Protein AF-0000000080193699 (afdb_homodimer)

Solvent-accessible surface area (backbone atoms only — not comparable to full-atom values): 23408 Å² total; per-residue (Å²): 110,64,83,81,37,83,66,51,38,50,36,58,77,76,38,64,66,39,60,61,52,50,49,50,54,38,67,20,21,53,68,53,38,51,54,38,55,45,41,69,62,58,78,81,64,25,26,26,33,54,26,55,30,90,89,46,64,91,37,76,36,68,42,28,38,37,44,66,46,47,38,30,62,70,55,20,26,51,58,84,83,63,51,90,87,55,70,37,33,47,45,65,26,56,51,44,28,49,52,45,50,50,46,48,49,49,51,52,53,69,42,53,91,54,87,70,51,66,44,67,40,36,39,36,38,34,47,71,43,90,47,37,44,68,41,38,32,34,40,34,28,34,59,75,42,80,57,92,43,43,34,39,31,38,33,39,32,29,44,52,65,81,62,81,67,74,70,75,74,73,72,70,75,76,71,73,73,73,74,81,72,76,76,48,74,69,52,50,36,54,46,44,52,49,50,53,50,48,53,53,69,74,29,56,63,34,30,39,34,40,39,33,32,36,44,62,126,112,65,84,81,36,83,66,50,37,50,36,58,78,77,39,63,66,39,60,61,52,48,49,49,54,38,66,19,20,54,69,53,37,52,53,38,56,46,40,69,62,57,78,82,64,25,26,28,32,53,25,55,31,91,88,45,65,92,36,75,37,68,42,28,36,36,44,63,45,47,39,32,62,70,57,20,26,50,59,85,83,62,51,91,86,57,69,36,33,46,46,66,27,57,52,44,27,49,52,46,50,50,46,48,48,48,50,51,55,70,44,53,90,55,88,69,51,65,45,67,40,35,40,36,38,35,48,70,43,89,49,38,46,67,41,40,31,35,40,33,28,34,60,75,42,80,57,93,43,43,34,37,32,37,35,40,32,28,45,52,64,82,60,81,69,76,70,74,74,73,72,70,74,74,70,73,73,74,77,80,79,80,77,49,70,69,54,48,36,53,45,43,53,48,49,53,52,49,54,56,70,74,29,55,63,32,29,39,34,40,38,33,33,38,42,62,125

Radius of gyration: 24.92 Å; Cα contacts (8 Å, |Δi|>4): 834; chains: 2; bounding box: 56×88×53 Å

Foldseek 3Di:
DCVVPVQWDFLCVQFVCLQVVLVVVQVVDPVSVVLCVQQVFHSRQKIFGWAADPVHRVHIAGQKIKGKTFAALSQFDDDPPDDPPDFTFHDPVSVQSVVVSRLVSSVVSRQPPDDWDKDWDDKDKDFDATHGGGFIWMKMKGFPDDDPWKTKIKIWIFGDPPDPPPPPPPPPPPPVPPDPCPCDSVNSVVVSVVSVVVRPVVTDTRMMMMTMMTTDD/DCVVPVQWAFLCVQFVCLQVVLVVVQVVDPVSVVLCVQQVFHSRQKIFGWAADPVHRVHIAGQKIKGKTFAALSQFDDDPPDDPPDFTFHDPVSVQSVVVSRLVSSVVSRQPPDDWDKDWDDKDKDFDATHGGGFIWMKMKGFPDDDPWKTKIKIWIFGDPPPPPPPPPPCPPPPPPPDDDCCDSVNSVVVSVVSVVVRPVVTDTRMMMMTMMTTDD

Organism: NCBI:txid67003

Sequence (434 aa):
MLKRFPFWVPVSAHTPSFLERGTQFTQSSPHTQLLLTKLNYRLEETRVLCIPDTRKKERLVSLAMAFPFTITADACDVPVGMKPEDTPVMSCGALTSLVDTTTSLHVVERLLPENITHVSVDIQVRSLHPIRAGDRVVLISRMDKMGARLAFLSAELLHDNNSEIGLDTATTETTSGKEGEDMNKNGNQVGSLKVLEEMIVRHRVLAQGNHVKCLLRMLKRFPFWVPVSAHTPSFLERGTQFTQSSPHTQLLLTKLNYRLEETRVLCIPDTRKKERLVSLAMAFPFTITADACDVPVGMKPEDTPVMSCGALTSLVDTTTSLHVVERLLPENITHVSVDIQVRSLHPIRAGDRVVLISRMDKMGARLAFLSAELLHDNNSEIGLDTATTETTSGKEGEDMNKNGNQVGSLKVLEEMIVRHRVLAQGNHVKCLLR

Structure (mmCIF, N/CA/C/O backbone):
data_AF-0000000080193699-model_v1
#
loop_
_entity.id
_entity.type
_entity.pdbx_description
1 polymer 'Thioesterase superfamily protein'
#
loop_
_atom_site.group_PDB
_atom_site.id
_atom_site.type_symbol
_atom_site.label_atom_id
_atom_site.label_alt_id
_atom_site.label_comp_id
_atom_site.label_asym_id
_atom_site.label_entity_id
_atom_site.label_seq_id
_atom_site.pdbx_PDB_ins_code
_atom_site.Cartn_x
_atom_site.Cartn_y
_atom_site.Cartn_z
_atom_site.occupancy
_atom_site.B_iso_or_equiv
_atom_site.auth_seq_id
_atom_site.auth_comp_id
_atom_site.auth_asym_id
_atom_site.auth_atom_id
_atom_site.pdbx_PDB_model_num
ATOM 1 N N . MET A 1 1 ? 15.57 -17.938 -12.461 1 65.06 1 MET A N 1
ATOM 2 C CA . MET A 1 1 ? 15.273 -18.5 -11.141 1 65.06 1 MET A CA 1
ATOM 3 C C . MET A 1 1 ? 14.281 -19.641 -11.25 1 65.06 1 MET A C 1
ATOM 5 O O . MET A 1 1 ? 14.586 -20.781 -10.867 1 65.06 1 MET A O 1
ATOM 9 N N . LEU A 1 2 ? 13.125 -19.516 -11.836 1 73.19 2 LEU A N 1
ATOM 10 C CA . LEU A 1 2 ? 12.039 -20.484 -11.789 1 73.19 2 LEU A CA 1
ATOM 11 C C . LEU A 1 2 ? 12.344 -21.688 -12.68 1 73.19 2 LEU A C 1
ATOM 13 O O . LEU A 1 2 ? 11.805 -22.781 -12.477 1 73.19 2 LEU A O 1
ATOM 17 N N . LYS A 1 3 ? 13.203 -21.484 -13.602 1 63.84 3 LYS A N 1
ATOM 18 C CA . LYS A 1 3 ? 13.547 -22.578 -14.508 1 63.84 3 LYS A CA 1
ATOM 19 C C . LYS A 1 3 ? 14.312 -23.672 -13.773 1 63.84 3 LYS A C 1
ATOM 21 O O . LYS A 1 3 ? 14.281 -24.828 -14.18 1 63.84 3 LYS A O 1
ATOM 26 N N . ARG A 1 4 ? 14.867 -23.328 -12.672 1 63.69 4 ARG A N 1
ATOM 27 C CA . ARG A 1 4 ? 15.68 -24.266 -11.914 1 63.69 4 ARG A CA 1
ATOM 28 C C . ARG A 1 4 ? 14.805 -25.125 -11.008 1 63.69 4 ARG A C 1
ATOM 30 O O . ARG A 1 4 ? 15.281 -26.125 -10.453 1 63.69 4 ARG A O 1
ATOM 37 N N . PHE A 1 5 ? 13.586 -24.734 -11.023 1 66.75 5 PHE A N 1
ATOM 38 C CA . PHE A 1 5 ? 12.672 -25.453 -10.148 1 66.75 5 PHE A CA 1
ATOM 39 C C . PHE A 1 5 ? 11.516 -26.047 -10.945 1 66.75 5 PHE A C 1
ATOM 41 O O . PHE A 1 5 ? 10.523 -25.375 -11.211 1 66.75 5 PHE A O 1
ATOM 48 N N . PRO A 1 6 ? 11.727 -27.328 -11.305 1 65.69 6 PRO A N 1
ATOM 49 C CA . PRO A 1 6 ? 10.758 -27.953 -12.203 1 65.69 6 PRO A CA 1
ATOM 50 C C . PRO A 1 6 ? 9.352 -28.016 -11.609 1 65.69 6 PRO A C 1
ATOM 52 O O . PRO A 1 6 ? 8.383 -28.266 -12.328 1 65.69 6 PRO A O 1
ATOM 55 N N . PHE A 1 7 ? 9.266 -27.531 -10.406 1 82.56 7 PHE A N 1
ATOM 56 C CA . PHE A 1 7 ? 7.957 -27.688 -9.773 1 82.56 7 PHE A CA 1
ATOM 57 C C . PHE A 1 7 ? 7.051 -26.516 -10.125 1 82.56 7 PHE A C 1
ATOM 59 O O . PHE A 1 7 ? 5.832 -26.594 -9.961 1 82.56 7 PHE A O 1
ATOM 66 N N . TRP A 1 8 ? 7.617 -25.516 -10.688 1 87.94 8 TRP A N 1
ATOM 67 C CA . TRP A 1 8 ? 6.809 -24.375 -11.094 1 87.94 8 TRP A CA 1
ATOM 68 C C . TRP A 1 8 ? 6.258 -24.562 -12.5 1 87.94 8 TRP A C 1
ATOM 70 O O . TRP A 1 8 ? 7.023 -24.734 -13.453 1 87.94 8 TRP A O 1
ATOM 80 N N . VAL A 1 9 ? 4.996 -24.547 -12.617 1 91.12 9 VAL A N 1
ATOM 81 C CA . VAL A 1 9 ? 4.379 -24.75 -13.922 1 91.12 9 VAL A CA 1
ATOM 82 C C . VAL A 1 9 ? 3.666 -23.484 -14.359 1 91.12 9 VAL A C 1
ATOM 84 O O . VAL A 1 9 ? 3.23 -22.688 -13.523 1 91.12 9 VAL A O 1
ATOM 87 N N . PRO A 1 10 ? 3.59 -23.266 -15.703 1 93.94 10 PRO A N 1
ATOM 88 C CA . PRO A 1 10 ? 2.805 -22.109 -16.156 1 93.94 10 PRO A CA 1
ATOM 89 C C . PRO A 1 10 ? 1.369 -22.141 -15.625 1 93.94 10 PRO A C 1
ATOM 91 O O . PRO A 1 10 ? 0.732 -23.188 -15.617 1 93.94 10 PRO A O 1
ATOM 94 N N . VAL A 1 11 ? 0.894 -20.953 -15.18 1 95.94 11 VAL A N 1
ATOM 95 C CA . VAL A 1 11 ? -0.443 -20.891 -14.602 1 95.94 11 VAL A CA 1
ATOM 96 C C . VAL A 1 11 ? -1.481 -21.297 -15.648 1 95.94 11 VAL A C 1
ATOM 98 O O . VAL A 1 11 ? -2.496 -21.906 -15.32 1 95.94 11 VAL A O 1
ATOM 101 N N . SER A 1 12 ? -1.235 -21 -16.906 1 94 12 SER A N 1
ATOM 102 C CA . SER A 1 12 ? -2.168 -21.312 -17.984 1 94 12 SER A CA 1
ATOM 103 C C . SER A 1 12 ? -2.311 -22.812 -18.172 1 94 12 SER A C 1
ATOM 105 O O . SER A 1 12 ? -3.352 -23.297 -18.625 1 94 12 SER A O 1
ATOM 107 N N . ALA A 1 13 ? -1.272 -23.594 -17.828 1 92.19 13 ALA A N 1
ATOM 108 C CA . ALA A 1 13 ? -1.331 -25.047 -17.906 1 92.19 13 ALA A CA 1
ATOM 109 C C . ALA A 1 13 ? -2.123 -25.625 -16.734 1 92.19 13 ALA A C 1
ATOM 111 O O . ALA A 1 13 ? -2.861 -26.609 -16.906 1 92.19 13 ALA A O 1
ATOM 112 N N . HIS A 1 14 ? -2 -25 -15.625 1 92.62 14 HIS A N 1
ATOM 113 C CA . HIS A 1 14 ? -2.68 -25.469 -14.422 1 92.62 14 HIS A CA 1
ATOM 114 C C . HIS A 1 14 ? -4.137 -25.031 -14.398 1 92.62 14 HIS A C 1
ATOM 116 O O . HIS A 1 14 ? -5.027 -25.812 -14.07 1 92.62 14 HIS A O 1
ATOM 122 N N . THR A 1 15 ? -4.305 -23.734 -14.633 1 94.62 15 THR A N 1
ATOM 123 C CA . THR A 1 15 ? -5.629 -23.125 -14.664 1 94.62 15 THR A CA 1
ATOM 124 C C . THR A 1 15 ? -5.84 -22.359 -15.961 1 94.62 15 THR A C 1
ATOM 126 O O . THR A 1 15 ? -5.672 -21.141 -15.992 1 94.62 15 THR A O 1
ATOM 129 N N . PRO A 1 16 ? -6.402 -22.953 -16.906 1 92.81 16 PRO A N 1
ATOM 130 C CA . PRO A 1 16 ? -6.5 -22.344 -18.25 1 92.81 16 PRO A CA 1
ATOM 131 C C . PRO A 1 16 ? -7.355 -21.078 -18.25 1 92.81 16 PRO A C 1
ATOM 133 O O . PRO A 1 16 ? -7.082 -20.156 -19.031 1 92.81 16 PRO A O 1
ATOM 136 N N . SER A 1 17 ? -8.32 -21.047 -17.422 1 95.12 17 SER A N 1
ATOM 137 C CA . SER A 1 17 ? -9.234 -19.906 -17.422 1 95.12 17 SER A CA 1
ATOM 138 C C . SER A 1 17 ? -8.633 -18.719 -16.672 1 95.12 17 SER A C 1
ATOM 140 O O . SER A 1 17 ? -9.211 -17.625 -16.672 1 95.12 17 SER A O 1
ATOM 142 N N . PHE A 1 18 ? -7.488 -18.844 -16.109 1 96.88 18 PHE A N 1
ATOM 143 C CA . PHE A 1 18 ? -6.891 -17.797 -15.281 1 96.88 18 PHE A CA 1
ATOM 144 C C . PHE A 1 18 ? -6.531 -16.578 -16.125 1 96.88 18 PHE A C 1
ATOM 146 O O . PHE A 1 18 ? -6.738 -15.445 -15.703 1 96.88 18 PHE A O 1
ATOM 153 N N . LEU A 1 19 ? -6.031 -16.781 -17.281 1 96.69 19 LEU A N 1
ATOM 154 C CA . LEU A 1 19 ? -5.543 -15.664 -18.062 1 96.69 19 LEU A CA 1
ATOM 155 C C . LEU A 1 19 ? -6.68 -14.703 -18.406 1 96.69 19 LEU A C 1
ATOM 157 O O . LEU A 1 19 ? -6.516 -13.484 -18.328 1 96.69 19 LEU A O 1
ATOM 161 N N . GLU A 1 20 ? -7.773 -15.266 -18.734 1 95.31 20 GLU A N 1
ATOM 162 C CA . GLU A 1 20 ? -8.93 -14.43 -19.062 1 95.31 20 GLU A CA 1
ATOM 163 C C . GLU A 1 20 ? -9.422 -13.688 -17.828 1 95.31 20 GLU A C 1
ATOM 165 O O . GLU A 1 20 ? -9.57 -12.461 -17.844 1 95.31 20 GLU A O 1
ATOM 170 N N . ARG A 1 21 ? -9.602 -14.383 -16.75 1 94.88 21 ARG A N 1
ATOM 171 C CA . ARG A 1 21 ? -10.133 -13.789 -15.539 1 94.88 21 ARG A CA 1
ATOM 172 C C . ARG A 1 21 ? -9.125 -12.828 -14.906 1 94.88 21 ARG A C 1
ATOM 174 O O . ARG A 1 21 ? -9.508 -11.773 -14.391 1 94.88 21 ARG A O 1
ATOM 181 N N . GLY A 1 22 ? -7.871 -13.25 -14.922 1 95.44 22 GLY A N 1
ATOM 182 C CA . GLY A 1 22 ? -6.828 -12.367 -14.414 1 95.44 22 GLY A CA 1
ATOM 183 C C . GLY A 1 22 ? -6.746 -11.055 -15.164 1 95.44 22 GLY A C 1
ATOM 184 O O . GLY A 1 22 ? -6.574 -9.992 -14.555 1 95.44 22 GLY A O 1
ATOM 185 N N . THR A 1 23 ? -6.91 -11.164 -16.469 1 94.81 23 THR A N 1
ATOM 186 C CA . THR A 1 23 ? -6.887 -9.961 -17.281 1 94.81 23 THR A CA 1
ATOM 187 C C . THR A 1 23 ? -8.07 -9.062 -16.953 1 94.81 23 THR A C 1
ATOM 189 O O . THR A 1 23 ? -7.918 -7.844 -16.844 1 94.81 23 THR A O 1
ATOM 192 N N . GLN A 1 24 ? -9.203 -9.625 -16.797 1 93.94 24 GLN A N 1
ATOM 193 C CA . GLN A 1 24 ? -10.375 -8.852 -16.406 1 93.94 24 GLN A CA 1
ATOM 194 C C . GLN A 1 24 ? -10.164 -8.156 -15.062 1 93.94 24 GLN A C 1
ATOM 196 O O . GLN A 1 24 ? -10.508 -6.984 -14.898 1 93.94 24 GLN A O 1
ATOM 201 N N . PHE A 1 25 ? -9.586 -8.898 -14.211 1 94.06 25 PHE A N 1
ATOM 202 C CA . PHE A 1 25 ? -9.305 -8.359 -12.883 1 94.06 25 PHE A CA 1
ATOM 203 C C . PHE A 1 25 ? -8.375 -7.16 -12.969 1 94.06 25 PHE A C 1
ATOM 205 O O . PHE A 1 25 ? -8.656 -6.105 -12.391 1 94.06 25 PHE A O 1
ATOM 212 N N . THR A 1 26 ? -7.277 -7.281 -13.68 1 94.06 26 THR A N 1
ATOM 213 C CA . THR A 1 26 ? -6.289 -6.211 -13.75 1 94.06 26 THR A CA 1
ATOM 214 C C . THR A 1 26 ? -6.836 -5.016 -14.523 1 94.06 26 THR A C 1
ATOM 216 O O . THR A 1 26 ? -6.508 -3.869 -14.219 1 94.06 26 THR A O 1
ATOM 219 N N . GLN A 1 27 ? -7.719 -5.246 -15.43 1 91.5 27 GLN A N 1
ATOM 220 C CA . GLN A 1 27 ? -8.273 -4.168 -16.25 1 91.5 27 GLN A CA 1
ATOM 221 C C . GLN A 1 27 ? -9.352 -3.4 -15.492 1 91.5 27 GLN A C 1
ATOM 223 O O . GLN A 1 27 ? -9.672 -2.264 -15.844 1 91.5 27 GLN A O 1
ATOM 228 N N . SER A 1 28 ? -9.875 -4.027 -14.5 1 92.62 28 SER A N 1
ATOM 229 C CA . SER A 1 28 ? -10.93 -3.389 -13.719 1 92.62 28 SER A CA 1
ATOM 230 C C . SER A 1 28 ? -10.352 -2.359 -12.75 1 92.62 28 SER A C 1
ATOM 232 O O . SER A 1 28 ? -11.094 -1.554 -12.18 1 92.62 28 SER A O 1
ATOM 234 N N . SER A 1 29 ? -9.07 -2.393 -12.586 1 91.69 29 SER A N 1
ATOM 235 C CA . SER A 1 29 ? -8.391 -1.485 -11.672 1 91.69 29 SER A CA 1
ATOM 236 C C . SER A 1 29 ? -7.422 -0.573 -12.414 1 91.69 29 SER A C 1
ATOM 238 O O . SER A 1 29 ? -6.309 -0.983 -12.75 1 91.69 29 SER A O 1
ATOM 240 N N . PRO A 1 30 ? -7.824 0.659 -12.578 1 90.69 30 PRO A N 1
ATOM 241 C CA . PRO A 1 30 ? -6.891 1.586 -13.227 1 90.69 30 PRO A CA 1
ATOM 242 C C . PRO A 1 30 ? -5.539 1.652 -12.516 1 90.69 30 PRO A C 1
ATOM 244 O O . PRO A 1 30 ? -4.5 1.777 -13.164 1 90.69 30 PRO A O 1
ATOM 247 N N . HIS A 1 31 ? -5.574 1.562 -11.234 1 92 31 HIS A N 1
ATOM 248 C CA . HIS A 1 31 ? -4.352 1.613 -10.438 1 92 31 HIS A CA 1
ATOM 249 C C . HIS A 1 31 ? -3.455 0.415 -10.734 1 92 31 HIS A C 1
ATOM 251 O O . HIS A 1 31 ? -2.256 0.576 -10.977 1 92 31 HIS A O 1
ATOM 257 N N . THR A 1 32 ? -4.027 -0.73 -10.773 1 91.25 32 THR A N 1
ATOM 258 C CA . THR A 1 32 ? -3.305 -1.969 -11.039 1 91.25 32 THR A CA 1
ATOM 259 C C . THR A 1 32 ? -2.801 -1.999 -12.477 1 91.25 32 THR A C 1
ATOM 261 O O . THR A 1 32 ? -1.652 -2.371 -12.734 1 91.25 32 THR A O 1
ATOM 264 N N . GLN A 1 33 ? -3.65 -1.667 -13.32 1 91.62 33 GLN A N 1
ATOM 265 C CA . GLN A 1 33 ? -3.297 -1.704 -14.742 1 91.62 33 GLN A CA 1
ATOM 266 C C . GLN A 1 33 ? -2.104 -0.801 -15.031 1 91.62 33 GLN A C 1
ATOM 268 O O . GLN A 1 33 ? -1.205 -1.176 -15.789 1 91.62 33 GLN A O 1
ATOM 273 N N . LEU A 1 34 ? -2.148 0.31 -14.516 1 90.5 34 LEU A N 1
ATOM 274 C CA . LEU A 1 34 ? -1.061 1.257 -14.734 1 90.5 34 LEU A CA 1
ATOM 275 C C . LEU A 1 34 ? 0.257 0.702 -14.203 1 90.5 34 LEU A C 1
ATOM 277 O O . LEU A 1 34 ? 1.294 0.818 -14.859 1 90.5 34 LEU A O 1
ATOM 281 N N . LEU A 1 35 ? 0.208 0.138 -13.055 1 92.62 35 LEU A N 1
ATOM 282 C CA . LEU A 1 35 ? 1.415 -0.408 -12.438 1 92.62 35 LEU A CA 1
ATOM 283 C C . LEU A 1 35 ? 1.966 -1.567 -13.266 1 92.62 35 LEU A C 1
ATOM 285 O O . LEU A 1 35 ? 3.17 -1.634 -13.523 1 92.62 35 LEU A O 1
ATOM 289 N N . LEU A 1 36 ? 1.115 -2.447 -13.727 1 94.69 36 LEU A N 1
ATOM 290 C CA . LEU A 1 36 ? 1.544 -3.594 -14.523 1 94.69 36 LEU A CA 1
ATOM 291 C C . LEU A 1 36 ? 2.088 -3.146 -15.875 1 94.69 36 LEU A C 1
ATOM 293 O O . LEU A 1 36 ? 3.055 -3.721 -16.375 1 94.69 36 LEU A O 1
ATOM 297 N N . THR A 1 37 ? 1.468 -2.121 -16.391 1 94.44 37 THR A N 1
ATOM 298 C CA . THR A 1 37 ? 1.949 -1.569 -17.656 1 94.44 37 THR A CA 1
ATOM 299 C C . THR A 1 37 ? 3.352 -0.99 -17.484 1 94.44 37 THR A C 1
ATOM 301 O O . THR A 1 37 ? 4.227 -1.223 -18.328 1 94.44 37 THR A O 1
ATOM 304 N N . LYS A 1 38 ? 3.568 -0.279 -16.422 1 94.56 38 LYS A N 1
ATOM 305 C CA . LYS A 1 38 ? 4.875 0.318 -16.156 1 94.56 38 LYS A CA 1
ATOM 306 C C . LYS A 1 38 ? 5.949 -0.756 -15.992 1 94.56 38 LYS A C 1
ATOM 308 O O . LYS A 1 38 ? 7.113 -0.533 -16.328 1 94.56 38 LYS A O 1
ATOM 313 N N . LEU A 1 39 ? 5.539 -1.916 -15.586 1 96.62 39 LEU A N 1
ATOM 314 C CA . LEU A 1 39 ? 6.488 -3.002 -15.359 1 96.62 39 LEU A CA 1
ATOM 315 C C . LEU A 1 39 ? 6.566 -3.918 -16.578 1 96.62 39 LEU A C 1
ATOM 317 O O . LEU A 1 39 ? 7.344 -4.875 -16.594 1 96.62 39 LEU A O 1
ATOM 321 N N . ASN A 1 40 ? 5.723 -3.684 -17.578 1 95.88 40 ASN A N 1
ATOM 322 C CA . ASN A 1 40 ? 5.637 -4.523 -18.766 1 95.88 40 ASN A CA 1
ATOM 323 C C . ASN A 1 40 ? 5.406 -5.988 -18.406 1 95.88 40 ASN A C 1
ATOM 325 O O . ASN A 1 40 ? 6.098 -6.875 -18.906 1 95.88 40 ASN A O 1
ATOM 329 N N . TYR A 1 41 ? 4.512 -6.207 -17.469 1 96.69 41 TYR A N 1
ATOM 330 C CA . TYR A 1 41 ? 4.293 -7.574 -17.016 1 96.69 41 TYR A CA 1
ATOM 331 C C . TYR A 1 41 ? 3.158 -8.227 -17.797 1 96.69 41 TYR A C 1
ATOM 333 O O . TYR A 1 41 ? 2.109 -7.621 -18 1 96.69 41 TYR A O 1
ATOM 341 N N . ARG A 1 42 ? 3.396 -9.406 -18.156 1 94.31 42 ARG A N 1
ATOM 342 C CA . ARG A 1 42 ? 2.377 -10.219 -18.812 1 94.31 42 ARG A CA 1
ATOM 343 C C . ARG A 1 42 ? 1.943 -11.383 -17.922 1 94.31 42 ARG A C 1
ATOM 345 O O . ARG A 1 42 ? 2.781 -12.141 -17.438 1 94.31 42 ARG A O 1
ATOM 352 N N . LEU A 1 43 ? 0.675 -11.625 -17.797 1 96.19 43 LEU A N 1
ATOM 353 C CA . LEU A 1 43 ? 0.141 -12.641 -16.906 1 96.19 43 LEU A CA 1
ATOM 354 C C . LEU A 1 43 ? 0.557 -14.039 -17.344 1 96.19 43 LEU A C 1
ATOM 356 O O . LEU A 1 43 ? 0.569 -14.969 -16.547 1 96.19 43 LEU A O 1
ATOM 360 N N . GLU A 1 44 ? 0.93 -14.188 -18.625 1 95 44 GLU A N 1
ATOM 361 C CA . GLU A 1 44 ? 1.351 -15.477 -19.172 1 95 44 GLU A CA 1
ATOM 362 C C . GLU A 1 44 ? 2.654 -15.945 -18.531 1 95 44 GLU A C 1
ATOM 364 O O . GLU A 1 44 ? 2.979 -17.141 -18.578 1 95 44 GLU A O 1
ATOM 369 N N . GLU A 1 45 ? 3.408 -15.023 -17.953 1 94.69 45 GLU A N 1
ATOM 370 C CA . GLU A 1 45 ? 4.695 -15.344 -17.344 1 94.69 45 GLU A CA 1
ATOM 371 C C . GLU A 1 45 ? 4.512 -15.906 -15.938 1 94.69 45 GLU A C 1
ATOM 373 O O . GLU A 1 45 ? 5.461 -16.406 -15.336 1 94.69 45 GLU A O 1
ATOM 378 N N . THR A 1 46 ? 3.301 -15.906 -15.484 1 96.75 46 THR A N 1
ATOM 379 C CA . THR A 1 46 ? 3 -16.344 -14.117 1 96.75 46 THR A CA 1
ATOM 380 C C . THR A 1 46 ? 3.145 -17.859 -13.984 1 96.75 46 THR A C 1
ATOM 382 O O . THR A 1 46 ? 2.758 -18.594 -14.891 1 96.75 46 THR A O 1
ATOM 385 N N . ARG A 1 47 ? 3.752 -18.297 -12.898 1 95 47 ARG A N 1
ATOM 386 C CA . ARG A 1 47 ? 3.91 -19.719 -12.594 1 95 47 ARG A CA 1
ATOM 387 C C . ARG A 1 47 ? 3.23 -20.062 -11.273 1 95 47 ARG A C 1
ATOM 389 O O . ARG A 1 47 ? 2.979 -19.188 -10.445 1 95 47 ARG A O 1
ATOM 396 N N . VAL A 1 48 ? 2.916 -21.297 -11.133 1 95.25 48 VAL A N 1
ATOM 397 C CA . VAL A 1 48 ? 2.287 -21.734 -9.891 1 95.25 48 VAL A CA 1
ATOM 398 C C . VAL A 1 48 ? 2.977 -23 -9.391 1 95.25 48 VAL A C 1
ATOM 400 O O . VAL A 1 48 ? 3.527 -23.781 -10.172 1 95.25 48 VAL A O 1
ATOM 403 N N . LEU A 1 49 ? 3.059 -23.078 -8.164 1 93.75 49 LEU A N 1
ATOM 404 C CA . LEU A 1 49 ? 3.438 -24.297 -7.434 1 93.75 49 LEU A CA 1
ATOM 405 C C . LEU A 1 49 ? 2.213 -24.953 -6.816 1 93.75 49 LEU A C 1
ATOM 407 O O . LEU A 1 49 ? 1.539 -24.375 -5.969 1 93.75 49 LEU A O 1
ATOM 411 N N . CYS A 1 50 ? 2.047 -26.203 -7.203 1 92.12 50 CYS A N 1
ATOM 412 C CA . CYS A 1 50 ? 0.776 -26.828 -6.852 1 92.12 50 CYS A CA 1
ATOM 413 C C . CYS A 1 50 ? 0.975 -27.922 -5.805 1 92.12 50 CYS A C 1
ATOM 415 O O . CYS A 1 50 ? 2.045 -28.531 -5.73 1 92.12 50 CYS A O 1
ATOM 417 N N . ILE A 1 51 ? -0.053 -28.094 -5.074 1 90.38 51 ILE A N 1
ATOM 418 C CA . ILE A 1 51 ? -0.14 -29.156 -4.086 1 90.38 51 ILE A CA 1
ATOM 419 C C . ILE A 1 51 ? -1.523 -29.812 -4.145 1 90.38 51 ILE A C 1
ATOM 421 O O . ILE A 1 51 ? -2.465 -29.219 -4.684 1 90.38 51 ILE A O 1
ATOM 425 N N . PRO A 1 52 ? -1.6 -31.016 -3.654 1 88.5 52 PRO A N 1
ATOM 426 C CA . PRO A 1 52 ? -2.941 -31.594 -3.543 1 88.5 52 PRO A CA 1
ATOM 427 C C . PRO A 1 52 ? -3.848 -30.797 -2.602 1 88.5 52 PRO A C 1
ATOM 429 O O . PRO A 1 52 ? -3.387 -30.297 -1.575 1 88.5 52 PRO A O 1
ATOM 432 N N . ASP A 1 53 ? -5.082 -30.656 -2.973 1 86.75 53 ASP A N 1
ATOM 433 C CA . ASP A 1 53 ? -6.066 -30 -2.129 1 86.75 53 ASP A CA 1
ATOM 434 C C . ASP A 1 53 ? -6.289 -30.766 -0.83 1 86.75 53 ASP A C 1
ATOM 436 O O . ASP A 1 53 ? -6.32 -32 -0.831 1 86.75 53 ASP A O 1
ATOM 440 N N . THR A 1 54 ? -6.41 -30.094 0.235 1 80.56 54 THR A N 1
ATOM 441 C CA . THR A 1 54 ? -6.578 -30.75 1.534 1 80.56 54 THR A CA 1
ATOM 442 C C . THR A 1 54 ? -7.953 -31.391 1.639 1 80.56 54 THR A C 1
ATOM 444 O O . THR A 1 54 ? -8.125 -32.406 2.346 1 80.56 54 THR A O 1
ATOM 447 N N . ARG A 1 55 ? -8.969 -30.891 0.991 1 80.44 55 ARG A N 1
ATOM 448 C CA . ARG A 1 55 ? -10.336 -31.391 1.073 1 80.44 55 ARG A CA 1
ATOM 449 C C . ARG A 1 55 ? -10.594 -32.438 -0.001 1 80.44 55 ARG A C 1
ATOM 451 O O . ARG A 1 55 ? -11.242 -33.469 0.259 1 80.44 55 ARG A O 1
ATOM 458 N N . LYS A 1 56 ? -10.078 -32.188 -1.128 1 82.88 56 LYS A N 1
ATOM 459 C CA . LYS A 1 56 ? -10.211 -33.125 -2.258 1 82.88 56 LYS A CA 1
ATOM 460 C C . LYS A 1 56 ? -8.844 -33.469 -2.834 1 82.88 56 LYS A C 1
ATOM 462 O O . 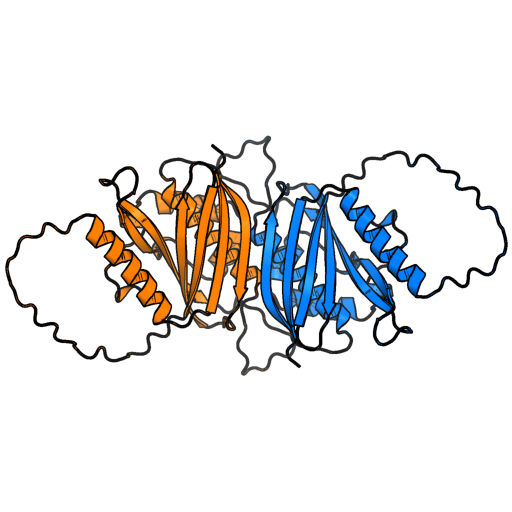LYS A 1 56 ? -8.359 -32.812 -3.758 1 82.88 56 LYS A O 1
ATOM 467 N N . LYS A 1 57 ? -8.32 -34.5 -2.441 1 80.19 57 LYS A N 1
ATOM 468 C CA . LYS A 1 57 ? -6.922 -34.844 -2.711 1 80.19 57 LYS A CA 1
ATOM 469 C C . LYS A 1 57 ? -6.691 -35.094 -4.199 1 80.19 57 LYS A C 1
ATOM 471 O O . LYS A 1 57 ? -5.562 -35 -4.684 1 80.19 57 LYS A O 1
ATOM 476 N N . GLU A 1 58 ? -7.77 -35.375 -4.918 1 84.69 58 GLU A N 1
ATOM 477 C CA . GLU A 1 58 ? -7.637 -35.625 -6.348 1 84.69 58 GLU A CA 1
ATOM 478 C C . GLU A 1 58 ? -7.449 -34.344 -7.133 1 84.69 58 GLU A C 1
ATOM 480 O O . GLU A 1 58 ? -7.043 -34.375 -8.297 1 84.69 58 GLU A O 1
ATOM 485 N N . ARG A 1 59 ? -7.613 -33.312 -6.348 1 87.06 59 ARG A N 1
ATOM 486 C CA . ARG A 1 59 ? -7.52 -32 -6.996 1 87.06 59 ARG A CA 1
ATOM 487 C C . ARG A 1 59 ? -6.246 -31.266 -6.582 1 87.06 59 ARG A C 1
ATOM 489 O O . ARG A 1 59 ? -5.844 -31.328 -5.422 1 87.06 59 ARG A O 1
ATOM 496 N N . LEU A 1 60 ? -5.574 -30.703 -7.637 1 90.81 60 LEU A N 1
ATOM 497 C CA . LEU A 1 60 ? -4.418 -29.859 -7.34 1 90.81 60 LEU A CA 1
ATOM 498 C C . LEU A 1 60 ? -4.828 -28.391 -7.195 1 90.81 60 LEU A C 1
ATOM 500 O O . LEU A 1 60 ? -5.68 -27.906 -7.941 1 90.81 60 LEU A O 1
ATOM 504 N N . VAL A 1 61 ? -4.23 -27.781 -6.176 1 93.44 61 VAL A N 1
ATOM 505 C CA . VAL A 1 61 ? -4.465 -26.359 -5.984 1 93.44 61 VAL A CA 1
ATOM 506 C C . VAL A 1 61 ? -3.129 -25.625 -5.895 1 93.44 61 VAL A C 1
ATOM 508 O O . VAL A 1 61 ? -2.107 -26.219 -5.551 1 93.44 61 VAL A O 1
ATOM 511 N N . SER A 1 62 ? -3.186 -24.406 -6.219 1 94.62 62 SER A N 1
ATOM 512 C CA . SER A 1 62 ? -1.951 -23.625 -6.168 1 94.62 62 SER A CA 1
ATOM 513 C C . SER A 1 62 ? -1.603 -23.234 -4.738 1 94.62 62 SER A C 1
ATOM 515 O O . SER A 1 62 ? -2.344 -22.484 -4.098 1 94.62 62 SER A O 1
ATOM 517 N N . LEU A 1 63 ? -0.508 -23.688 -4.258 1 95 63 LEU A N 1
ATOM 518 C CA . LEU A 1 63 ? 0.044 -23.266 -2.977 1 95 63 LEU A CA 1
ATOM 519 C C . LEU A 1 63 ? 0.651 -21.875 -3.084 1 95 63 LEU A C 1
ATOM 521 O O . LEU A 1 63 ? 0.486 -21.047 -2.184 1 95 63 LEU A O 1
ATOM 525 N N . ALA A 1 64 ? 1.331 -21.688 -4.203 1 97 64 ALA A N 1
ATOM 526 C CA . ALA A 1 64 ? 2.029 -20.422 -4.43 1 97 64 ALA A CA 1
ATOM 527 C C . ALA A 1 64 ? 1.961 -20.016 -5.898 1 97 64 ALA A C 1
ATOM 529 O O . ALA A 1 64 ? 1.809 -20.859 -6.781 1 97 64 ALA A O 1
ATOM 530 N N . MET A 1 65 ? 1.975 -18.75 -6.09 1 97.44 65 MET A N 1
ATOM 531 C CA . MET A 1 65 ? 2.062 -18.156 -7.414 1 97.44 65 MET A CA 1
ATOM 532 C C . MET A 1 65 ? 3.295 -17.266 -7.523 1 97.44 65 MET A C 1
ATOM 534 O O . MET A 1 65 ? 3.605 -16.5 -6.602 1 97.44 65 MET A O 1
ATOM 538 N N . ALA A 1 66 ? 4.027 -17.375 -8.609 1 96.81 66 ALA A N 1
ATOM 539 C CA . ALA A 1 66 ? 5.246 -16.609 -8.828 1 96.81 66 ALA A CA 1
ATOM 540 C C . ALA A 1 66 ? 5.09 -15.648 -10 1 96.81 66 ALA A C 1
ATOM 542 O O . ALA A 1 66 ? 4.602 -16.031 -11.07 1 96.81 66 ALA A O 1
ATOM 543 N N . PHE A 1 67 ? 5.516 -14.461 -9.797 1 97.75 67 PHE A N 1
ATOM 544 C CA . PHE A 1 67 ? 5.461 -13.391 -10.797 1 97.75 67 PHE A CA 1
ATOM 545 C C . PHE A 1 67 ? 6.852 -12.852 -11.086 1 97.75 67 PHE A C 1
ATOM 547 O O . PHE A 1 67 ? 7.344 -11.977 -10.367 1 97.75 67 PHE A O 1
ATOM 554 N N . PRO A 1 68 ? 7.496 -13.344 -12.164 1 96.5 68 PRO A N 1
ATOM 555 C CA . PRO A 1 68 ? 8.82 -12.828 -12.516 1 96.5 68 PRO A CA 1
ATOM 556 C C . PRO A 1 68 ? 8.758 -11.562 -13.359 1 96.5 68 PRO A C 1
ATOM 558 O O . PRO A 1 68 ? 7.973 -11.492 -14.312 1 96.5 68 PRO A O 1
ATOM 561 N N . PHE A 1 69 ? 9.547 -10.578 -12.953 1 96.69 69 PHE A N 1
ATOM 562 C CA . PHE A 1 69 ? 9.617 -9.359 -13.758 1 96.69 69 PHE A CA 1
ATOM 563 C C . PHE A 1 69 ? 10.875 -8.562 -13.438 1 96.69 69 PHE A C 1
ATOM 565 O O . PHE A 1 69 ? 11.609 -8.898 -12.5 1 96.69 69 PHE A O 1
ATOM 572 N N . THR A 1 70 ? 11.164 -7.598 -14.266 1 97.38 70 THR A N 1
ATOM 573 C CA . THR A 1 70 ? 12.242 -6.645 -14.047 1 97.38 70 THR A CA 1
ATOM 574 C C . THR A 1 70 ? 11.695 -5.293 -13.594 1 97.38 70 THR A C 1
ATOM 576 O O . THR A 1 70 ? 10.719 -4.797 -14.148 1 97.38 70 THR A O 1
ATOM 579 N N . ILE A 1 71 ? 12.289 -4.77 -12.555 1 97.94 71 ILE A N 1
ATOM 580 C CA . ILE A 1 71 ? 11.891 -3.441 -12.102 1 97.94 71 ILE A CA 1
ATOM 581 C C . ILE A 1 71 ? 12.289 -2.396 -13.141 1 97.94 71 ILE A C 1
ATOM 583 O O . ILE A 1 71 ? 13.469 -2.244 -13.453 1 97.94 71 ILE A O 1
ATOM 587 N N . THR A 1 72 ? 11.312 -1.731 -13.617 1 97.44 72 THR A N 1
ATOM 588 C CA . THR A 1 72 ? 11.602 -0.708 -14.609 1 97.44 72 THR A CA 1
ATOM 589 C C . THR A 1 72 ? 11.781 0.656 -13.953 1 97.44 72 THR A C 1
ATOM 591 O O . THR A 1 72 ? 11.266 0.896 -12.859 1 97.44 72 THR A O 1
ATOM 594 N N . ALA A 1 73 ? 12.445 1.538 -14.609 1 95 73 ALA A N 1
ATOM 595 C CA . ALA A 1 73 ? 12.656 2.891 -14.102 1 95 73 ALA A CA 1
ATOM 596 C C . ALA A 1 73 ? 11.328 3.629 -13.945 1 95 73 ALA A C 1
ATOM 598 O O . ALA A 1 73 ? 11.164 4.438 -13.031 1 95 73 ALA A O 1
ATOM 599 N N . ASP A 1 74 ? 10.359 3.35 -14.766 1 94 74 ASP A N 1
ATOM 600 C CA . ASP A 1 74 ? 9.062 4.012 -14.766 1 94 74 ASP A CA 1
ATOM 601 C C . ASP A 1 74 ? 8.266 3.668 -13.5 1 94 74 ASP A C 1
ATOM 603 O O . ASP A 1 74 ? 7.297 4.352 -13.172 1 94 74 ASP A O 1
ATOM 607 N N . ALA A 1 75 ? 8.688 2.566 -12.812 1 95.44 75 ALA A N 1
ATOM 608 C CA . ALA A 1 75 ? 7.984 2.146 -11.602 1 95.44 75 ALA A CA 1
ATOM 609 C C . ALA A 1 75 ? 8.711 2.631 -10.352 1 95.44 75 ALA A C 1
ATOM 611 O O . ALA A 1 75 ? 8.367 2.242 -9.234 1 95.44 75 ALA A O 1
ATOM 612 N N . CYS A 1 76 ? 9.742 3.492 -10.57 1 96.62 76 CYS A N 1
ATOM 613 C CA . CYS A 1 76 ? 10.586 3.898 -9.453 1 96.62 76 CYS A CA 1
ATOM 614 C C . CYS A 1 76 ? 10.555 5.41 -9.266 1 96.62 76 CYS A C 1
ATOM 616 O O . CYS A 1 76 ? 10.156 6.145 -10.172 1 96.62 76 CYS A O 1
ATOM 618 N N . ASP A 1 77 ? 10.945 5.773 -8.094 1 94.88 77 ASP A N 1
ATOM 619 C CA . ASP A 1 77 ? 11.039 7.191 -7.766 1 94.88 77 ASP A CA 1
ATOM 620 C C . ASP A 1 77 ? 12.406 7.754 -8.148 1 94.88 77 ASP A C 1
ATOM 622 O O . ASP A 1 77 ? 13.414 7.055 -8.055 1 94.88 77 ASP A O 1
ATOM 626 N N . VAL A 1 78 ? 12.375 8.969 -8.492 1 90.81 78 VAL A N 1
ATOM 627 C CA . VAL A 1 78 ? 13.602 9.695 -8.781 1 90.81 78 VAL A CA 1
ATOM 628 C C . VAL A 1 78 ? 13.68 10.953 -7.926 1 90.81 78 VAL A C 1
ATOM 630 O O . VAL A 1 78 ? 13.234 12.031 -8.344 1 90.81 78 VAL A O 1
ATOM 633 N N . PRO A 1 79 ? 14.242 10.828 -6.758 1 82.25 79 PRO A N 1
ATOM 634 C CA . PRO A 1 79 ? 14.328 12 -5.883 1 82.25 79 PRO A CA 1
ATOM 635 C C . PRO A 1 79 ? 15.102 13.148 -6.516 1 82.25 79 PRO A C 1
ATOM 637 O O . PRO A 1 79 ? 15.984 12.93 -7.344 1 82.25 79 PRO A O 1
ATOM 640 N N . VAL A 1 80 ? 14.688 14.328 -6.105 1 78 80 VAL A N 1
ATOM 641 C CA . VAL A 1 80 ? 15.406 15.516 -6.555 1 78 80 VAL A CA 1
ATOM 642 C C . VAL A 1 80 ? 16.844 15.484 -6.031 1 78 80 VAL A C 1
ATOM 644 O O . VAL A 1 80 ? 17.062 15.188 -4.855 1 78 80 VAL A O 1
ATOM 647 N N . GLY A 1 81 ? 17.734 15.742 -6.867 1 78.5 81 GLY A N 1
ATOM 648 C CA . GLY A 1 81 ? 19.125 15.773 -6.48 1 78.5 81 GLY A CA 1
ATOM 649 C C . GLY A 1 81 ? 19.812 14.43 -6.609 1 78.5 81 GLY A C 1
ATOM 650 O O . GLY A 1 81 ? 20.969 14.266 -6.18 1 78.5 81 GLY A O 1
ATOM 651 N N . MET A 1 82 ? 19.078 13.586 -7.055 1 82.81 82 MET A N 1
ATOM 652 C CA . MET A 1 82 ? 19.672 12.273 -7.27 1 82.81 82 MET A CA 1
ATOM 653 C C . MET A 1 82 ? 20.875 12.367 -8.211 1 82.81 82 MET A C 1
ATOM 655 O O . MET A 1 82 ? 20.812 13.062 -9.227 1 82.81 82 MET A O 1
ATOM 659 N N . LYS A 1 83 ? 21.953 11.734 -7.789 1 85.06 83 LYS A N 1
ATOM 660 C CA . LYS A 1 83 ? 23.156 11.703 -8.617 1 85.06 83 LYS A CA 1
ATOM 661 C C . LYS A 1 83 ? 23.016 10.703 -9.758 1 85.06 83 LYS A C 1
ATOM 663 O O . LYS A 1 83 ? 22.25 9.742 -9.656 1 85.06 83 LYS A O 1
ATOM 668 N N . PRO A 1 84 ? 23.703 11.031 -10.812 1 82.06 84 PRO A N 1
ATOM 669 C CA . PRO A 1 84 ? 23.625 10.125 -11.961 1 82.06 84 PRO A CA 1
ATOM 670 C C . PRO A 1 84 ? 23.984 8.68 -11.594 1 82.06 84 PRO A C 1
ATOM 672 O O . PRO A 1 84 ? 23.484 7.742 -12.219 1 82.06 84 PRO A O 1
ATOM 675 N N . GLU A 1 85 ? 24.766 8.547 -10.531 1 86.38 85 GLU A N 1
ATOM 676 C CA . GLU A 1 85 ? 25.219 7.211 -10.141 1 86.38 85 GLU A CA 1
ATOM 677 C C . GLU A 1 85 ? 24.156 6.492 -9.312 1 86.38 85 GLU A C 1
ATOM 679 O O . GLU A 1 85 ? 24.219 5.277 -9.133 1 86.38 85 GLU A O 1
ATOM 684 N N . ASP A 1 86 ? 23.25 7.262 -8.875 1 88.12 86 ASP A N 1
ATOM 685 C CA . ASP A 1 86 ? 22.203 6.664 -8.062 1 88.12 86 ASP A CA 1
ATOM 686 C C . ASP A 1 86 ? 21.188 5.922 -8.922 1 88.12 86 ASP A C 1
ATOM 688 O O . ASP A 1 86 ? 21.016 6.242 -10.102 1 88.12 86 ASP A O 1
ATOM 692 N N . THR A 1 87 ? 20.641 4.859 -8.359 1 93.19 87 THR A N 1
ATOM 693 C CA . THR A 1 87 ? 19.609 4.098 -9.055 1 93.19 87 THR A CA 1
ATOM 694 C C . THR A 1 87 ? 18.234 4.375 -8.453 1 93.19 87 THR A C 1
ATOM 696 O O . THR A 1 87 ? 18.062 4.359 -7.23 1 93.19 87 THR A O 1
ATOM 699 N N . PRO A 1 88 ? 17.25 4.711 -9.32 1 95.56 88 PRO A N 1
ATOM 700 C CA . PRO A 1 88 ? 15.891 4.91 -8.812 1 95.56 88 PRO A CA 1
ATOM 701 C C . PRO A 1 88 ? 15.383 3.711 -8.016 1 95.56 88 PRO A C 1
ATOM 703 O O . PRO A 1 88 ? 15.75 2.568 -8.312 1 95.56 88 PRO A O 1
ATOM 706 N N . VAL A 1 89 ? 14.539 4.035 -7.055 1 96.31 89 VAL A N 1
ATOM 707 C CA . VAL A 1 89 ? 14.047 2.994 -6.156 1 96.31 89 VAL A CA 1
ATOM 708 C C . VAL A 1 89 ? 12.516 3 -6.148 1 96.31 89 VAL A C 1
ATOM 710 O O . VAL A 1 89 ? 11.891 4.062 -6.23 1 96.31 89 VAL A O 1
ATOM 713 N N . MET A 1 90 ? 11.953 1.851 -6.074 1 97.25 90 MET A N 1
ATOM 714 C CA . MET A 1 90 ? 10.5 1.715 -6.008 1 97.25 90 MET A CA 1
ATOM 715 C C . MET A 1 90 ? 9.977 2.17 -4.652 1 97.25 90 MET A C 1
ATOM 717 O O . MET A 1 90 ? 10.57 1.867 -3.617 1 97.25 90 MET A O 1
ATOM 721 N N . SER A 1 91 ? 8.891 2.879 -4.68 1 97 91 SER A N 1
ATOM 722 C CA . SER A 1 91 ? 8.297 3.342 -3.426 1 97 91 SER A CA 1
ATOM 723 C C . SER A 1 91 ? 7.582 2.207 -2.703 1 97 91 SER A C 1
ATOM 725 O O . SER A 1 91 ? 7.258 1.183 -3.309 1 97 91 SER A O 1
ATOM 727 N N . CYS A 1 92 ? 7.293 2.416 -1.454 1 97.5 92 CYS A N 1
ATOM 728 C CA . CYS A 1 92 ? 6.539 1.448 -0.665 1 97.5 92 CYS A CA 1
ATOM 729 C C . CYS A 1 92 ? 5.102 1.339 -1.161 1 97.5 92 CYS A C 1
ATOM 731 O O . CYS A 1 92 ? 4.516 0.255 -1.144 1 97.5 92 CYS A O 1
ATOM 733 N N . GLY A 1 93 ? 4.562 2.455 -1.521 1 97 93 GLY A N 1
ATOM 734 C CA . GLY A 1 93 ? 3.221 2.428 -2.08 1 97 93 GLY A CA 1
ATOM 735 C C . GLY A 1 93 ? 3.109 1.563 -3.322 1 97 93 GLY A C 1
ATOM 736 O O . GLY A 1 93 ? 2.17 0.775 -3.453 1 97 93 GLY A O 1
ATOM 737 N N . ALA A 1 94 ? 4.043 1.718 -4.223 1 97.31 94 ALA A N 1
ATOM 738 C CA . ALA A 1 94 ? 4.059 0.907 -5.438 1 97.31 94 ALA A CA 1
ATOM 739 C C . ALA A 1 94 ? 4.266 -0.569 -5.109 1 97.31 94 ALA A C 1
ATOM 741 O O . ALA A 1 94 ? 3.582 -1.437 -5.652 1 97.31 94 ALA A O 1
ATOM 742 N N . LEU A 1 95 ? 5.195 -0.847 -4.211 1 98.31 95 LEU A N 1
ATOM 743 C CA . LEU A 1 95 ? 5.449 -2.217 -3.783 1 98.31 95 LEU A CA 1
ATOM 744 C C . LEU A 1 95 ? 4.191 -2.846 -3.191 1 98.31 95 LEU A C 1
ATOM 746 O O . LEU A 1 95 ? 3.84 -3.977 -3.529 1 98.31 95 LEU A O 1
ATOM 750 N N . THR A 1 96 ? 3.502 -2.145 -2.322 1 98.5 96 THR A N 1
ATOM 751 C CA . THR A 1 96 ? 2.312 -2.68 -1.67 1 98.5 96 THR A CA 1
ATOM 752 C C . THR A 1 96 ? 1.198 -2.916 -2.686 1 98.5 96 THR A C 1
ATOM 754 O O . THR A 1 96 ? 0.43 -3.873 -2.561 1 98.5 96 THR A O 1
ATOM 757 N N . SER A 1 97 ? 1.146 -2.029 -3.639 1 97.75 97 SER A N 1
ATOM 758 C CA . SER A 1 97 ? 0.186 -2.23 -4.719 1 97.75 97 SER A CA 1
ATOM 759 C C . SER A 1 97 ? 0.456 -3.533 -5.461 1 97.75 97 SER A C 1
ATOM 761 O O . SER A 1 97 ? -0.479 -4.234 -5.855 1 97.75 97 SER A O 1
ATOM 763 N N . LEU A 1 98 ? 1.711 -3.83 -5.676 1 98.19 98 LEU A N 1
ATOM 764 C CA . LEU A 1 98 ? 2.059 -5.09 -6.328 1 98.19 98 LEU A CA 1
ATOM 765 C C . LEU A 1 98 ? 1.662 -6.277 -5.461 1 98.19 98 LEU A C 1
ATOM 767 O O . LEU A 1 98 ? 1.12 -7.266 -5.961 1 98.19 98 LEU A O 1
ATOM 771 N N . VAL A 1 99 ? 1.97 -6.18 -4.191 1 98.81 99 VAL A N 1
ATOM 772 C CA . VAL A 1 99 ? 1.595 -7.242 -3.264 1 98.81 99 VAL A CA 1
ATOM 773 C C . VAL A 1 99 ? 0.079 -7.426 -3.271 1 98.81 99 VAL A C 1
ATOM 775 O O . VAL A 1 99 ? -0.417 -8.547 -3.379 1 98.81 99 VAL A O 1
ATOM 778 N N . ASP A 1 100 ? -0.653 -6.336 -3.186 1 98.75 100 ASP A N 1
ATOM 779 C CA . ASP A 1 100 ? -2.111 -6.363 -3.246 1 98.75 100 ASP A CA 1
ATOM 780 C C . ASP A 1 100 ? -2.596 -7.047 -4.52 1 98.75 100 ASP A C 1
ATOM 782 O O . ASP A 1 100 ? -3.463 -7.926 -4.469 1 98.75 100 ASP A O 1
ATOM 786 N N . THR A 1 101 ? -2.045 -6.672 -5.629 1 98 101 THR A N 1
ATOM 787 C CA . THR A 1 101 ? -2.453 -7.188 -6.93 1 98 101 THR A CA 1
ATOM 788 C C . THR A 1 101 ? -2.16 -8.68 -7.035 1 98 101 THR A C 1
ATOM 790 O O . THR A 1 101 ? -3.041 -9.469 -7.387 1 98 101 THR A O 1
ATOM 793 N N . THR A 1 102 ? -0.987 -9.109 -6.688 1 98.56 102 THR A N 1
ATOM 794 C CA . THR A 1 102 ? -0.552 -10.477 -6.922 1 98.56 102 THR A CA 1
ATOM 795 C C . THR A 1 102 ? -1.247 -11.438 -5.961 1 98.56 102 THR A C 1
ATOM 797 O O . THR A 1 102 ? -1.616 -12.547 -6.34 1 98.56 102 THR A O 1
ATOM 800 N N . THR A 1 103 ? -1.441 -11 -4.719 1 98.75 103 THR A N 1
ATOM 801 C CA . THR A 1 103 ? -2.172 -11.852 -3.785 1 98.75 103 THR A CA 1
ATOM 802 C C . THR A 1 103 ? -3.645 -11.938 -4.172 1 98.75 103 THR A C 1
ATOM 804 O O . THR A 1 103 ? -4.277 -12.984 -3.996 1 98.75 103 THR A O 1
ATOM 807 N N . SER A 1 104 ? -4.184 -10.852 -4.691 1 98.12 104 SER A N 1
ATOM 808 C CA . SER A 1 104 ? -5.562 -10.891 -5.168 1 98.12 104 SER A CA 1
ATOM 809 C C . SER A 1 104 ? -5.707 -11.82 -6.371 1 98.12 104 SER A C 1
ATOM 811 O O . SER A 1 104 ? -6.676 -12.578 -6.461 1 98.12 104 SER A O 1
ATOM 813 N N . LEU A 1 105 ? -4.766 -11.742 -7.289 1 98.12 105 LEU A N 1
ATOM 814 C CA . LEU A 1 105 ? -4.766 -12.648 -8.43 1 98.12 105 LEU A CA 1
ATOM 815 C C . LEU A 1 105 ? -4.691 -14.102 -7.977 1 98.12 105 LEU A C 1
ATOM 817 O O . LEU A 1 105 ? -5.312 -14.984 -8.578 1 98.12 105 LEU A O 1
ATOM 821 N N . HIS A 1 106 ? -3.898 -14.344 -6.965 1 98.75 106 HIS A N 1
ATOM 822 C CA . HIS A 1 106 ? -3.793 -15.68 -6.387 1 98.75 106 HIS A CA 1
ATOM 823 C C . HIS A 1 106 ? -5.145 -16.172 -5.883 1 98.75 106 HIS A C 1
ATOM 825 O O . HIS A 1 106 ? -5.527 -17.312 -6.141 1 98.75 106 HIS A O 1
ATOM 831 N N . VAL A 1 107 ? -5.867 -15.32 -5.195 1 98 107 VAL A N 1
ATOM 832 C CA . VAL A 1 107 ? -7.195 -15.664 -4.695 1 98 107 VAL A CA 1
ATOM 833 C C . VAL A 1 107 ? -8.133 -15.945 -5.867 1 98 107 VAL A C 1
ATOM 835 O O . VAL A 1 107 ? -8.883 -16.922 -5.852 1 98 107 VAL A O 1
ATOM 838 N N . VAL A 1 108 ? -8.07 -15.055 -6.852 1 96.62 108 VAL A N 1
ATOM 839 C CA . VAL A 1 108 ? -8.891 -15.25 -8.047 1 96.62 108 VAL A CA 1
ATOM 840 C C . VAL A 1 108 ? -8.625 -16.641 -8.633 1 96.62 108 VAL A C 1
ATOM 842 O O . VAL A 1 108 ? -9.562 -17.375 -8.922 1 96.62 108 VAL A O 1
ATOM 845 N N . GLU A 1 109 ? -7.348 -16.984 -8.773 1 97.44 109 GLU A N 1
ATOM 846 C CA . GLU A 1 109 ? -6.965 -18.266 -9.352 1 97.44 109 GLU A CA 1
ATOM 847 C C . GLU A 1 109 ? -7.527 -19.438 -8.539 1 97.44 109 GLU A C 1
ATOM 849 O O . GLU A 1 109 ? -8.047 -20.391 -9.102 1 97.44 109 GLU A O 1
ATOM 854 N N . ARG A 1 110 ? -7.469 -19.344 -7.25 1 95.56 110 ARG A N 1
ATOM 855 C CA . ARG A 1 110 ? -7.914 -20.406 -6.348 1 95.56 110 ARG A CA 1
ATOM 856 C C . ARG A 1 110 ? -9.43 -20.578 -6.41 1 95.56 110 ARG A C 1
ATOM 858 O O . ARG A 1 110 ? -9.945 -21.656 -6.137 1 95.56 110 ARG A O 1
ATOM 865 N N . LEU A 1 111 ? -10.062 -19.562 -6.766 1 94.31 111 LEU A N 1
ATOM 866 C CA . LEU A 1 111 ? -11.523 -19.594 -6.707 1 94.31 111 LEU A CA 1
ATOM 867 C C . LEU A 1 111 ? -12.117 -19.984 -8.055 1 94.31 111 LEU A C 1
ATOM 869 O O . LEU A 1 111 ? -13.312 -20.281 -8.148 1 94.31 111 LEU A O 1
ATOM 873 N N . LEU A 1 112 ? -11.297 -19.984 -9.039 1 93.94 112 LEU A N 1
ATOM 874 C CA . LEU A 1 112 ? -11.797 -20.375 -10.352 1 93.94 112 LEU A CA 1
ATOM 875 C C . LEU A 1 112 ? -12.359 -21.797 -10.312 1 93.94 112 LEU A C 1
ATOM 877 O O . LEU A 1 112 ? -11.844 -22.656 -9.594 1 93.94 112 LEU A O 1
ATOM 881 N N . PRO A 1 113 ? -13.445 -21.969 -10.992 1 92.12 113 PRO A N 1
ATOM 882 C CA . PRO A 1 113 ? -14.102 -21.125 -11.992 1 92.12 113 PRO A CA 1
ATOM 883 C C . PRO A 1 113 ? -15.156 -20.203 -11.383 1 92.12 113 PRO A C 1
ATOM 885 O O . PRO A 1 113 ? -15.82 -19.453 -12.109 1 92.12 113 PRO A O 1
ATOM 888 N N . GLU A 1 114 ? -15.312 -20.266 -10.086 1 90.31 114 GLU A N 1
ATOM 889 C CA . GLU A 1 114 ? -16.297 -19.391 -9.453 1 90.31 114 GLU A CA 1
ATOM 890 C C . GLU A 1 114 ? -15.844 -17.922 -9.523 1 90.31 114 GLU A C 1
ATOM 892 O O . GLU A 1 114 ? -14.648 -17.641 -9.562 1 90.31 114 GLU A O 1
ATOM 897 N N . ASN A 1 115 ? -16.828 -17.078 -9.648 1 88.19 115 ASN A N 1
ATOM 898 C CA . ASN A 1 115 ? -16.562 -15.641 -9.586 1 88.19 115 ASN A CA 1
ATOM 899 C C . ASN A 1 115 ? -17 -15.055 -8.25 1 88.19 115 ASN A C 1
ATOM 901 O O . ASN A 1 115 ? -18.031 -14.391 -8.164 1 88.19 115 ASN A O 1
ATOM 905 N N . ILE A 1 116 ? -16.188 -15.289 -7.277 1 90.75 116 ILE A N 1
ATOM 906 C CA . ILE A 1 116 ? -16.484 -14.812 -5.93 1 90.75 116 ILE A CA 1
ATOM 907 C C . ILE A 1 116 ? -15.758 -13.492 -5.68 1 90.75 116 ILE A C 1
ATOM 909 O O . ILE A 1 116 ? -14.539 -13.398 -5.875 1 90.75 116 ILE A O 1
ATOM 913 N N . THR A 1 117 ? -16.531 -12.539 -5.281 1 90.75 117 THR A N 1
ATOM 914 C CA . THR A 1 117 ? -15.945 -11.25 -4.922 1 90.75 117 THR A CA 1
ATOM 915 C C . THR A 1 117 ? -15.133 -11.367 -3.633 1 90.75 117 THR A C 1
ATOM 917 O O . THR A 1 117 ? -15.547 -12.047 -2.695 1 90.75 117 THR A O 1
ATOM 920 N N . HIS A 1 118 ? -14.023 -10.766 -3.621 1 94.38 118 HIS A N 1
ATOM 921 C CA . HIS A 1 118 ? -13.195 -10.703 -2.424 1 94.38 118 HIS A CA 1
ATOM 922 C C . HIS A 1 118 ? -12.688 -9.289 -2.174 1 94.38 118 HIS A C 1
ATOM 924 O O . HIS A 1 118 ? -12.539 -8.5 -3.111 1 94.38 118 HIS A O 1
ATOM 930 N N . VAL A 1 119 ? -12.469 -8.961 -0.919 1 95.44 119 VAL A N 1
ATOM 931 C CA . VAL A 1 119 ? -12.008 -7.625 -0.554 1 95.44 119 VAL A CA 1
ATOM 932 C C . VAL A 1 119 ? -10.867 -7.73 0.456 1 95.44 119 VAL A C 1
ATOM 934 O O . VAL A 1 119 ? -10.797 -8.688 1.226 1 95.44 119 VAL A O 1
ATOM 937 N N . SER A 1 120 ? -9.984 -6.789 0.392 1 97.75 120 SER A N 1
ATOM 938 C CA . SER A 1 120 ? -8.875 -6.711 1.341 1 97.75 120 SER A CA 1
ATOM 939 C C . SER A 1 120 ? -9.352 -6.242 2.711 1 97.75 120 SER A C 1
ATOM 941 O O . SER A 1 120 ? -10.148 -5.305 2.811 1 97.75 120 SER A O 1
ATOM 943 N N . VAL A 1 121 ? -8.852 -6.863 3.715 1 98.12 121 VAL A N 1
ATOM 944 C CA . VAL A 1 121 ? -9.18 -6.484 5.086 1 98.12 121 VAL A CA 1
ATOM 945 C C . VAL A 1 121 ? -7.941 -5.895 5.762 1 98.12 121 VAL A C 1
ATOM 947 O O . VAL A 1 121 ? -8.031 -4.891 6.473 1 98.12 121 VAL A O 1
ATOM 950 N N . ASP A 1 122 ? -6.793 -6.547 5.535 1 98.69 122 ASP A N 1
ATOM 951 C CA . ASP A 1 122 ? -5.531 -6.145 6.152 1 98.69 122 ASP A CA 1
ATOM 952 C C . ASP A 1 122 ? -4.348 -6.461 5.242 1 98.69 122 ASP A C 1
ATOM 954 O O . ASP A 1 122 ? -4.285 -7.539 4.648 1 98.69 122 ASP A O 1
ATOM 958 N N . ILE A 1 123 ? -3.482 -5.5 5.078 1 98.88 123 ILE A N 1
ATOM 959 C CA . ILE A 1 123 ? -2.252 -5.73 4.328 1 98.88 123 ILE A CA 1
ATOM 960 C C . ILE A 1 123 ? -1.072 -5.109 5.074 1 98.88 123 ILE A C 1
ATOM 962 O O . ILE A 1 123 ? -1.184 -4.008 5.621 1 98.88 123 ILE A O 1
ATOM 966 N N . GLN A 1 124 ? -0.027 -5.828 5.207 1 98.94 124 GLN A N 1
ATOM 967 C CA . GLN A 1 124 ? 1.224 -5.348 5.789 1 98.94 124 GLN A CA 1
ATOM 968 C C . GLN A 1 124 ? 2.406 -5.652 4.875 1 98.94 124 GLN A C 1
ATOM 970 O O . GLN A 1 124 ? 2.543 -6.77 4.379 1 98.94 124 GLN A O 1
ATOM 975 N N . VAL A 1 125 ? 3.221 -4.68 4.688 1 98.88 125 VAL A N 1
ATOM 976 C CA . VAL A 1 125 ? 4.398 -4.863 3.842 1 98.88 125 VAL A CA 1
ATOM 977 C C . VAL A 1 125 ? 5.629 -4.301 4.547 1 98.88 125 VAL A C 1
ATOM 979 O O . VAL A 1 125 ? 5.586 -3.205 5.109 1 98.88 125 VAL A O 1
ATOM 982 N N . ARG A 1 126 ? 6.641 -5.047 4.535 1 98.75 126 ARG A N 1
ATOM 983 C CA . ARG A 1 126 ? 7.941 -4.656 5.066 1 98.75 126 ARG A CA 1
ATOM 984 C C . ARG A 1 126 ? 8.984 -4.566 3.955 1 98.75 126 ARG A C 1
ATOM 986 O O . ARG A 1 126 ? 9.172 -5.516 3.195 1 98.75 126 ARG A O 1
ATOM 993 N N . SER A 1 127 ? 9.586 -3.467 3.908 1 98.06 127 SER A N 1
ATOM 994 C CA . SER A 1 127 ? 10.695 -3.275 2.982 1 98.06 127 SER A CA 1
ATOM 995 C C . SER A 1 127 ? 12.031 -3.576 3.65 1 98.06 127 SER A C 1
ATOM 997 O O . SER A 1 127 ? 12.453 -2.861 4.566 1 98.06 127 SER A O 1
ATOM 999 N N . LEU A 1 128 ? 12.75 -4.543 3.148 1 97.31 128 LEU A N 1
ATOM 1000 C CA . LEU A 1 128 ? 13.984 -4.996 3.787 1 97.31 128 LEU A CA 1
ATOM 1001 C C . LEU A 1 128 ? 15.203 -4.402 3.09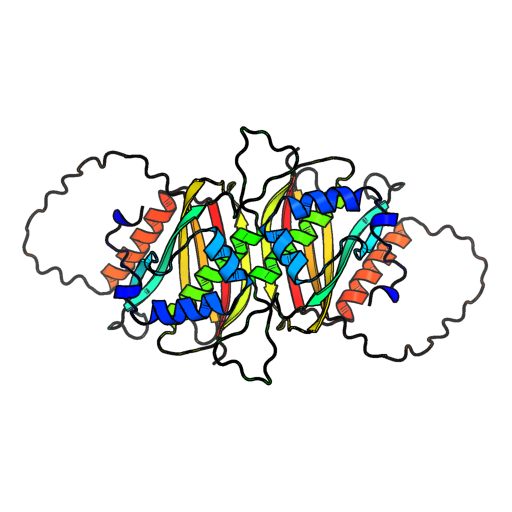6 1 97.31 128 LEU A C 1
ATOM 1003 O O . LEU A 1 128 ? 16.203 -4.109 3.748 1 97.31 128 LEU A O 1
ATOM 1007 N N . HIS A 1 129 ? 15.156 -4.262 1.776 1 97.19 129 HIS A N 1
ATOM 1008 C CA . HIS A 1 129 ? 16.219 -3.674 0.957 1 97.19 129 HIS A CA 1
ATOM 1009 C C . HIS A 1 129 ? 15.633 -2.775 -0.13 1 97.19 129 HIS A C 1
ATOM 1011 O O . HIS A 1 129 ? 14.484 -2.957 -0.542 1 97.19 129 HIS A O 1
ATOM 1017 N N . PRO A 1 130 ? 16.406 -1.81 -0.545 1 96.19 130 PRO A N 1
ATOM 1018 C CA . PRO A 1 130 ? 15.93 -1.003 -1.668 1 96.19 130 PRO A CA 1
ATOM 1019 C C . PRO A 1 130 ? 15.648 -1.837 -2.916 1 96.19 130 PRO A C 1
ATOM 1021 O O . PRO A 1 130 ? 16.406 -2.754 -3.232 1 96.19 130 PRO A O 1
ATOM 1024 N N . ILE A 1 131 ? 14.57 -1.594 -3.52 1 97.69 131 ILE A N 1
ATOM 1025 C CA . ILE A 1 131 ? 14.195 -2.207 -4.789 1 97.69 131 ILE A CA 1
ATOM 1026 C C . ILE A 1 131 ? 14.539 -1.265 -5.941 1 97.69 131 ILE A C 1
ATOM 1028 O O . ILE A 1 131 ? 13.859 -0.259 -6.152 1 97.69 131 ILE A O 1
ATOM 1032 N N . ARG A 1 132 ? 15.508 -1.639 -6.758 1 97 132 ARG A N 1
ATOM 1033 C CA . ARG A 1 132 ? 16.125 -0.689 -7.684 1 97 132 ARG A CA 1
ATOM 1034 C C . ARG A 1 132 ? 15.711 -0.988 -9.125 1 97 132 ARG A C 1
ATOM 1036 O O . ARG A 1 132 ? 15.492 -2.146 -9.484 1 97 132 ARG A O 1
ATOM 1043 N N . ALA A 1 133 ? 15.68 0.096 -9.844 1 97.25 133 ALA A N 1
ATOM 1044 C CA . ALA A 1 133 ? 15.477 -0.083 -11.273 1 97.25 133 ALA A CA 1
ATOM 1045 C C . ALA A 1 133 ? 16.531 -1.032 -11.859 1 97.25 133 ALA A C 1
ATOM 1047 O O . ALA A 1 133 ? 17.703 -0.939 -11.531 1 97.25 133 ALA A O 1
ATOM 1048 N N . GLY A 1 134 ? 16.016 -2.004 -12.664 1 96.56 134 GLY A N 1
ATOM 1049 C CA . GLY A 1 134 ? 16.922 -2.965 -13.281 1 96.56 134 GLY A CA 1
ATOM 1050 C C . GLY A 1 134 ? 16.984 -4.285 -12.539 1 96.56 134 GLY A C 1
ATOM 1051 O O . GLY A 1 134 ? 17.453 -5.289 -13.086 1 96.56 134 GLY A O 1
ATOM 1052 N N . ASP A 1 135 ? 16.562 -4.305 -11.32 1 96.75 135 ASP A N 1
ATOM 1053 C CA . ASP A 1 135 ? 16.562 -5.555 -10.562 1 96.75 135 ASP A CA 1
ATOM 1054 C C . ASP A 1 135 ? 15.672 -6.594 -11.242 1 96.75 135 ASP A C 1
ATOM 1056 O O . ASP A 1 135 ? 14.531 -6.301 -11.609 1 96.75 135 ASP A O 1
ATOM 1060 N N . ARG A 1 136 ? 16.172 -7.773 -11.438 1 96.69 136 ARG A N 1
ATOM 1061 C CA . ARG A 1 136 ? 15.336 -8.922 -11.766 1 96.69 136 ARG A CA 1
ATOM 1062 C C . ARG A 1 136 ? 14.781 -9.578 -10.5 1 96.69 136 ARG A C 1
ATOM 1064 O O . ARG A 1 136 ? 15.547 -9.938 -9.602 1 96.69 136 ARG A O 1
ATOM 1071 N N . VAL A 1 137 ? 13.469 -9.711 -10.477 1 97.19 137 VAL A N 1
ATOM 1072 C CA . VAL A 1 137 ? 12.867 -10.164 -9.227 1 97.19 137 VAL A CA 1
ATOM 1073 C C . VAL A 1 137 ? 11.781 -11.195 -9.516 1 97.19 137 VAL A C 1
ATOM 1075 O O . VAL A 1 137 ? 11.344 -11.336 -10.664 1 97.19 137 VAL A O 1
ATOM 1078 N N . VAL A 1 138 ? 11.414 -11.906 -8.492 1 96.75 138 VAL A N 1
ATOM 1079 C CA . VAL A 1 138 ? 10.234 -12.766 -8.492 1 96.75 138 VAL A CA 1
ATOM 1080 C C . VAL A 1 138 ? 9.383 -12.469 -7.258 1 96.75 138 VAL A C 1
ATOM 1082 O O . VAL A 1 138 ? 9.859 -12.578 -6.125 1 96.75 138 VAL A O 1
ATOM 1085 N N . LEU A 1 139 ? 8.195 -12 -7.492 1 98.12 139 LEU A N 1
ATOM 1086 C CA . LEU A 1 139 ? 7.242 -11.859 -6.398 1 98.12 139 LEU A CA 1
ATOM 1087 C C . LEU A 1 139 ? 6.449 -13.148 -6.199 1 98.12 139 LEU A C 1
ATOM 1089 O O . LEU A 1 139 ? 5.773 -13.609 -7.117 1 98.12 139 LEU A O 1
ATOM 1093 N N . ILE A 1 140 ? 6.555 -13.711 -4.996 1 97.81 140 ILE A N 1
ATOM 1094 C CA . ILE A 1 140 ? 5.875 -14.961 -4.68 1 97.81 140 ILE A CA 1
ATOM 1095 C C . ILE A 1 140 ? 4.695 -14.68 -3.748 1 97.81 140 ILE A C 1
ATOM 1097 O O . ILE A 1 140 ? 4.863 -14.07 -2.689 1 97.81 140 ILE A O 1
ATOM 1101 N N . SER A 1 141 ? 3.562 -15.047 -4.184 1 98.56 141 SER A N 1
ATOM 1102 C CA . SER A 1 141 ? 2.387 -15.086 -3.32 1 98.56 141 SER A CA 1
ATOM 1103 C C . SER A 1 141 ? 2.131 -16.5 -2.801 1 98.56 141 SER A C 1
ATOM 1105 O O . SER A 1 141 ? 2.055 -17.453 -3.58 1 98.56 141 SER A O 1
ATOM 1107 N N . ARG A 1 142 ? 1.958 -16.656 -1.558 1 97.81 142 ARG A N 1
ATOM 1108 C CA . ARG A 1 142 ? 1.7 -17.938 -0.931 1 97.81 142 ARG A CA 1
ATOM 1109 C C . ARG A 1 142 ? 0.34 -17.953 -0.24 1 97.81 142 ARG A C 1
ATOM 1111 O O . ARG A 1 142 ? 0.003 -17.016 0.494 1 97.81 142 ARG A O 1
ATOM 1118 N N . MET A 1 143 ? -0.401 -19.031 -0.467 1 97.75 143 MET A N 1
ATOM 1119 C CA . MET A 1 143 ? -1.656 -19.234 0.252 1 97.75 143 MET A CA 1
ATOM 1120 C C . MET A 1 143 ? -1.412 -19.922 1.589 1 97.75 143 MET A C 1
ATOM 1122 O O . MET A 1 143 ? -1.257 -21.156 1.641 1 97.75 143 MET A O 1
ATOM 1126 N N . ASP A 1 144 ? -1.428 -19.172 2.631 1 97 144 ASP A N 1
ATOM 1127 C CA . ASP A 1 144 ? -1.141 -19.734 3.945 1 97 144 ASP A CA 1
ATOM 1128 C C . ASP A 1 144 ? -2.346 -20.484 4.492 1 97 144 ASP A C 1
ATOM 1130 O O . ASP A 1 144 ? -2.191 -21.531 5.141 1 97 144 ASP A O 1
ATOM 1134 N N . LYS A 1 145 ? -3.484 -19.906 4.297 1 95.88 145 LYS A N 1
ATOM 1135 C CA . LYS A 1 145 ? -4.746 -20.5 4.73 1 95.88 145 LYS A CA 1
ATOM 1136 C C . LYS A 1 145 ? -5.91 -20.016 3.873 1 95.88 145 LYS A C 1
ATOM 1138 O O . LYS A 1 145 ? -6.012 -18.812 3.58 1 95.88 145 LYS A O 1
ATOM 1143 N N . MET A 1 146 ? -6.738 -20.922 3.416 1 94.56 146 MET A N 1
ATOM 1144 C CA . MET A 1 146 ? -7.961 -20.609 2.68 1 94.56 146 MET A CA 1
ATOM 1145 C C . MET A 1 146 ? -9.188 -21.141 3.408 1 94.56 146 MET A C 1
ATOM 1147 O O . MET A 1 146 ? -9.5 -22.328 3.326 1 94.56 146 MET A O 1
ATOM 1151 N N . GLY A 1 147 ? -9.812 -20.203 4.094 1 92.81 147 GLY A N 1
ATOM 1152 C CA . GLY A 1 147 ? -11.055 -20.578 4.742 1 92.81 147 GLY A CA 1
ATOM 1153 C C . GLY A 1 147 ? -12.281 -20.312 3.893 1 92.81 147 GLY A C 1
ATOM 1154 O O . GLY A 1 147 ? -12.172 -20.062 2.691 1 92.81 147 GLY A O 1
ATOM 1155 N N . ALA A 1 148 ? -13.453 -20.453 4.555 1 92.56 148 ALA A N 1
ATOM 1156 C CA . ALA A 1 148 ? -14.711 -20.234 3.857 1 92.56 148 ALA A CA 1
ATOM 1157 C C . ALA A 1 148 ? -14.922 -18.75 3.549 1 92.56 148 ALA A C 1
ATOM 1159 O O . ALA A 1 148 ? -15.516 -18.391 2.523 1 92.56 148 ALA A O 1
ATOM 1160 N N . ARG A 1 149 ? -14.383 -17.875 4.438 1 96.25 149 ARG A N 1
ATOM 1161 C CA . ARG A 1 149 ? -14.672 -16.453 4.285 1 96.25 149 ARG A CA 1
ATOM 1162 C C . ARG A 1 149 ? -13.391 -15.625 4.254 1 96.25 149 ARG A C 1
ATOM 1164 O O . ARG A 1 149 ? -13.391 -14.484 3.799 1 96.25 149 ARG A O 1
ATOM 1171 N N . LEU A 1 150 ? -12.375 -16.25 4.809 1 97.75 150 LEU A N 1
ATOM 1172 C CA . LEU A 1 150 ? -11.125 -15.508 4.902 1 97.75 150 LEU A CA 1
ATOM 1173 C C . LEU A 1 150 ? -9.984 -16.266 4.242 1 97.75 150 LEU A C 1
ATOM 1175 O O . LEU A 1 150 ? -9.883 -17.484 4.375 1 97.75 150 LEU A O 1
ATOM 1179 N N . ALA A 1 151 ? -9.203 -15.57 3.498 1 98.31 151 ALA A N 1
ATOM 1180 C CA . ALA A 1 151 ? -7.949 -16.078 2.949 1 98.31 151 ALA A CA 1
ATOM 1181 C C . ALA A 1 151 ? -6.75 -15.336 3.525 1 98.31 151 ALA A C 1
ATOM 1183 O O . ALA A 1 151 ? -6.758 -14.102 3.6 1 98.31 151 ALA A O 1
ATOM 1184 N N . PHE A 1 152 ? -5.777 -16.031 4.031 1 98.75 152 PHE A N 1
ATOM 1185 C CA . PHE A 1 152 ? -4.531 -15.477 4.551 1 98.75 152 PHE A CA 1
ATOM 1186 C C . PHE A 1 152 ? -3.373 -15.766 3.602 1 98.75 152 PHE A C 1
ATOM 1188 O O . PHE A 1 152 ? -3.074 -16.922 3.318 1 98.75 152 PHE A O 1
ATOM 1195 N N . LEU A 1 153 ? -2.781 -14.75 3.107 1 98.75 153 LEU A N 1
ATOM 1196 C CA . LEU A 1 153 ? -1.676 -14.914 2.172 1 98.75 153 LEU A CA 1
ATOM 1197 C C . LEU A 1 153 ? -0.426 -14.195 2.674 1 98.75 153 LEU A C 1
ATOM 1199 O O . LEU A 1 153 ? -0.523 -13.227 3.428 1 98.75 153 LEU A O 1
ATOM 1203 N N . SER A 1 154 ? 0.669 -14.664 2.27 1 98.56 154 SER A N 1
ATOM 1204 C CA . SER A 1 154 ? 1.948 -13.984 2.426 1 98.56 154 SER A CA 1
ATOM 1205 C C . SER A 1 154 ? 2.635 -13.781 1.079 1 98.56 154 SER A C 1
ATOM 1207 O O . SER A 1 154 ? 2.271 -14.414 0.088 1 98.56 154 SER A O 1
ATOM 1209 N N . ALA A 1 155 ? 3.529 -12.852 1.014 1 98.62 155 ALA A N 1
ATOM 1210 C CA . ALA A 1 155 ? 4.254 -12.531 -0.214 1 98.62 155 ALA A CA 1
ATOM 1211 C C . ALA A 1 155 ? 5.719 -12.234 0.077 1 98.62 155 ALA A C 1
ATOM 1213 O O . ALA A 1 155 ? 6.047 -11.633 1.103 1 98.62 155 ALA A O 1
ATOM 1214 N N . GLU A 1 156 ? 6.59 -12.648 -0.779 1 98.19 156 GLU A N 1
ATOM 1215 C CA . GLU A 1 156 ? 8.016 -12.352 -0.734 1 98.19 156 GLU A CA 1
ATOM 1216 C C . GLU A 1 156 ? 8.523 -11.859 -2.09 1 98.19 156 GLU A C 1
ATOM 1218 O O . GLU A 1 156 ? 8.242 -12.484 -3.119 1 98.19 156 GLU A O 1
ATOM 1223 N N . LEU A 1 157 ? 9.18 -10.797 -2.062 1 98.44 157 LEU A N 1
ATOM 1224 C CA . LEU A 1 157 ? 9.867 -10.32 -3.258 1 98.44 157 LEU A CA 1
ATOM 1225 C C . LEU A 1 157 ? 11.336 -10.75 -3.246 1 98.44 157 LEU A C 1
ATOM 1227 O O . LEU A 1 157 ? 12.117 -10.266 -2.428 1 98.44 157 LEU A O 1
ATOM 1231 N N . LEU A 1 158 ? 11.68 -11.602 -4.156 1 96.88 158 LEU A N 1
ATOM 1232 C CA . LEU A 1 158 ? 13.023 -12.172 -4.211 1 96.88 158 LEU A CA 1
ATOM 1233 C C . LEU A 1 158 ? 13.852 -11.508 -5.305 1 96.88 158 LEU A C 1
ATOM 1235 O O . LEU A 1 158 ? 13.344 -11.242 -6.398 1 96.88 158 LEU A O 1
ATOM 1239 N N . HIS A 1 159 ? 15.062 -11.227 -5 1 96.31 159 HIS A N 1
ATOM 1240 C CA . HIS A 1 159 ? 16.016 -10.789 -6.012 1 96.31 159 HIS A CA 1
ATOM 1241 C C . HIS A 1 159 ? 16.531 -11.961 -6.832 1 96.31 159 HIS A C 1
ATOM 1243 O O . HIS A 1 159 ? 17.078 -12.922 -6.277 1 96.31 159 HIS A O 1
ATOM 1249 N N . ASP A 1 160 ? 16.312 -11.945 -8.047 1 90.75 160 ASP A N 1
ATOM 1250 C CA . ASP A 1 160 ? 16.766 -13.008 -8.938 1 90.75 160 ASP A CA 1
ATOM 1251 C C . ASP A 1 160 ? 18.172 -12.703 -9.469 1 90.75 160 ASP A C 1
ATOM 1253 O O . ASP A 1 160 ? 18.328 -12.18 -10.57 1 90.75 160 ASP A O 1
ATOM 1257 N N . ASN A 1 161 ? 19.25 -12.922 -8.609 1 74.75 161 ASN A N 1
ATOM 1258 C CA . ASN A 1 161 ? 20.625 -12.68 -9 1 74.75 161 ASN A CA 1
ATOM 1259 C C . ASN A 1 161 ? 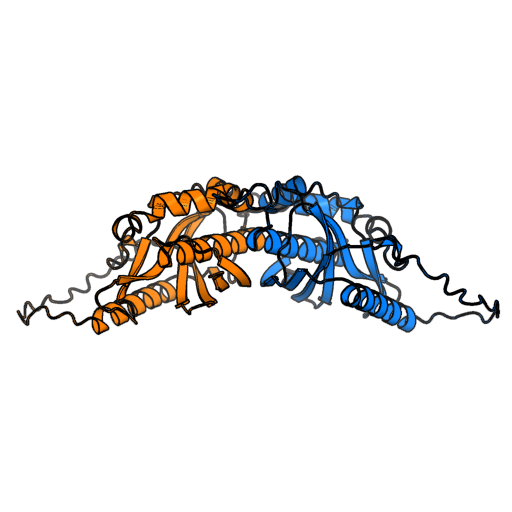21.188 -13.836 -9.828 1 74.75 161 ASN A C 1
ATOM 1261 O O . ASN A 1 161 ? 22.391 -13.891 -10.094 1 74.75 161 ASN A O 1
ATOM 1265 N N . ASN A 1 162 ? 20.594 -14.781 -10.203 1 59.72 162 ASN A N 1
ATOM 1266 C CA . ASN A 1 162 ? 21.203 -15.938 -10.859 1 59.72 162 ASN A CA 1
ATOM 1267 C C . ASN A 1 162 ? 22.375 -15.523 -11.734 1 59.72 162 ASN A C 1
ATOM 1269 O O . ASN A 1 162 ? 22.188 -15.016 -12.844 1 59.72 162 ASN A O 1
ATOM 1273 N N . SER A 1 163 ? 23.391 -14.758 -11.172 1 44.81 163 SER A N 1
ATOM 1274 C CA . SER A 1 163 ? 24.672 -15.117 -11.789 1 44.81 163 SER A CA 1
ATOM 1275 C C . SER A 1 163 ? 24.797 -16.625 -11.969 1 44.81 163 SER A C 1
ATOM 1277 O O . SER A 1 163 ? 24.125 -17.391 -11.273 1 44.81 163 SER A O 1
ATOM 1279 N N . GLU A 1 164 ? 25.578 -17.125 -13.008 1 37.72 164 GLU A N 1
ATOM 1280 C CA . GLU A 1 164 ? 26 -18.469 -13.375 1 37.72 164 GLU A CA 1
ATOM 1281 C C . GLU A 1 164 ? 26.453 -19.266 -12.148 1 37.72 164 GLU A C 1
ATOM 1283 O O . GLU A 1 164 ? 27.547 -19.062 -11.641 1 37.72 164 GLU A O 1
ATOM 1288 N N . ILE A 1 165 ? 26.062 -19.188 -11.078 1 35.69 165 ILE A N 1
ATOM 1289 C CA . ILE A 1 165 ? 26.703 -20.281 -10.359 1 35.69 165 ILE A CA 1
ATOM 1290 C C . ILE A 1 165 ? 26.672 -21.547 -11.211 1 35.69 165 ILE A C 1
ATOM 1292 O O . ILE A 1 165 ? 25.609 -21.938 -11.711 1 35.69 165 ILE A O 1
ATOM 1296 N N . GLY A 1 166 ? 27.75 -21.828 -11.859 1 31.66 166 GLY A N 1
ATOM 1297 C CA . GLY A 1 166 ? 28.031 -23.172 -12.352 1 31.66 166 GLY A CA 1
ATOM 1298 C C . GLY A 1 166 ? 27.391 -24.266 -11.5 1 31.66 166 GLY A C 1
ATOM 1299 O O . GLY A 1 166 ? 27.578 -24.297 -10.281 1 31.66 166 GLY A O 1
ATOM 1300 N N . LEU A 1 167 ? 26.234 -24.609 -11.734 1 32.31 167 LEU A N 1
ATOM 1301 C CA . LEU A 1 167 ? 25.75 -25.906 -11.25 1 32.31 167 LEU A CA 1
ATOM 1302 C C . LEU A 1 167 ? 26.891 -26.906 -11.109 1 32.31 167 LEU A C 1
ATOM 1304 O O . LEU A 1 167 ? 27.516 -27.266 -12.094 1 32.31 167 LEU A O 1
ATOM 1308 N N . ASP A 1 168 ? 27.75 -26.891 -10.203 1 30.38 168 ASP A N 1
ATOM 1309 C CA . ASP A 1 168 ? 28.359 -28.203 -10.008 1 30.38 168 ASP A CA 1
ATOM 1310 C C . ASP A 1 168 ? 27.328 -29.312 -10.25 1 30.38 168 ASP A C 1
ATOM 1312 O O . ASP A 1 168 ? 26.188 -29.219 -9.797 1 30.38 168 ASP A O 1
ATOM 1316 N N . THR A 1 169 ? 27.438 -30.047 -11.359 1 31.47 169 THR A N 1
ATOM 1317 C CA . THR A 1 169 ? 26.953 -31.359 -11.773 1 31.47 169 THR A CA 1
ATOM 1318 C C . THR A 1 169 ? 26.781 -32.281 -10.562 1 31.47 169 THR A C 1
ATOM 1320 O O . THR A 1 169 ? 27.766 -32.844 -10.078 1 31.47 169 THR A O 1
ATOM 1323 N N . ALA A 1 170 ? 26.312 -31.953 -9.508 1 28.09 170 ALA A N 1
ATOM 1324 C CA . ALA A 1 170 ? 26.031 -33.156 -8.727 1 28.09 170 ALA A CA 1
ATOM 1325 C C . ALA A 1 170 ? 25.422 -34.25 -9.594 1 28.09 170 ALA A C 1
ATOM 1327 O O . ALA A 1 170 ? 24.359 -34.062 -10.203 1 28.09 170 ALA A O 1
ATOM 1328 N N . THR A 1 171 ? 26.219 -35 -10.297 1 29.59 171 THR A N 1
ATOM 1329 C CA . THR A 1 171 ? 25.984 -36.344 -10.797 1 29.59 171 THR A CA 1
ATOM 1330 C C . THR A 1 171 ? 25.125 -37.156 -9.82 1 29.59 171 THR A C 1
ATOM 1332 O O . THR A 1 171 ? 25.625 -37.594 -8.773 1 29.59 171 THR A O 1
ATOM 1335 N N . THR A 1 172 ? 24.047 -36.656 -9.305 1 28.62 172 THR A N 1
ATOM 1336 C CA . THR A 1 172 ? 23.281 -37.719 -8.703 1 28.62 172 THR A CA 1
ATOM 1337 C C . THR A 1 172 ? 23.203 -38.938 -9.633 1 28.62 172 THR A C 1
ATOM 1339 O O . THR A 1 172 ? 22.75 -38.812 -10.773 1 28.62 172 THR A O 1
ATOM 1342 N N . GLU A 1 173 ? 24.047 -39.875 -9.461 1 29.55 173 GLU A N 1
ATOM 1343 C CA . GLU A 1 173 ? 23.906 -41.25 -9.938 1 29.55 173 GLU A CA 1
ATOM 1344 C C . GLU A 1 173 ? 22.453 -41.688 -9.938 1 29.55 173 GLU A C 1
ATOM 1346 O O . GLU A 1 173 ? 21.781 -41.625 -8.898 1 29.55 173 GLU A O 1
ATOM 1351 N N . THR A 1 174 ? 21.766 -41.469 -11.07 1 31.38 174 THR A N 1
ATOM 1352 C CA . THR A 1 174 ? 20.531 -42.156 -11.469 1 31.38 174 THR A CA 1
ATOM 1353 C C . THR A 1 174 ? 20.594 -43.656 -11.172 1 31.38 174 THR A C 1
ATOM 1355 O O . THR A 1 174 ? 21.297 -44.375 -11.875 1 31.38 174 THR A O 1
ATOM 1358 N N . THR A 1 175 ? 21 -44.031 -9.922 1 30 175 THR A N 1
ATOM 1359 C CA . THR A 1 175 ? 20.719 -45.469 -9.812 1 30 175 THR A CA 1
ATOM 1360 C C . THR A 1 175 ? 19.281 -45.781 -10.211 1 30 175 THR A C 1
ATOM 1362 O O . THR A 1 175 ? 18.344 -45.094 -9.773 1 30 175 THR A O 1
ATOM 1365 N N . SER A 1 176 ? 19.062 -46.281 -11.445 1 31.92 176 SER A N 1
ATOM 1366 C CA . SER A 1 176 ? 17.984 -46.875 -12.203 1 31.92 176 SER A CA 1
ATOM 1367 C C . SER A 1 176 ? 17.125 -47.781 -11.32 1 31.92 176 SER A C 1
ATOM 1369 O O . SER A 1 176 ? 16.438 -48.688 -11.82 1 31.92 176 SER A O 1
ATOM 1371 N N . GLY A 1 177 ? 17.406 -47.906 -9.961 1 32.62 177 GLY A N 1
ATOM 1372 C CA . GLY A 1 177 ? 16.531 -49 -9.5 1 32.62 177 GLY A CA 1
ATOM 1373 C C . GLY A 1 177 ? 15.062 -48.688 -9.734 1 32.62 177 GLY A C 1
ATOM 1374 O O . GLY A 1 177 ? 14.641 -47.531 -9.734 1 32.62 177 GLY A O 1
ATOM 1375 N N . LYS A 1 178 ? 14.281 -49.5 -10.508 1 35.41 178 LYS A N 1
ATOM 1376 C CA . LYS A 1 178 ? 12.914 -49.75 -10.938 1 35.41 178 LYS A CA 1
ATOM 1377 C C . LYS A 1 178 ? 11.922 -49.531 -9.797 1 35.41 178 LYS A C 1
ATOM 1379 O O . LYS A 1 178 ? 10.766 -49.938 -9.875 1 35.41 178 LYS A O 1
ATOM 1384 N N . GLU A 1 179 ? 12.406 -49.312 -8.562 1 34.38 179 GLU A N 1
ATOM 1385 C CA . GLU A 1 179 ? 11.219 -49.531 -7.746 1 34.38 179 GLU A CA 1
ATOM 1386 C C . GLU A 1 179 ? 10.148 -48.469 -8.055 1 34.38 179 GLU A C 1
ATOM 1388 O O . GLU A 1 179 ? 10.469 -47.312 -8.352 1 34.38 179 GLU A O 1
ATOM 1393 N N . GLY A 1 180 ? 8.945 -48.844 -8.586 1 32.19 180 GLY A N 1
ATOM 1394 C CA . GLY A 1 180 ? 7.602 -48.312 -8.781 1 32.19 180 GLY A CA 1
ATOM 1395 C C . GLY A 1 180 ? 7.227 -47.25 -7.77 1 32.19 180 GLY A C 1
ATOM 1396 O O . GLY A 1 180 ? 6.953 -47.562 -6.605 1 32.19 180 GLY A O 1
ATOM 1397 N N . GLU A 1 181 ? 7.934 -46.125 -7.766 1 32.94 181 GLU A N 1
ATOM 1398 C CA . GLU A 1 181 ? 7.844 -44.969 -6.859 1 32.94 181 GLU A CA 1
ATOM 1399 C C . GLU A 1 181 ? 6.402 -44.5 -6.742 1 32.94 181 GLU A C 1
ATOM 1401 O O . GLU A 1 181 ? 5.844 -43.969 -7.699 1 32.94 181 GLU A O 1
ATOM 1406 N N . ASP A 1 182 ? 5.496 -45.219 -6.195 1 32.66 182 ASP A N 1
ATOM 1407 C CA . ASP A 1 182 ? 4.238 -44.719 -5.652 1 32.66 182 ASP A CA 1
ATOM 1408 C C . ASP A 1 182 ? 4.438 -43.344 -4.977 1 32.66 182 ASP A C 1
ATOM 1410 O O . ASP A 1 182 ? 4.953 -43.281 -3.859 1 32.66 182 ASP A O 1
ATOM 1414 N N . MET A 1 183 ? 5.051 -42.281 -5.641 1 36 183 MET A N 1
ATOM 1415 C CA . MET A 1 183 ? 5.148 -40.938 -5.109 1 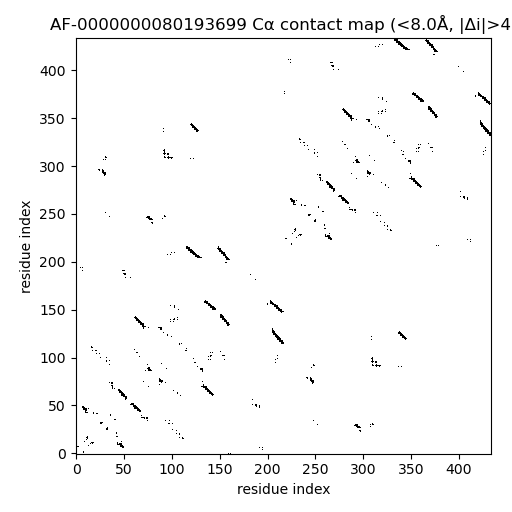36 183 MET A CA 1
ATOM 1416 C C . MET A 1 183 ? 3.857 -40.531 -4.398 1 36 183 MET A C 1
ATOM 1418 O O . MET A 1 183 ? 2.844 -40.281 -5.047 1 36 183 MET A O 1
ATOM 1422 N N . ASN A 1 184 ? 3.562 -40.875 -3.35 1 43.38 184 ASN A N 1
ATOM 1423 C CA . ASN A 1 184 ? 2.438 -40.625 -2.463 1 43.38 184 ASN A CA 1
ATOM 1424 C C . ASN A 1 184 ? 2.209 -39.125 -2.295 1 43.38 184 ASN A C 1
ATOM 1426 O O . ASN A 1 184 ? 3.162 -38.344 -2.287 1 43.38 184 ASN A O 1
ATOM 1430 N N . LYS A 1 185 ? 0.871 -38.562 -2.479 1 46.94 185 LYS A N 1
ATOM 1431 C CA . LYS A 1 185 ? 0.257 -37.25 -2.338 1 46.94 185 LYS A CA 1
ATOM 1432 C C . LYS A 1 185 ? 0.99 -36.406 -1.298 1 46.94 185 LYS A C 1
ATOM 1434 O O . LYS A 1 185 ? 1.121 -35.188 -1.455 1 46.94 185 LYS A O 1
ATOM 1439 N N . ASN A 1 186 ? 1.411 -36.969 -0.183 1 47.25 186 ASN A N 1
ATOM 1440 C CA . ASN A 1 186 ? 2.156 -36.312 0.882 1 47.25 186 ASN A CA 1
ATOM 1441 C C . ASN A 1 186 ? 3.551 -35.906 0.42 1 47.25 186 ASN A C 1
ATOM 1443 O O . ASN A 1 186 ? 4.059 -34.844 0.822 1 47.25 186 ASN A O 1
ATOM 1447 N N . GLY A 1 187 ? 4.055 -36.625 -0.532 1 47.28 187 GLY A N 1
ATOM 1448 C CA . GLY A 1 187 ? 5.395 -36.344 -1.023 1 47.28 187 GLY A CA 1
ATOM 1449 C C . GLY A 1 187 ? 5.469 -35.125 -1.885 1 47.28 187 GLY A C 1
ATOM 1450 O O . GLY A 1 187 ? 6.418 -34.344 -1.777 1 47.28 187 GLY A O 1
ATOM 1451 N N . ASN A 1 188 ? 4.359 -34.844 -2.68 1 57.5 188 ASN A N 1
ATOM 1452 C CA . ASN A 1 188 ? 4.359 -33.688 -3.576 1 57.5 188 ASN A CA 1
ATOM 1453 C C . ASN A 1 188 ? 4.215 -32.375 -2.807 1 57.5 188 ASN A C 1
ATOM 1455 O O . ASN A 1 188 ? 4.875 -31.391 -3.129 1 57.5 188 ASN A O 1
ATOM 1459 N N . GLN A 1 189 ? 3.482 -32.438 -1.696 1 63.5 189 GLN A N 1
ATOM 1460 C CA . GLN A 1 189 ? 3.332 -31.266 -0.873 1 63.5 189 GLN A CA 1
ATOM 1461 C C . GLN A 1 189 ? 4.652 -30.875 -0.208 1 63.5 189 GLN A C 1
ATOM 1463 O O . GLN A 1 189 ? 5.055 -29.719 -0.244 1 63.5 189 GLN A O 1
ATOM 1468 N N . VAL A 1 190 ? 5.207 -31.922 0.384 1 63.44 190 VAL A N 1
ATOM 1469 C CA . VAL A 1 190 ? 6.48 -31.703 1.061 1 63.44 190 VAL A CA 1
ATOM 1470 C C . VAL A 1 190 ? 7.512 -31.188 0.06 1 63.44 190 VAL A C 1
ATOM 1472 O O . VAL A 1 190 ? 8.281 -30.281 0.366 1 63.44 190 VAL A O 1
ATOM 1475 N N . GLY A 1 191 ? 7.301 -31.719 -1.081 1 72.25 191 GLY A N 1
ATOM 1476 C CA . GLY A 1 191 ? 8.242 -31.297 -2.107 1 72.25 191 GLY A CA 1
ATOM 1477 C C . GLY A 1 191 ? 8.047 -29.859 -2.539 1 72.25 191 GLY A C 1
ATOM 1478 O O . GLY A 1 191 ? 9.008 -29.094 -2.633 1 72.25 191 GLY A O 1
ATOM 1479 N N . SER A 1 192 ? 6.793 -29.547 -2.701 1 77.69 192 SER A N 1
ATOM 1480 C CA . SER A 1 192 ? 6.492 -28.172 -3.119 1 77.69 192 SER A CA 1
ATOM 1481 C C . SER A 1 192 ? 6.871 -27.172 -2.039 1 77.69 192 SER A C 1
ATOM 1483 O O . SER A 1 192 ? 7.445 -26.125 -2.332 1 77.69 192 SER A O 1
ATOM 1485 N N . LEU A 1 193 ? 6.582 -27.484 -0.82 1 81 193 LEU A N 1
ATOM 1486 C CA . LEU A 1 193 ? 6.918 -26.609 0.297 1 81 193 LEU A CA 1
ATOM 1487 C C . LEU A 1 193 ? 8.43 -26.469 0.446 1 81 193 LEU A C 1
ATOM 1489 O O . LEU A 1 193 ? 8.938 -25.375 0.689 1 81 193 LEU A O 1
ATOM 1493 N N . LYS A 1 194 ? 9.023 -27.578 0.318 1 79.94 194 LYS A N 1
ATOM 1494 C CA . LYS A 1 194 ? 10.477 -27.562 0.421 1 79.94 194 LYS A CA 1
ATOM 1495 C C . LYS A 1 194 ? 11.102 -26.719 -0.682 1 79.94 194 LYS A C 1
ATOM 1497 O O . LYS A 1 194 ? 12.047 -25.953 -0.436 1 79.94 194 LYS A O 1
ATOM 1502 N N . VAL A 1 195 ? 10.562 -26.875 -1.806 1 80.19 195 VAL A N 1
ATOM 1503 C CA . VAL A 1 195 ? 11.055 -26.109 -2.947 1 80.19 195 VAL A CA 1
ATOM 1504 C C . VAL A 1 195 ? 10.867 -24.609 -2.695 1 80.19 195 VAL A C 1
ATOM 1506 O O . VAL A 1 195 ? 11.773 -23.812 -2.943 1 80.19 195 VAL A O 1
ATOM 1509 N N . LEU A 1 196 ? 9.727 -24.266 -2.254 1 85.69 196 LEU A N 1
ATOM 1510 C CA . LEU A 1 196 ? 9.414 -22.859 -1.968 1 85.69 196 LEU A CA 1
ATOM 1511 C C . LEU A 1 196 ? 10.359 -22.312 -0.904 1 85.69 196 LEU A C 1
ATOM 1513 O O . LEU A 1 196 ? 10.922 -21.234 -1.072 1 85.69 196 LEU A O 1
ATOM 1517 N N . GLU A 1 197 ? 10.547 -23.016 0.084 1 84.38 197 GLU A N 1
ATOM 1518 C CA . GLU A 1 197 ? 11.422 -22.578 1.168 1 84.38 197 GLU A CA 1
ATOM 1519 C C . GLU A 1 197 ? 12.859 -22.438 0.686 1 84.38 197 GLU A C 1
ATOM 1521 O O . GLU A 1 197 ? 13.547 -21.484 1.054 1 84.38 197 GLU A O 1
ATOM 1526 N N . GLU A 1 198 ? 13.25 -23.359 -0.093 1 81.88 198 GLU A N 1
ATOM 1527 C CA . GLU A 1 198 ? 14.609 -23.297 -0.635 1 81.88 198 GLU A CA 1
ATOM 1528 C C . GLU A 1 198 ? 14.805 -22.062 -1.497 1 81.88 198 GLU A C 1
ATOM 1530 O O . GLU A 1 198 ? 15.852 -21.406 -1.431 1 81.88 198 GLU A O 1
ATOM 1535 N N . MET A 1 199 ? 13.867 -21.797 -2.256 1 82.12 199 MET A N 1
ATOM 1536 C CA . MET A 1 199 ? 13.93 -20.609 -3.111 1 82.12 199 MET A CA 1
ATOM 1537 C C . MET A 1 199 ? 14.078 -19.344 -2.277 1 82.12 199 MET A C 1
ATOM 1539 O O . MET A 1 199 ? 14.891 -18.484 -2.598 1 82.12 199 MET A O 1
ATOM 1543 N N . ILE A 1 200 ? 13.328 -19.328 -1.224 1 83.12 200 ILE A N 1
ATOM 1544 C CA . ILE A 1 200 ? 13.32 -18.141 -0.367 1 83.12 200 ILE A CA 1
ATOM 1545 C C . ILE A 1 200 ? 14.656 -18.031 0.368 1 83.12 200 ILE A C 1
ATOM 1547 O O . ILE A 1 200 ? 15.211 -16.938 0.495 1 83.12 200 ILE A O 1
ATOM 1551 N N . VAL A 1 201 ? 15.164 -19.094 0.747 1 81.62 201 VAL A N 1
ATOM 1552 C CA . VAL A 1 201 ? 16.391 -19.094 1.532 1 81.62 201 VAL A CA 1
ATOM 1553 C C . VAL A 1 201 ? 17.578 -18.766 0.632 1 81.62 201 VAL A C 1
ATOM 1555 O O . VAL A 1 201 ? 18.531 -18.109 1.061 1 81.62 201 VAL A O 1
ATOM 1558 N N . ARG A 1 202 ? 17.516 -19.109 -0.569 1 84.81 202 ARG A N 1
ATOM 1559 C CA . ARG A 1 202 ? 18.672 -19.016 -1.468 1 84.81 202 ARG A CA 1
ATOM 1560 C C . ARG A 1 202 ? 18.734 -17.625 -2.123 1 84.81 202 ARG A C 1
ATOM 1562 O O . ARG A 1 202 ? 19.719 -17.297 -2.77 1 84.81 202 ARG A O 1
ATOM 1569 N N . HIS A 1 203 ? 17.719 -16.953 -1.984 1 89.62 203 HIS A N 1
ATOM 1570 C CA . HIS A 1 203 ? 17.703 -15.648 -2.639 1 89.62 203 HIS A CA 1
ATOM 1571 C C . HIS A 1 203 ? 17.516 -14.523 -1.625 1 89.62 203 HIS A C 1
ATOM 1573 O O . HIS A 1 203 ? 16.969 -14.742 -0.542 1 89.62 203 HIS A O 1
ATOM 1579 N N . ARG A 1 204 ? 18.062 -13.438 -2.002 1 93.06 204 ARG A N 1
ATOM 1580 C CA . ARG A 1 204 ? 17.859 -12.258 -1.159 1 93.06 204 ARG A CA 1
ATOM 1581 C C . ARG A 1 204 ? 16.406 -11.789 -1.213 1 93.06 204 ARG A C 1
ATOM 1583 O O . ARG A 1 204 ? 15.875 -11.516 -2.293 1 93.06 204 ARG A O 1
ATOM 1590 N N . VAL A 1 205 ? 15.789 -11.711 -0.03 1 96.62 205 VAL A N 1
ATOM 1591 C CA . VAL A 1 205 ? 14.422 -11.203 0.078 1 96.62 205 VAL A CA 1
ATOM 1592 C C . VAL A 1 205 ? 14.445 -9.68 0.187 1 96.62 205 VAL A C 1
ATOM 1594 O O . VAL A 1 205 ? 15.031 -9.125 1.123 1 96.62 205 VAL A O 1
ATOM 1597 N N . LEU A 1 206 ? 13.828 -9.023 -0.755 1 98.06 206 LEU A N 1
ATOM 1598 C CA . LEU A 1 206 ? 13.828 -7.562 -0.779 1 98.06 206 LEU A CA 1
ATOM 1599 C C . LEU A 1 206 ? 12.664 -7.004 0.03 1 98.06 206 LEU A C 1
ATOM 1601 O O . LEU A 1 206 ? 12.75 -5.891 0.555 1 98.06 206 LEU A O 1
ATOM 1605 N N . ALA A 1 207 ? 11.602 -7.738 0.104 1 98.69 207 ALA A N 1
ATOM 1606 C CA . ALA A 1 207 ? 10.406 -7.301 0.829 1 98.69 207 ALA A CA 1
ATOM 1607 C C . ALA A 1 207 ? 9.531 -8.492 1.217 1 98.69 207 ALA A C 1
ATOM 1609 O O . ALA A 1 207 ? 9.648 -9.57 0.633 1 98.69 207 ALA A O 1
ATOM 1610 N N . GLN A 1 208 ? 8.664 -8.266 2.207 1 98.56 208 GLN A N 1
ATOM 1611 C CA . GLN A 1 208 ? 7.695 -9.25 2.686 1 98.56 208 GLN A CA 1
ATOM 1612 C C . GLN A 1 208 ? 6.324 -8.609 2.9 1 98.56 208 GLN A C 1
ATOM 1614 O O . GLN A 1 208 ? 6.23 -7.422 3.221 1 98.56 208 GLN A O 1
ATOM 1619 N N . GLY A 1 209 ? 5.324 -9.43 2.709 1 98.69 209 GLY A N 1
ATOM 1620 C CA . GLY A 1 209 ? 3.977 -8.922 2.914 1 98.69 209 GLY A CA 1
ATOM 1621 C C . GLY A 1 209 ? 3.021 -9.977 3.451 1 98.69 209 GLY A C 1
ATOM 1622 O O . GLY A 1 209 ? 3.262 -11.172 3.303 1 98.69 209 GLY A O 1
ATOM 1623 N N . ASN A 1 210 ? 2.049 -9.547 4.141 1 98.88 210 ASN A N 1
ATOM 1624 C CA . ASN A 1 210 ? 0.879 -10.32 4.543 1 98.88 210 ASN A CA 1
ATOM 1625 C C . ASN A 1 210 ? -0.417 -9.656 4.086 1 98.88 210 ASN A C 1
ATOM 1627 O O . ASN A 1 210 ? -0.53 -8.43 4.105 1 98.88 210 ASN A O 1
ATOM 1631 N N . HIS A 1 211 ? -1.265 -10.461 3.672 1 98.94 211 HIS A N 1
ATOM 1632 C CA . HIS A 1 211 ? -2.521 -9.945 3.139 1 98.94 211 HIS A CA 1
ATOM 1633 C C . HIS A 1 211 ? -3.697 -10.82 3.557 1 98.94 211 HIS A C 1
ATOM 1635 O O . HIS A 1 211 ? -3.684 -12.031 3.332 1 98.94 211 HIS A O 1
ATOM 1641 N N . VAL A 1 212 ? -4.66 -10.258 4.203 1 98.88 212 VAL A N 1
ATOM 1642 C CA . VAL A 1 212 ? -5.887 -10.945 4.582 1 98.88 212 VAL A CA 1
ATOM 1643 C C . VAL A 1 212 ? -7.039 -10.477 3.699 1 98.88 212 VAL A C 1
ATOM 1645 O O . VAL A 1 212 ? -7.301 -9.281 3.594 1 98.88 212 VAL A O 1
ATOM 1648 N N . LYS A 1 213 ? -7.711 -11.375 3.1 1 98.19 213 LYS A N 1
ATOM 1649 C CA . LYS A 1 213 ? -8.836 -11.062 2.221 1 98.19 213 LYS A CA 1
ATOM 1650 C C . LYS A 1 213 ? -10.117 -11.727 2.709 1 98.19 213 LYS A C 1
ATOM 1652 O O . LYS A 1 213 ? -10.086 -12.836 3.238 1 98.19 213 LYS A O 1
ATOM 1657 N N . CYS A 1 214 ? -11.141 -11.062 2.555 1 97.81 214 CYS A N 1
ATOM 1658 C CA . CYS A 1 214 ? -12.461 -11.586 2.857 1 97.81 214 CYS A CA 1
ATOM 1659 C C . CYS A 1 214 ? -13.195 -11.984 1.583 1 97.81 214 CYS A C 1
ATOM 1661 O O . CYS A 1 214 ? -13.273 -11.195 0.637 1 97.81 214 CYS A O 1
ATOM 1663 N N . LEU A 1 215 ? -13.719 -13.117 1.543 1 96 215 LEU A N 1
ATOM 1664 C CA . LEU A 1 215 ? -14.516 -13.617 0.426 1 96 215 LEU A CA 1
ATOM 1665 C C . LEU A 1 215 ? -15.992 -13.328 0.643 1 96 215 LEU A C 1
ATOM 1667 O O . LEU A 1 215 ? -16.578 -13.758 1.642 1 96 215 LEU A O 1
ATOM 1671 N N . LEU A 1 216 ? -16.578 -12.648 -0.271 1 89.94 216 LEU A N 1
ATOM 1672 C CA . LEU A 1 216 ? -17.969 -12.25 -0.125 1 89.94 216 LEU A CA 1
ATOM 1673 C C . LEU A 1 216 ? -18.891 -13.266 -0.781 1 89.94 216 LEU A C 1
ATOM 1675 O O . LEU A 1 216 ? -19.188 -13.18 -1.978 1 89.94 216 LEU A O 1
ATOM 1679 N N . ARG A 1 217 ? -19.203 -14.398 -0.117 1 79.88 217 ARG A N 1
ATOM 1680 C CA . ARG A 1 217 ? -20.094 -15.453 -0.602 1 79.88 217 ARG A CA 1
ATOM 1681 C C . ARG A 1 217 ? -21.531 -15.172 -0.203 1 79.88 217 ARG A C 1
ATOM 1683 O O . ARG A 1 217 ? -21.797 -14.531 0.817 1 79.88 217 ARG A O 1
ATOM 1690 N N . MET B 1 1 ? -15.656 19.406 7.234 1 66.5 1 MET B N 1
ATOM 1691 C CA . MET B 1 1 ? -15.156 18.797 8.461 1 66.5 1 MET B CA 1
ATOM 1692 C C . MET B 1 1 ? -14.109 19.688 9.133 1 66.5 1 MET B C 1
ATOM 1694 O O . MET B 1 1 ? -14.289 20.109 10.273 1 66.5 1 MET B O 1
ATOM 1698 N N . LEU B 1 2 ? -13.047 20.125 8.516 1 73.75 2 LEU B N 1
ATOM 1699 C CA . LEU B 1 2 ? -11.914 20.797 9.141 1 73.75 2 LEU B CA 1
ATOM 1700 C C . LEU B 1 2 ? -12.273 22.234 9.516 1 73.75 2 LEU B C 1
ATOM 1702 O O . LEU B 1 2 ? -11.656 22.812 10.406 1 73.75 2 LEU B O 1
ATOM 1706 N N . LYS B 1 3 ? -13.266 22.734 8.891 1 64.94 3 LYS B N 1
ATOM 1707 C CA . LYS B 1 3 ? -13.68 24.094 9.195 1 64.94 3 LYS B CA 1
ATOM 1708 C C . LYS B 1 3 ? -14.281 24.188 10.594 1 64.94 3 LYS B C 1
ATOM 1710 O O . LYS B 1 3 ? -14.242 25.25 11.227 1 64.94 3 LYS B O 1
ATOM 1715 N N . ARG B 1 4 ? -14.711 23.094 11.094 1 65.5 4 ARG B N 1
ATOM 1716 C CA . ARG B 1 4 ? -15.359 23.062 12.406 1 65.5 4 ARG B CA 1
ATOM 1717 C C . ARG B 1 4 ? -14.328 22.984 13.523 1 65.5 4 ARG B C 1
ATOM 1719 O O . ARG B 1 4 ? -14.664 23.188 14.695 1 65.5 4 ARG B O 1
ATOM 1726 N N . PHE B 1 5 ? -13.148 22.812 13.055 1 67.12 5 PHE B N 1
ATOM 1727 C CA . PHE B 1 5 ? -12.086 22.672 14.047 1 67.12 5 PHE B CA 1
ATOM 1728 C C . PHE B 1 5 ? -11.016 23.734 13.836 1 67.12 5 PHE B C 1
ATOM 1730 O O . PHE B 1 5 ? -10.109 23.562 13.016 1 67.12 5 PHE B O 1
ATOM 1737 N N . PRO B 1 6 ? -11.18 24.828 14.602 1 65.56 6 PRO B N 1
ATOM 1738 C CA . PRO B 1 6 ? -10.305 25.984 14.375 1 65.56 6 PRO B CA 1
ATOM 1739 C C . PRO B 1 6 ? -8.836 25.672 14.625 1 65.56 6 PRO B C 1
ATOM 1741 O O . PRO B 1 6 ? -7.957 26.453 14.234 1 65.56 6 PRO B O 1
ATOM 1744 N N . PHE B 1 7 ? -8.602 24.453 15.023 1 82.44 7 PHE B N 1
ATOM 1745 C CA . PHE B 1 7 ? -7.219 24.172 15.383 1 82.44 7 PHE B CA 1
ATOM 1746 C C . PHE B 1 7 ? -6.422 23.719 14.156 1 82.44 7 PHE B C 1
ATOM 1748 O O . PHE B 1 7 ? -5.191 23.734 14.18 1 82.44 7 PHE B O 1
ATOM 1755 N N . TRP B 1 8 ? -7.109 23.484 13.102 1 88.06 8 TRP B N 1
ATOM 1756 C CA . TRP B 1 8 ? -6.414 23.094 11.883 1 88.06 8 TRP B CA 1
ATOM 1757 C C . TRP B 1 8 ? -6.035 24.312 11.055 1 88.06 8 TRP B C 1
ATOM 1759 O O . TRP B 1 8 ? -6.898 25.109 10.672 1 88.06 8 TRP B O 1
ATOM 1769 N N . VAL B 1 9 ? -4.789 24.484 10.836 1 91.25 9 VAL B N 1
ATOM 1770 C CA . VAL B 1 9 ? -4.332 25.641 10.078 1 91.25 9 VAL B CA 1
ATOM 1771 C C . VAL B 1 9 ? -3.756 25.188 8.742 1 91.25 9 VAL B C 1
ATOM 1773 O O . VAL B 1 9 ? -3.262 24.062 8.617 1 91.25 9 VAL B O 1
ATOM 1776 N N . PRO B 1 10 ? -3.871 26.062 7.707 1 93.94 10 PRO B N 1
ATOM 1777 C CA . PRO B 1 10 ? -3.215 25.703 6.449 1 93.94 10 PRO B CA 1
ATOM 1778 C C . PRO B 1 10 ? -1.727 25.406 6.621 1 93.94 10 PRO B C 1
ATOM 1780 O O . PRO B 1 10 ? -1.032 26.125 7.352 1 93.94 10 PRO B O 1
ATOM 1783 N N . VAL B 1 11 ? -1.27 24.328 5.941 1 96 11 VAL B N 1
ATOM 1784 C CA . VAL B 1 11 ? 0.123 23.922 6.098 1 96 11 VAL B CA 1
ATOM 1785 C C . VAL B 1 11 ? 1.045 25.031 5.605 1 96 11 VAL B C 1
ATOM 1787 O O . VAL B 1 11 ? 2.127 25.25 6.16 1 96 11 VAL B O 1
ATOM 1790 N N . SER B 1 12 ? 0.635 25.797 4.605 1 94.06 12 SER B N 1
ATOM 1791 C CA . SER B 1 12 ? 1.444 26.875 4.039 1 94.06 12 SER B CA 1
ATOM 1792 C C . SER B 1 12 ? 1.648 28 5.047 1 94.06 12 SER B C 1
ATOM 1794 O O . SER B 1 12 ? 2.65 28.703 4.992 1 94.06 12 SER B O 1
ATOM 1796 N N . ALA B 1 13 ? 0.697 28.188 5.984 1 92.19 13 ALA B N 1
ATOM 1797 C CA . ALA B 1 13 ? 0.831 29.188 7.035 1 92.19 13 ALA B CA 1
ATOM 1798 C C . ALA B 1 13 ? 1.795 28.719 8.125 1 92.19 13 ALA B C 1
ATOM 1800 O O . ALA B 1 13 ? 2.559 29.516 8.672 1 92.19 13 ALA B O 1
ATOM 1801 N N . HIS B 1 14 ? 1.777 27.453 8.375 1 92.69 14 HIS B N 1
ATOM 1802 C CA . HIS B 1 14 ? 2.629 26.891 9.422 1 92.69 14 HIS B CA 1
ATOM 1803 C C . HIS B 1 14 ? 4.047 26.656 8.914 1 92.69 14 HIS B C 1
ATOM 1805 O O . HIS B 1 14 ? 5.016 26.969 9.609 1 92.69 14 HIS B O 1
ATOM 1811 N N . THR B 1 15 ? 4.117 26.031 7.762 1 94.69 15 THR B N 1
ATOM 1812 C CA . THR B 1 15 ? 5.391 25.734 7.117 1 94.69 15 THR B CA 1
ATOM 1813 C C . THR B 1 15 ? 5.395 26.234 5.672 1 94.69 15 THR B C 1
ATOM 1815 O O . THR B 1 15 ? 5.152 25.453 4.746 1 94.69 15 THR B O 1
ATOM 1818 N N . PRO B 1 16 ? 5.867 27.375 5.445 1 92.81 16 PRO B N 1
ATOM 1819 C CA . PRO B 1 16 ? 5.762 28 4.125 1 92.81 16 PRO B CA 1
ATOM 1820 C C . PRO B 1 16 ? 6.535 27.234 3.051 1 92.81 16 PRO B C 1
ATOM 1822 O O . PRO B 1 16 ? 6.117 27.203 1.891 1 92.81 16 PRO B O 1
ATOM 1825 N N . SER B 1 17 ? 7.59 26.625 3.428 1 95.12 17 SER B N 1
ATOM 1826 C CA . SER B 1 17 ? 8.422 25.938 2.445 1 95.12 17 SER B CA 1
ATOM 1827 C C . SER B 1 17 ? 7.855 24.562 2.096 1 95.12 17 SER B C 1
ATOM 1829 O O . SER B 1 17 ? 8.367 23.891 1.203 1 95.12 17 SER B O 1
ATOM 1831 N N . PHE B 1 18 ? 6.801 24.156 2.697 1 96.94 18 PHE B N 1
ATOM 1832 C CA . PHE B 1 18 ? 6.25 22.812 2.508 1 96.94 18 PHE B CA 1
ATOM 1833 C C . PHE B 1 18 ? 5.723 22.641 1.09 1 96.94 18 PHE B C 1
ATOM 1835 O O . PHE B 1 18 ? 5.918 21.594 0.472 1 96.94 18 PHE B O 1
ATOM 1842 N N . LEU B 1 19 ? 5.094 23.625 0.576 1 96.69 19 LEU B N 1
ATOM 1843 C CA . LEU B 1 19 ? 4.445 23.469 -0.722 1 96.69 19 LEU B CA 1
ATOM 1844 C C . LEU B 1 19 ? 5.473 23.172 -1.81 1 96.69 19 LEU B C 1
ATOM 1846 O O . LEU B 1 19 ? 5.254 22.297 -2.654 1 96.69 19 LEU B O 1
ATOM 1850 N N . GLU B 1 20 ? 6.547 23.844 -1.736 1 95.31 20 GLU B N 1
ATOM 1851 C CA . GLU B 1 20 ? 7.605 23.609 -2.717 1 95.31 20 GLU B CA 1
ATOM 1852 C C . GLU B 1 20 ? 8.203 22.219 -2.557 1 95.31 20 GLU B C 1
ATOM 1854 O O . GLU B 1 20 ? 8.289 21.469 -3.523 1 95.31 20 GLU B O 1
ATOM 1859 N N . ARG B 1 21 ? 8.547 21.875 -1.36 1 94.94 21 ARG B N 1
ATOM 1860 C CA . ARG 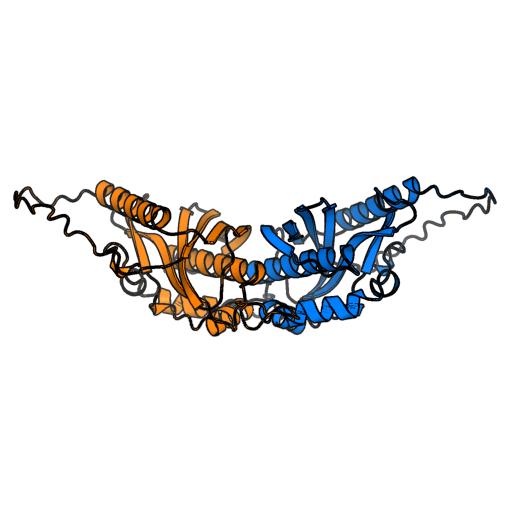B 1 21 ? 9.203 20.594 -1.104 1 94.94 21 ARG B CA 1
ATOM 1861 C C . ARG B 1 21 ? 8.227 19.438 -1.304 1 94.94 21 ARG B C 1
ATOM 1863 O O . ARG B 1 21 ? 8.609 18.375 -1.814 1 94.94 21 ARG B O 1
ATOM 1870 N N . GLY B 1 22 ? 7 19.641 -0.83 1 95.56 22 GLY B N 1
ATOM 1871 C CA . GLY B 1 22 ? 5.98 18.641 -1.047 1 95.56 22 GLY B CA 1
ATOM 1872 C C . GLY B 1 22 ? 5.734 18.344 -2.516 1 95.56 22 GLY B C 1
ATOM 1873 O O . GLY B 1 22 ? 5.578 17.188 -2.904 1 95.56 22 GLY B O 1
ATOM 1874 N N . THR B 1 23 ? 5.742 19.406 -3.279 1 94.94 23 THR B N 1
ATOM 1875 C CA . THR B 1 23 ? 5.551 19.25 -4.719 1 94.94 23 THR B CA 1
ATOM 1876 C C . THR B 1 23 ? 6.711 18.484 -5.34 1 94.94 23 THR B C 1
ATOM 1878 O O . THR B 1 23 ? 6.504 17.594 -6.168 1 94.94 23 THR B O 1
ATOM 1881 N N . GLN B 1 24 ? 7.879 18.797 -4.953 1 94 24 GLN B N 1
ATOM 1882 C CA . GLN B 1 24 ? 9.047 18.062 -5.438 1 94 24 GLN B CA 1
ATOM 1883 C C . GLN B 1 24 ? 8.961 16.578 -5.078 1 94 24 GLN B C 1
ATOM 1885 O O . GLN B 1 24 ? 9.258 15.719 -5.906 1 94 24 GLN B O 1
ATOM 1890 N N . PHE B 1 25 ? 8.539 16.375 -3.904 1 94.06 25 PHE B N 1
ATOM 1891 C CA . PHE B 1 25 ? 8.391 15.008 -3.428 1 94.06 25 PHE B CA 1
ATOM 1892 C C . PHE B 1 25 ? 7.383 14.25 -4.281 1 94.06 25 PHE B C 1
ATOM 1894 O O . PHE B 1 25 ? 7.672 13.141 -4.75 1 94.06 25 PHE B O 1
ATOM 1901 N N . THR B 1 26 ? 6.223 14.797 -4.5 1 94.12 26 THR B N 1
ATOM 1902 C CA . THR B 1 26 ? 5.172 14.102 -5.234 1 94.12 26 THR B CA 1
ATOM 1903 C C . THR B 1 26 ? 5.547 13.945 -6.703 1 94.12 26 THR B C 1
ATOM 1905 O O . THR B 1 26 ? 5.199 12.953 -7.336 1 94.12 26 THR B O 1
ATOM 1908 N N . GLN B 1 27 ? 6.316 14.836 -7.223 1 91.5 27 GLN B N 1
ATOM 1909 C CA . GLN B 1 27 ? 6.695 14.789 -8.633 1 91.5 27 GLN B CA 1
ATOM 1910 C C . GLN B 1 27 ? 7.812 13.781 -8.867 1 91.5 27 GLN B C 1
ATOM 1912 O O . GLN B 1 27 ? 8.023 13.336 -10 1 91.5 27 GLN B O 1
ATOM 1917 N N . SER B 1 28 ? 8.508 13.453 -7.824 1 92.62 28 SER B N 1
ATOM 1918 C CA . SER B 1 28 ? 9.609 12.508 -7.945 1 92.62 28 SER B CA 1
ATOM 1919 C C . SER B 1 28 ? 9.109 11.078 -8.039 1 92.62 28 SER B C 1
ATOM 1921 O O . SER B 1 28 ? 9.859 10.164 -8.383 1 92.62 28 SER B O 1
ATOM 1923 N N . SER B 1 29 ? 7.855 10.898 -7.758 1 91.62 29 SER B N 1
ATOM 1924 C CA . SER B 1 29 ? 7.246 9.57 -7.773 1 91.62 29 SER B CA 1
ATOM 1925 C C . SER B 1 29 ? 6.133 9.492 -8.812 1 91.62 29 SER B C 1
ATOM 1927 O O . SER B 1 29 ? 5.016 9.945 -8.578 1 91.62 29 SER B O 1
ATOM 1929 N N . PRO B 1 30 ? 6.43 8.844 -9.914 1 90.81 30 PRO B N 1
ATOM 1930 C CA . PRO B 1 30 ? 5.367 8.68 -10.906 1 90.81 30 PRO B CA 1
ATOM 1931 C C . PRO B 1 30 ? 4.121 8.016 -10.336 1 90.81 30 PRO B C 1
ATOM 1933 O O . PRO B 1 30 ? 3 8.367 -10.711 1 90.81 30 PRO B O 1
ATOM 1936 N N . HIS B 1 31 ? 4.328 7.105 -9.461 1 92.06 31 HIS B N 1
ATOM 1937 C CA . HIS B 1 31 ? 3.219 6.395 -8.836 1 92.06 31 HIS B CA 1
ATOM 1938 C C . HIS B 1 31 ? 2.363 7.34 -7.992 1 92.06 31 HIS B C 1
ATOM 1940 O O . HIS B 1 31 ? 1.138 7.348 -8.117 1 92.06 31 HIS B O 1
ATOM 1946 N N . THR B 1 32 ? 2.996 8.148 -7.219 1 91.19 32 THR B N 1
ATOM 1947 C CA . THR B 1 32 ? 2.318 9.117 -6.355 1 91.19 32 THR B CA 1
ATOM 1948 C C . THR B 1 32 ? 1.636 10.195 -7.188 1 91.19 32 THR B C 1
ATOM 1950 O O . THR B 1 32 ? 0.489 10.562 -6.922 1 91.19 32 THR B O 1
ATOM 1953 N N . GLN B 1 33 ? 2.348 10.68 -8.086 1 91.69 33 GLN B N 1
ATOM 1954 C CA . GLN B 1 33 ? 1.819 11.758 -8.914 1 91.69 33 GLN B CA 1
ATOM 1955 C C . GLN B 1 33 ? 0.545 11.32 -9.633 1 91.69 33 GLN B C 1
ATOM 1957 O O . GLN B 1 33 ? -0.417 12.086 -9.719 1 91.69 33 GLN B O 1
ATOM 1962 N N . LEU B 1 34 ? 0.591 10.211 -10.156 1 90.56 34 LEU B N 1
ATOM 1963 C CA . LEU B 1 34 ? -0.569 9.695 -10.875 1 90.56 34 LEU B CA 1
ATOM 1964 C C . LEU B 1 34 ? -1.774 9.578 -9.945 1 90.56 34 LEU B C 1
ATOM 1966 O O . LEU B 1 34 ? -2.891 9.938 -10.328 1 90.56 34 LEU B O 1
ATOM 1970 N N . LEU B 1 35 ? -1.556 9.062 -8.805 1 92.69 35 LEU B N 1
ATOM 1971 C CA . LEU B 1 35 ? -2.641 8.883 -7.844 1 92.69 35 LEU B CA 1
ATOM 1972 C C . LEU B 1 35 ? -3.221 10.227 -7.418 1 92.69 35 LEU B C 1
ATOM 1974 O O . LEU B 1 35 ? -4.441 10.398 -7.383 1 92.69 35 LEU B O 1
ATOM 1978 N N . LEU B 1 36 ? -2.381 11.203 -7.152 1 94.75 36 LEU B N 1
ATOM 1979 C CA . LEU B 1 36 ? -2.838 12.523 -6.734 1 94.75 36 LEU B CA 1
ATOM 1980 C C . LEU B 1 36 ? -3.574 13.227 -7.867 1 94.75 36 LEU B C 1
ATOM 1982 O O . LEU B 1 36 ? -4.559 13.93 -7.629 1 94.75 36 LEU B O 1
ATOM 1986 N N . THR B 1 37 ? -3.092 12.992 -9.047 1 94.5 37 THR B N 1
ATOM 1987 C CA . THR B 1 37 ? -3.76 13.562 -10.211 1 94.5 37 THR B CA 1
ATOM 1988 C C . THR B 1 37 ? -5.16 12.984 -10.367 1 94.5 37 THR B C 1
ATOM 1990 O O . THR B 1 37 ? -6.121 13.719 -10.617 1 94.5 37 THR B O 1
ATOM 1993 N N . LYS B 1 38 ? -5.281 11.703 -10.203 1 94.5 38 LYS B N 1
ATOM 1994 C CA . LYS B 1 38 ? -6.578 11.039 -10.32 1 94.5 38 LYS B CA 1
ATOM 1995 C C . LYS B 1 38 ? -7.555 11.555 -9.273 1 94.5 38 LYS B C 1
ATOM 1997 O O . LYS B 1 38 ? -8.766 11.594 -9.508 1 94.5 38 LYS B O 1
ATOM 2002 N N . LEU B 1 39 ? -7.035 12.023 -8.18 1 96.62 39 LEU B N 1
ATOM 2003 C CA . LEU B 1 39 ? -7.879 12.5 -7.086 1 96.62 39 LEU B CA 1
ATOM 2004 C C . LEU B 1 39 ? -8.055 14.008 -7.156 1 96.62 39 LEU B C 1
ATOM 2006 O O . LEU B 1 39 ? -8.766 14.594 -6.336 1 96.62 39 LEU B O 1
ATOM 2010 N N . ASN B 1 40 ? -7.355 14.664 -8.086 1 95.88 40 ASN B N 1
ATOM 2011 C CA . ASN B 1 40 ? -7.371 16.109 -8.219 1 95.88 40 ASN B CA 1
ATOM 2012 C C . ASN B 1 40 ? -7.004 16.797 -6.906 1 95.88 40 ASN B C 1
ATOM 2014 O O . ASN B 1 40 ? -7.703 17.719 -6.465 1 95.88 40 ASN B O 1
ATOM 2018 N N . TYR B 1 41 ? -5.996 16.281 -6.262 1 96.62 41 TYR B N 1
ATOM 2019 C CA . TYR B 1 41 ? -5.637 16.828 -4.961 1 96.62 41 TYR B CA 1
ATOM 2020 C C . TYR B 1 41 ? -4.578 17.922 -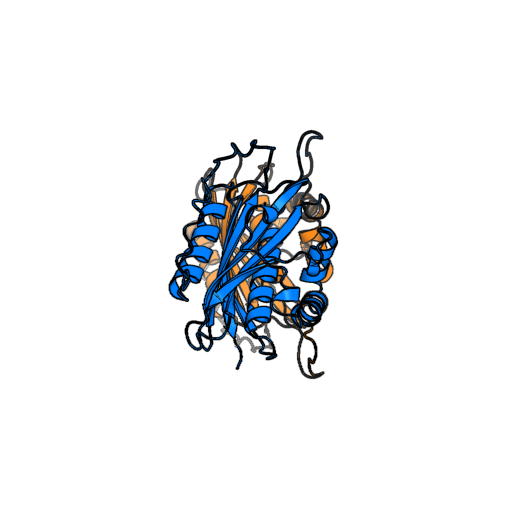5.102 1 96.62 41 TYR B C 1
ATOM 2022 O O . TYR B 1 41 ? -3.605 17.75 -5.844 1 96.62 41 TYR B O 1
ATOM 2030 N N . ARG B 1 42 ? -4.785 18.953 -4.414 1 94.19 42 ARG B N 1
ATOM 2031 C CA . ARG B 1 42 ? -3.811 20.031 -4.344 1 94.19 42 ARG B CA 1
ATOM 2032 C C . ARG B 1 42 ? -3.201 20.141 -2.947 1 94.19 42 ARG B C 1
ATOM 2034 O O . ARG B 1 42 ? -3.926 20.219 -1.953 1 94.19 42 ARG B O 1
ATOM 2041 N N . LEU B 1 43 ? -1.92 20.266 -2.842 1 96.19 43 LEU B N 1
ATOM 2042 C CA . LEU B 1 43 ? -1.217 20.281 -1.563 1 96.19 43 LEU B CA 1
ATOM 2043 C C . LEU B 1 43 ? -1.607 21.5 -0.737 1 96.19 43 LEU B C 1
ATOM 2045 O O . LEU B 1 43 ? -1.465 21.5 0.488 1 96.19 43 LEU B O 1
ATOM 2049 N N . GLU B 1 44 ? -2.119 22.547 -1.389 1 95.06 44 GLU B N 1
ATOM 2050 C CA . GLU B 1 44 ? -2.535 23.766 -0.714 1 95.06 44 GLU B CA 1
ATOM 2051 C C . GLU B 1 44 ? -3.721 23.516 0.213 1 95.06 44 GLU B C 1
ATOM 2053 O O . GLU B 1 44 ? -3.98 24.297 1.128 1 95.06 44 GLU B O 1
ATOM 2058 N N . GLU B 1 45 ? -4.445 22.438 -0.022 1 94.75 45 GLU B N 1
ATOM 2059 C CA . GLU B 1 45 ? -5.621 22.109 0.774 1 94.75 45 GLU B CA 1
ATOM 2060 C C . GLU B 1 45 ? -5.234 21.406 2.078 1 94.75 45 GLU B C 1
ATOM 2062 O O . GLU B 1 45 ? -6.07 21.219 2.961 1 94.75 45 GLU B O 1
ATOM 2067 N N . THR B 1 46 ? -3.977 21.141 2.211 1 96.81 46 THR B N 1
ATOM 2068 C CA . THR B 1 46 ? -3.482 20.406 3.371 1 96.81 46 THR B CA 1
ATOM 2069 C C . THR B 1 46 ? -3.523 21.281 4.621 1 96.81 46 THR B C 1
ATOM 2071 O O . THR B 1 46 ? -3.215 22.469 4.562 1 96.81 46 THR B O 1
ATOM 2074 N N . ARG B 1 47 ? -3.957 20.703 5.738 1 95.12 47 ARG B N 1
ATOM 2075 C CA . ARG B 1 47 ? -3.994 21.391 7.031 1 95.12 47 ARG B CA 1
ATOM 2076 C C . ARG B 1 47 ? -3.139 20.656 8.062 1 95.12 47 ARG B C 1
ATOM 2078 O O . ARG B 1 47 ? -2.836 19.469 7.895 1 95.12 47 ARG B O 1
ATOM 2085 N N . VAL B 1 48 ? -2.734 21.375 9.047 1 95.31 48 VAL B N 1
ATOM 2086 C CA . VAL B 1 48 ? -1.932 20.75 10.094 1 95.31 48 VAL B CA 1
ATOM 2087 C C . VAL B 1 48 ? -2.477 21.156 11.461 1 95.31 48 VAL B C 1
ATOM 2089 O O . VAL B 1 48 ? -3.078 22.219 11.609 1 95.31 48 VAL B O 1
ATOM 2092 N N . LEU B 1 49 ? -2.4 20.281 12.32 1 93.81 49 LEU B N 1
ATOM 2093 C CA . LEU B 1 49 ? -2.613 20.484 13.75 1 93.81 49 LEU B CA 1
ATOM 2094 C C . LEU B 1 49 ? -1.285 20.516 14.5 1 93.81 49 LEU B C 1
ATOM 2096 O O . LEU B 1 49 ? -0.542 19.531 14.5 1 93.81 49 LEU B O 1
ATOM 2100 N N . CYS B 1 50 ? -1.097 21.625 15.18 1 92.25 50 CYS B N 1
ATOM 2101 C CA . CYS B 1 50 ? 0.245 21.828 15.711 1 92.25 50 CYS B CA 1
ATOM 2102 C C . CYS B 1 50 ? 0.249 21.734 17.234 1 92.25 50 CYS B C 1
ATOM 2104 O O . CYS B 1 50 ? -0.766 22 17.875 1 92.25 50 CYS B O 1
ATOM 2106 N N . ILE B 1 51 ? 1.372 21.359 17.703 1 90.5 51 ILE B N 1
ATOM 2107 C CA . ILE B 1 51 ? 1.653 21.312 19.141 1 90.5 51 ILE B CA 1
ATOM 2108 C C . ILE B 1 51 ? 3.053 21.859 19.406 1 90.5 51 ILE B C 1
ATOM 2110 O O . ILE B 1 51 ? 3.879 21.938 18.5 1 90.5 51 ILE B O 1
ATOM 2114 N N . PRO B 1 52 ? 3.262 22.266 20.625 1 88.56 52 PRO B N 1
ATOM 2115 C CA . PRO B 1 52 ? 4.641 22.625 20.953 1 88.56 52 PRO B CA 1
ATOM 2116 C C . PRO B 1 52 ? 5.609 21.453 20.844 1 88.56 52 PRO B C 1
ATOM 2118 O O . PRO B 1 52 ? 5.258 20.328 21.172 1 88.56 52 PRO B O 1
ATOM 2121 N N . ASP B 1 53 ? 6.777 21.719 20.344 1 86.94 53 ASP B N 1
ATOM 2122 C CA . ASP B 1 53 ? 7.82 20.703 20.25 1 86.94 53 ASP B CA 1
ATOM 2123 C C . ASP B 1 53 ? 8.258 20.234 21.625 1 86.94 53 ASP B C 1
ATOM 2125 O O . ASP B 1 53 ? 8.352 21.031 22.562 1 86.94 53 ASP B O 1
ATOM 2129 N N . THR B 1 54 ? 8.484 19 21.781 1 80.88 54 THR B N 1
ATOM 2130 C CA . THR B 1 54 ? 8.852 18.438 23.078 1 80.88 54 THR B CA 1
ATOM 2131 C C . THR B 1 54 ? 10.266 18.875 23.469 1 80.88 54 THR B C 1
ATOM 2133 O O . THR B 1 54 ? 10.586 18.984 24.656 1 80.88 54 THR B O 1
ATOM 2136 N N . ARG B 1 55 ? 11.148 19.094 22.531 1 80.62 55 ARG B N 1
ATOM 2137 C CA . ARG B 1 55 ? 12.539 19.438 22.797 1 80.62 55 ARG B CA 1
ATOM 2138 C C . ARG B 1 55 ? 12.727 20.953 22.875 1 80.62 55 ARG B C 1
ATOM 2140 O O . ARG B 1 55 ? 13.461 21.453 23.719 1 80.62 55 ARG B O 1
ATOM 2147 N N . LYS B 1 56 ? 12.062 21.625 22.031 1 82.81 56 LYS B N 1
ATOM 2148 C CA . LYS B 1 56 ? 12.094 23.078 22 1 82.81 56 LYS B CA 1
ATOM 2149 C C . LYS B 1 56 ? 10.688 23.672 22.078 1 82.81 56 LYS B C 1
ATOM 2151 O O . LYS B 1 56 ? 10.055 23.922 21.062 1 82.81 56 LYS B O 1
ATOM 2156 N N . LYS B 1 57 ? 10.281 24 23.203 1 80.38 57 LYS B N 1
ATOM 2157 C CA . LYS B 1 57 ? 8.883 24.344 23.469 1 80.38 57 LYS B CA 1
ATOM 2158 C C . LYS B 1 57 ? 8.484 25.625 22.734 1 80.38 57 LYS B C 1
ATOM 2160 O O . LYS B 1 57 ? 7.297 25.859 22.5 1 80.38 57 LYS B O 1
ATOM 2165 N N . GLU B 1 58 ? 9.484 26.422 22.344 1 84.62 58 GLU B N 1
ATOM 2166 C CA . GLU B 1 58 ? 9.18 27.672 21.656 1 84.62 58 GLU B CA 1
ATOM 2167 C C . GLU B 1 58 ? 8.812 27.422 20.203 1 84.62 58 GLU B C 1
ATOM 2169 O O . GLU B 1 58 ? 8.281 28.312 19.516 1 84.62 58 GLU B O 1
ATOM 2174 N N . ARG B 1 59 ? 9 26.172 19.891 1 87.19 59 ARG B N 1
ATOM 2175 C CA . ARG B 1 59 ? 8.75 25.812 18.5 1 87.19 59 ARG B CA 1
ATOM 2176 C C . ARG B 1 59 ? 7.5 24.953 18.375 1 87.19 59 ARG B C 1
ATOM 2178 O O . ARG B 1 59 ? 7.258 24.078 19.203 1 87.19 59 ARG B O 1
ATOM 2185 N N . LEU B 1 60 ? 6.66 25.328 17.344 1 90.81 60 LEU B N 1
ATOM 2186 C CA . LEU B 1 60 ? 5.504 24.484 17.047 1 90.81 60 LEU B CA 1
ATOM 2187 C C . LEU B 1 60 ? 5.848 23.453 15.977 1 90.81 60 LEU B C 1
ATOM 2189 O O . LEU B 1 60 ? 6.562 23.75 15.016 1 90.81 60 LEU B O 1
ATOM 2193 N N . VAL B 1 61 ? 5.344 22.25 16.234 1 93.56 61 VAL B N 1
ATOM 2194 C CA . VAL B 1 61 ? 5.516 21.203 15.242 1 93.56 61 VAL B CA 1
ATOM 2195 C C . VAL B 1 61 ? 4.16 20.578 14.906 1 93.56 61 VAL B C 1
ATOM 2197 O O . VAL B 1 61 ? 3.229 20.641 15.711 1 93.56 61 VAL B O 1
ATOM 2200 N N . SER B 1 62 ? 4.113 20.016 13.773 1 94.69 62 SER B N 1
ATOM 2201 C CA . SER B 1 62 ? 2.852 19.406 13.375 1 94.69 62 SER B CA 1
ATOM 2202 C C . SER B 1 62 ? 2.666 18.047 14.031 1 94.69 62 SER B C 1
ATOM 2204 O O . SER B 1 62 ? 3.443 17.125 13.789 1 94.69 62 SER B O 1
ATOM 2206 N N . LEU B 1 63 ? 1.667 17.906 14.812 1 95.06 63 LEU B N 1
ATOM 2207 C CA . LEU B 1 63 ? 1.258 16.641 15.383 1 95.06 63 LEU B CA 1
ATOM 2208 C C . LEU B 1 63 ? 0.562 15.773 14.328 1 95.06 63 LEU B C 1
ATOM 2210 O O . LEU B 1 63 ? 0.789 14.562 14.266 1 95.06 63 LEU B O 1
ATOM 2214 N N . ALA B 1 64 ? -0.264 16.469 13.578 1 97.12 64 ALA B N 1
ATOM 2215 C CA . ALA B 1 64 ? -1.059 15.773 12.562 1 97.12 64 ALA B CA 1
ATOM 2216 C C . ALA B 1 64 ? -1.201 16.625 11.305 1 97.12 64 ALA B C 1
ATOM 2218 O O . ALA B 1 64 ? -1.113 17.859 11.367 1 97.12 64 ALA B O 1
ATOM 2219 N N . MET B 1 65 ? -1.315 15.945 10.227 1 97.5 65 MET B N 1
ATOM 2220 C CA . MET B 1 65 ? -1.605 16.547 8.93 1 97.5 65 MET B CA 1
ATOM 2221 C C . MET B 1 65 ? -2.893 15.984 8.344 1 97.5 65 MET B C 1
ATOM 2223 O O . MET B 1 65 ? -3.131 14.781 8.398 1 97.5 65 MET B O 1
ATOM 2227 N N . ALA B 1 66 ? -3.74 16.844 7.828 1 96.88 66 ALA B N 1
ATOM 2228 C CA . ALA B 1 66 ? -5.023 16.438 7.258 1 96.88 66 ALA B CA 1
ATOM 2229 C C . ALA B 1 66 ? -5.066 16.719 5.758 1 96.88 66 ALA B C 1
ATOM 2231 O O . ALA B 1 66 ? -4.699 17.797 5.309 1 96.88 66 ALA B O 1
ATOM 2232 N N . PHE B 1 67 ? -5.539 15.766 5.031 1 97.75 67 PHE B N 1
ATOM 2233 C CA . PHE B 1 67 ? -5.668 15.828 3.58 1 97.75 67 PHE B CA 1
ATOM 2234 C C . PHE B 1 67 ? -7.117 15.617 3.158 1 97.75 67 PHE B C 1
ATOM 2236 O O . PHE B 1 67 ? -7.566 14.477 3.018 1 97.75 67 PHE B O 1
ATOM 2243 N N . PRO B 1 68 ? -7.859 16.719 2.936 1 96.5 68 PRO B N 1
ATOM 2244 C CA . PRO B 1 68 ? -9.25 16.578 2.486 1 96.5 68 PRO B CA 1
ATOM 2245 C C . PRO B 1 68 ? -9.359 16.391 0.974 1 96.5 68 PRO B C 1
ATOM 2247 O O . PRO B 1 68 ? -8.703 17.094 0.212 1 96.5 68 PRO B O 1
ATOM 2250 N N . PHE B 1 69 ? -10.156 15.398 0.587 1 96.69 69 PHE B N 1
ATOM 2251 C CA . PHE B 1 69 ? -10.398 15.219 -0.84 1 96.69 69 PHE B CA 1
ATOM 2252 C C . PHE B 1 69 ? -11.648 14.383 -1.08 1 96.69 69 PHE B C 1
ATOM 2254 O O . PHE B 1 69 ? -12.234 13.844 -0.137 1 96.69 69 PHE B O 1
ATOM 2261 N N . THR B 1 70 ? -12.094 14.367 -2.307 1 97.38 70 THR B N 1
ATOM 2262 C CA . THR B 1 70 ? -13.195 13.523 -2.754 1 97.38 70 THR B CA 1
ATOM 2263 C C . THR B 1 70 ? -12.672 12.336 -3.557 1 97.38 70 THR B C 1
ATOM 2265 O O . THR B 1 70 ? -11.797 12.492 -4.41 1 97.38 70 THR B O 1
ATOM 2268 N N . ILE B 1 71 ? -13.156 11.164 -3.225 1 97.94 71 ILE B N 1
ATOM 2269 C CA . ILE B 1 71 ? -12.781 9.977 -3.988 1 97.94 71 ILE B CA 1
ATOM 2270 C C . ILE B 1 71 ? -13.375 10.07 -5.395 1 97.94 71 ILE B C 1
ATOM 2272 O O . ILE B 1 71 ? -14.594 10.133 -5.562 1 97.94 71 ILE B O 1
ATOM 2276 N N . THR B 1 72 ? -12.5 10.07 -6.324 1 97.44 72 THR B N 1
ATOM 2277 C CA . THR B 1 72 ? -12.969 10.141 -7.703 1 97.44 72 THR B CA 1
ATOM 2278 C C . THR B 1 72 ? -13.148 8.75 -8.297 1 97.44 72 THR B C 1
ATOM 2280 O O . THR B 1 72 ? -12.508 7.793 -7.844 1 97.44 72 THR B O 1
ATOM 2283 N N . ALA B 1 73 ? -13.945 8.633 -9.297 1 95.06 73 ALA B N 1
ATOM 2284 C CA . ALA B 1 73 ? -14.164 7.352 -9.969 1 95.06 73 ALA B CA 1
ATOM 2285 C C . ALA B 1 73 ? -12.875 6.836 -10.602 1 95.06 73 ALA B C 1
ATOM 2287 O O . ALA B 1 73 ? -12.641 5.625 -10.648 1 95.06 73 ALA B O 1
ATOM 2288 N N . ASP B 1 74 ? -12.016 7.695 -11.047 1 94.06 74 ASP B N 1
ATOM 2289 C CA . ASP B 1 74 ? -10.766 7.344 -11.711 1 94.06 74 ASP B CA 1
ATOM 2290 C C . ASP B 1 74 ? -9.805 6.656 -10.75 1 94.06 74 ASP B C 1
ATOM 2292 O O . ASP B 1 74 ? -8.844 6.012 -11.18 1 94.06 74 ASP B O 1
ATOM 2296 N N . ALA B 1 75 ? -10.055 6.82 -9.422 1 95.38 75 ALA B N 1
ATOM 2297 C CA . ALA B 1 75 ? -9.18 6.215 -8.422 1 95.38 75 ALA B CA 1
ATOM 2298 C C . ALA B 1 75 ? -9.766 4.906 -7.895 1 95.38 75 ALA B C 1
ATOM 2300 O O . ALA B 1 75 ? -9.25 4.328 -6.938 1 95.38 75 ALA B O 1
ATOM 2301 N N . CYS B 1 76 ? -10.867 4.453 -8.547 1 96.62 76 CYS B N 1
ATOM 2302 C CA . CYS B 1 76 ? -11.586 3.291 -8.031 1 96.62 76 CYS B CA 1
ATOM 2303 C C . CYS B 1 76 ? -11.625 2.172 -9.062 1 96.62 76 CYS B C 1
ATOM 2305 O O . CYS B 1 76 ? -11.391 2.406 -10.25 1 96.62 76 CYS B O 1
ATOM 2307 N N . ASP B 1 77 ? -11.875 1.028 -8.531 1 94.88 77 ASP B N 1
ATOM 2308 C CA . ASP B 1 77 ? -12.016 -0.15 -9.383 1 94.88 77 ASP B CA 1
ATOM 2309 C C . ASP B 1 77 ? -13.445 -0.297 -9.891 1 94.88 77 ASP B C 1
ATOM 2311 O O . ASP B 1 77 ? -14.398 0.037 -9.18 1 94.88 77 ASP B O 1
ATOM 2315 N N . VAL B 1 78 ? -13.523 -0.821 -11.047 1 90.81 78 VAL B N 1
ATOM 2316 C CA . VAL B 1 78 ? -14.82 -1.136 -11.633 1 90.81 78 VAL B CA 1
ATOM 2317 C C . VAL B 1 78 ? -14.867 -2.609 -12.031 1 90.81 78 VAL B C 1
ATOM 2319 O O . VAL B 1 78 ? -14.539 -2.961 -13.172 1 90.81 78 VAL B O 1
ATOM 2322 N N . PRO B 1 79 ? -15.289 -3.445 -11.117 1 82.38 79 PRO B N 1
ATOM 2323 C CA . PRO B 1 79 ? -15.336 -4.875 -11.438 1 82.38 79 PRO B CA 1
ATOM 2324 C C . PRO B 1 79 ? -16.234 -5.184 -12.625 1 82.38 79 PRO B C 1
ATOM 2326 O O . PRO B 1 79 ? -17.203 -4.453 -12.883 1 82.38 79 PRO B O 1
ATOM 2329 N N . VAL B 1 80 ? -15.844 -6.234 -13.312 1 78.06 80 VAL B N 1
ATOM 2330 C CA . VAL B 1 80 ? -16.672 -6.695 -14.422 1 78.06 80 VAL B CA 1
ATOM 2331 C C . VAL B 1 80 ? -18.031 -7.156 -13.891 1 78.06 80 VAL B C 1
ATOM 2333 O O . VAL B 1 80 ? -18.109 -7.867 -12.883 1 78.06 80 VAL B O 1
ATOM 2336 N N . GLY B 1 81 ? -19.031 -6.746 -14.508 1 78.56 81 GLY B N 1
ATOM 2337 C CA . GLY B 1 81 ? -20.375 -7.137 -14.117 1 78.56 81 GLY B CA 1
ATOM 2338 C C . GLY B 1 81 ? -20.984 -6.211 -13.086 1 78.56 81 GLY B C 1
ATOM 2339 O O . GLY B 1 81 ? -22.062 -6.5 -12.547 1 78.56 81 GLY B O 1
ATOM 2340 N N . MET B 1 82 ? -20.25 -5.285 -12.82 1 82.75 82 MET B N 1
ATOM 2341 C CA . MET B 1 82 ? -20.797 -4.309 -11.883 1 82.75 82 MET B CA 1
ATOM 2342 C C . MET B 1 82 ? -22.109 -3.715 -12.406 1 82.75 82 MET B C 1
ATOM 2344 O O . MET B 1 82 ? -22.203 -3.383 -13.586 1 82.75 82 MET B O 1
ATOM 2348 N N . LYS B 1 83 ? -23.109 -3.697 -11.516 1 84.94 83 LYS B N 1
ATOM 2349 C CA . LYS B 1 83 ? -24.406 -3.117 -11.875 1 84.94 83 LYS B CA 1
ATOM 2350 C C . LYS B 1 83 ? -24.344 -1.593 -11.844 1 84.94 83 LYS B C 1
ATOM 2352 O O . LYS B 1 83 ? -23.516 -1.01 -11.141 1 84.94 83 LYS B O 1
ATOM 2357 N N . PRO B 1 84 ? -25.156 -1.035 -12.688 1 81.88 84 PRO B N 1
ATOM 2358 C CA . PRO B 1 84 ? -25.172 0.429 -12.727 1 81.88 84 PRO B CA 1
ATOM 2359 C C . PRO B 1 84 ? -25.391 1.055 -11.352 1 81.88 84 PRO B C 1
ATOM 2361 O O . PRO B 1 84 ? -24.922 2.164 -11.086 1 81.88 84 PRO B O 1
ATOM 2364 N N . GLU B 1 85 ? -26.031 0.283 -10.469 1 86.38 85 GLU B N 1
ATOM 2365 C CA . GLU B 1 85 ? -26.359 0.811 -9.148 1 86.38 85 GLU B CA 1
ATOM 2366 C C . GLU B 1 85 ? -25.156 0.707 -8.203 1 86.38 85 GLU B C 1
ATOM 2368 O O . GLU B 1 85 ? -25.141 1.354 -7.152 1 86.38 85 GLU B O 1
ATOM 2373 N N . ASP B 1 86 ? -24.25 -0.073 -8.633 1 88.12 86 ASP B N 1
ATOM 2374 C CA . ASP B 1 86 ? -23.078 -0.246 -7.789 1 88.12 86 ASP B CA 1
ATOM 2375 C C . ASP B 1 86 ? -22.141 0.951 -7.906 1 88.12 86 ASP B C 1
ATOM 2377 O O . ASP B 1 86 ? -22.125 1.641 -8.93 1 88.12 86 ASP B O 1
ATOM 2381 N N . THR B 1 87 ? -21.469 1.257 -6.805 1 93.25 87 THR B N 1
ATOM 2382 C CA . THR B 1 87 ? -20.484 2.338 -6.801 1 93.25 87 THR B CA 1
ATOM 2383 C C . THR B 1 87 ? -19.062 1.78 -6.793 1 93.25 87 THR B C 1
ATOM 2385 O O . THR B 1 87 ? -18.75 0.874 -6.02 1 93.25 87 THR B O 1
ATOM 2388 N N . PRO B 1 88 ? -18.219 2.275 -7.723 1 95.56 88 PRO B N 1
ATOM 2389 C CA . PRO B 1 88 ? -16.828 1.838 -7.719 1 95.56 88 PRO B CA 1
ATOM 2390 C C . PRO B 1 88 ? -16.141 2.043 -6.367 1 95.56 88 PRO B C 1
ATOM 2392 O O . PRO B 1 88 ? -16.484 2.984 -5.645 1 95.56 88 PRO B O 1
ATOM 2395 N N . VAL B 1 89 ? -15.211 1.146 -6.105 1 96.31 89 VAL B N 1
ATOM 2396 C CA . VAL B 1 89 ? -14.547 1.167 -4.805 1 96.31 89 VAL B CA 1
ATOM 2397 C C . VAL B 1 89 ? -13.039 1.246 -4.996 1 96.31 89 VAL B C 1
ATOM 2399 O O . VAL B 1 89 ? -12.492 0.649 -5.926 1 96.31 89 VAL B O 1
ATOM 2402 N N . MET B 1 90 ? -12.406 1.976 -4.148 1 97.25 90 MET B N 1
ATOM 2403 C CA . MET B 1 90 ? -10.953 2.1 -4.191 1 97.25 90 MET B CA 1
ATOM 2404 C C . MET B 1 90 ? -10.281 0.806 -3.734 1 97.25 90 MET B C 1
ATOM 2406 O O . MET B 1 90 ? -10.719 0.182 -2.768 1 97.25 90 MET B O 1
ATOM 2410 N N . SER B 1 91 ? -9.25 0.442 -4.426 1 96.94 91 SER B N 1
ATOM 2411 C CA . SER B 1 91 ? -8.539 -0.773 -4.055 1 96.94 91 SER B CA 1
ATOM 2412 C C . SER B 1 91 ? -7.672 -0.547 -2.818 1 96.94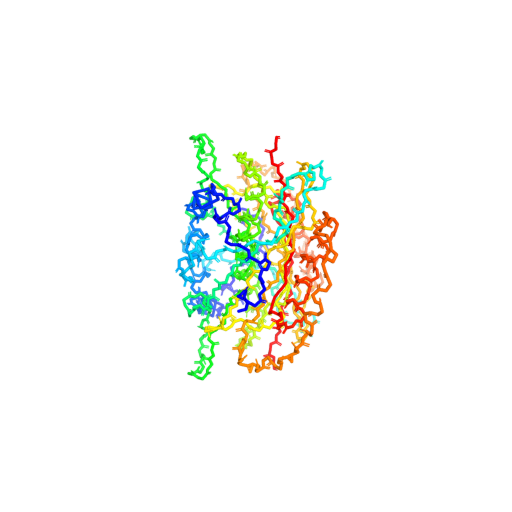 91 SER B C 1
ATOM 2414 O O . SER B 1 91 ? -7.375 0.595 -2.463 1 96.94 91 SER B O 1
ATOM 2416 N N . CYS B 1 92 ? -7.238 -1.622 -2.211 1 97.44 92 CYS B N 1
ATOM 2417 C CA . CYS B 1 92 ? -6.34 -1.554 -1.065 1 97.44 92 CYS B CA 1
ATOM 2418 C C . CYS B 1 92 ? -4.973 -1.02 -1.478 1 97.44 92 CYS B C 1
ATOM 2420 O O . CYS B 1 92 ? -4.328 -0.297 -0.715 1 97.44 92 CYS B O 1
ATOM 2422 N N . GLY B 1 93 ? -4.539 -1.434 -2.623 1 96.94 93 GLY B N 1
ATOM 2423 C CA . GLY B 1 93 ? -3.279 -0.914 -3.131 1 96.94 93 GLY B CA 1
ATOM 2424 C C . GLY B 1 93 ? -3.273 0.596 -3.283 1 96.94 93 GLY B C 1
ATOM 2425 O O . GLY B 1 93 ? -2.314 1.262 -2.889 1 96.94 93 GLY B O 1
ATOM 2426 N N . ALA B 1 94 ? -4.316 1.124 -3.855 1 97.31 94 ALA B N 1
ATOM 2427 C CA . ALA B 1 94 ? -4.441 2.57 -4.016 1 97.31 94 ALA B CA 1
ATOM 2428 C C . ALA B 1 94 ? -4.52 3.268 -2.66 1 97.31 94 ALA B C 1
ATOM 2430 O O . ALA B 1 94 ? -3.859 4.285 -2.438 1 97.31 94 ALA B O 1
ATOM 2431 N N . LEU B 1 95 ? -5.309 2.709 -1.763 1 98.31 95 LEU B N 1
ATOM 2432 C CA . LEU B 1 95 ? -5.43 3.256 -0.416 1 98.31 95 LEU B CA 1
ATOM 2433 C C . LEU B 1 95 ? -4.074 3.287 0.281 1 98.31 95 LEU B C 1
ATOM 2435 O O . LEU B 1 95 ? -3.699 4.297 0.879 1 98.31 95 LEU B O 1
ATOM 2439 N N . THR B 1 96 ? -3.326 2.217 0.215 1 98.5 96 THR B N 1
ATOM 2440 C CA . THR B 1 96 ? -2.035 2.135 0.889 1 98.5 96 THR B CA 1
ATOM 2441 C C . THR B 1 96 ? -1.044 3.123 0.282 1 98.5 96 THR B C 1
ATOM 2443 O O . THR B 1 96 ? -0.209 3.688 0.991 1 98.5 96 THR B O 1
ATOM 2446 N N . SER B 1 97 ? -1.162 3.279 -1.005 1 97.75 97 SER B N 1
ATOM 2447 C CA . SER B 1 97 ? -0.337 4.285 -1.666 1 97.75 97 SER B CA 1
ATOM 2448 C C . SER B 1 97 ? -0.619 5.68 -1.116 1 97.75 97 SER B C 1
ATOM 2450 O O . SER B 1 97 ? 0.299 6.484 -0.955 1 97.75 97 SER B O 1
ATOM 2452 N N . LEU B 1 98 ? -1.866 5.961 -0.873 1 98.19 98 LEU B N 1
ATOM 2453 C CA . LEU B 1 98 ? -2.223 7.25 -0.292 1 98.19 98 LEU B CA 1
ATOM 2454 C C . LEU B 1 98 ? -1.654 7.387 1.117 1 98.19 98 LEU B C 1
ATOM 2456 O O . LEU B 1 98 ? -1.126 8.445 1.478 1 98.19 98 LEU B O 1
ATOM 2460 N N . VAL B 1 99 ? -1.808 6.34 1.891 1 98.81 99 VAL B N 1
ATOM 2461 C CA . VAL B 1 99 ? -1.262 6.348 3.244 1 98.81 99 VAL B CA 1
ATOM 2462 C C . VAL B 1 99 ? 0.25 6.559 3.189 1 98.81 99 VAL B C 1
ATOM 2464 O O . VAL B 1 99 ? 0.792 7.398 3.914 1 98.81 99 VAL B O 1
ATOM 2467 N N . ASP B 1 100 ? 0.922 5.836 2.33 1 98.75 100 ASP B N 1
ATOM 2468 C CA . ASP B 1 100 ? 2.361 5.98 2.131 1 98.75 100 ASP B CA 1
ATOM 2469 C C . ASP B 1 100 ? 2.725 7.422 1.772 1 98.75 100 ASP B C 1
ATOM 2471 O O . ASP B 1 100 ? 3.639 8 2.361 1 98.75 100 ASP B O 1
ATOM 2475 N N . THR B 1 101 ? 2.018 7.98 0.845 1 98 101 THR B N 1
ATOM 2476 C CA . THR B 1 101 ? 2.291 9.328 0.351 1 98 101 THR B CA 1
ATOM 2477 C C . THR B 1 101 ? 2.074 10.359 1.451 1 98 101 THR B C 1
ATOM 2479 O O . THR B 1 101 ? 2.947 11.188 1.711 1 98 101 THR B O 1
ATOM 2482 N N . THR B 1 102 ? 0.982 10.305 2.145 1 98.56 102 THR B N 1
ATOM 2483 C CA . THR B 1 102 ? 0.6 11.344 3.088 1 98.56 102 THR B CA 1
ATOM 2484 C C . THR B 1 102 ? 1.461 11.281 4.348 1 98.56 102 THR B C 1
ATOM 2486 O O . THR B 1 102 ? 1.841 12.312 4.898 1 98.56 102 THR B O 1
ATOM 2489 N N . THR B 1 103 ? 1.778 10.07 4.781 1 98.75 103 THR B N 1
ATOM 2490 C CA . THR B 1 103 ? 2.666 9.953 5.934 1 98.75 103 THR B CA 1
ATOM 2491 C C . THR B 1 103 ? 4.082 10.391 5.57 1 98.75 103 THR B C 1
ATOM 2493 O O . THR B 1 103 ? 4.793 10.969 6.395 1 98.75 103 THR B O 1
ATOM 2496 N N . SER B 1 104 ? 4.492 10.125 4.348 1 98.12 104 SER B N 1
ATOM 2497 C CA . SER B 1 104 ? 5.801 10.586 3.898 1 98.12 104 SER B CA 1
ATOM 2498 C C . SER B 1 104 ? 5.852 12.109 3.814 1 98.12 104 SER B C 1
ATOM 2500 O O . SER B 1 104 ? 6.84 12.727 4.211 1 98.12 104 SER B O 1
ATOM 2502 N N . LEU B 1 105 ? 4.793 12.688 3.295 1 98.19 105 LEU B N 1
ATOM 2503 C CA . LEU B 1 105 ? 4.703 14.148 3.246 1 98.19 105 LEU B CA 1
ATOM 2504 C C . LEU B 1 105 ? 4.77 14.742 4.648 1 98.19 105 LEU B C 1
ATOM 2506 O O . LEU B 1 105 ? 5.359 15.805 4.852 1 98.19 105 LEU B O 1
ATOM 2510 N N . HIS B 1 106 ? 4.129 14.078 5.582 1 98.75 106 HIS B N 1
ATOM 2511 C CA . HIS B 1 106 ? 4.176 14.5 6.977 1 98.75 106 HIS B CA 1
ATOM 2512 C C . HIS B 1 106 ? 5.605 14.516 7.504 1 98.75 106 HIS B C 1
ATOM 2514 O O . HIS B 1 106 ? 6.023 15.477 8.156 1 98.75 106 HIS B O 1
ATOM 2520 N N . VAL B 1 107 ? 6.352 13.5 7.195 1 98.06 107 VAL B N 1
ATOM 2521 C CA . VAL B 1 107 ? 7.75 13.414 7.609 1 98.06 107 VAL B CA 1
ATOM 2522 C C . VAL B 1 107 ? 8.547 14.539 6.953 1 98.06 107 VAL B C 1
ATOM 2524 O O . VAL B 1 107 ? 9.352 15.203 7.609 1 98.06 107 VAL B O 1
ATOM 2527 N N . VAL B 1 108 ? 8.32 14.703 5.656 1 96.75 108 VAL B N 1
ATOM 2528 C CA . VAL B 1 108 ? 8.984 15.781 4.938 1 96.75 108 VAL B CA 1
ATOM 2529 C C . VAL B 1 108 ? 8.734 17.109 5.648 1 96.75 108 VAL B C 1
ATOM 2531 O O . VAL B 1 108 ? 9.68 17.859 5.914 1 96.75 108 VAL B O 1
ATOM 2534 N N . GLU B 1 109 ? 7.477 17.375 5.988 1 97.5 109 GLU B N 1
ATOM 2535 C CA . GLU B 1 109 ? 7.102 18.625 6.641 1 97.5 109 GLU B CA 1
ATOM 2536 C C . GLU B 1 109 ? 7.828 18.781 7.973 1 97.5 109 GLU B C 1
ATOM 2538 O O . GLU B 1 109 ? 8.336 19.875 8.273 1 97.5 109 GLU B O 1
ATOM 2543 N N . ARG B 1 110 ? 7.93 17.75 8.742 1 95.62 110 ARG B N 1
ATOM 2544 C CA . ARG B 1 110 ? 8.547 17.781 10.062 1 95.62 110 ARG B CA 1
ATOM 2545 C C . ARG B 1 110 ? 10.047 18.016 9.961 1 95.62 110 ARG B C 1
ATOM 2547 O O . ARG B 1 110 ? 10.664 18.547 10.898 1 95.62 110 ARG B O 1
ATOM 2554 N N . LEU B 1 111 ? 10.57 17.672 8.891 1 94.44 111 LEU B N 1
ATOM 2555 C CA . LEU B 1 111 ? 12.023 17.734 8.758 1 94.44 111 LEU B CA 1
ATOM 2556 C C . LEU B 1 111 ? 12.461 19.047 8.125 1 94.44 111 LEU B C 1
ATOM 2558 O O . LEU B 1 111 ? 13.648 19.375 8.141 1 94.44 111 LEU B O 1
ATOM 2562 N N . LEU B 1 112 ? 11.531 19.734 7.582 1 94.06 112 LEU B N 1
ATOM 2563 C CA . LEU B 1 112 ? 11.883 21.031 6.988 1 94.06 112 LEU B CA 1
ATOM 2564 C C . LEU B 1 112 ? 12.531 21.953 8.016 1 94.06 112 LEU B C 1
ATOM 2566 O O . LEU B 1 112 ? 12.164 21.922 9.195 1 94.06 112 LEU B O 1
ATOM 2570 N N . PRO B 1 113 ? 13.531 22.641 7.578 1 92.31 113 PRO B N 1
ATOM 2571 C CA . PRO B 1 113 ? 13.992 22.891 6.211 1 92.31 113 PRO B CA 1
ATOM 2572 C C . PRO B 1 113 ? 15.062 21.891 5.762 1 92.31 113 PRO B C 1
ATOM 2574 O O . PRO B 1 113 ? 15.578 21.984 4.645 1 92.31 113 PRO B O 1
ATOM 2577 N N . GLU B 1 114 ? 15.391 20.953 6.621 1 90.44 114 GLU B N 1
ATOM 2578 C CA . GLU B 1 114 ? 16.391 19.953 6.227 1 90.44 114 GLU B CA 1
ATOM 2579 C C . GLU B 1 114 ? 15.844 19.031 5.133 1 90.44 114 GLU B C 1
ATOM 2581 O O . GLU B 1 114 ? 14.633 18.812 5.043 1 90.44 114 GLU B O 1
ATOM 2586 N N . ASN B 1 115 ? 16.75 18.641 4.285 1 88.31 115 ASN B N 1
ATOM 2587 C CA . ASN B 1 115 ? 16.406 17.656 3.271 1 88.31 115 ASN B CA 1
ATOM 2588 C C . ASN B 1 115 ? 16.984 16.281 3.619 1 88.31 115 ASN B C 1
ATOM 2590 O O . ASN B 1 115 ? 17.969 15.844 3.029 1 88.31 115 ASN B O 1
ATOM 2594 N N . ILE B 1 116 ? 16.312 15.648 4.527 1 91.06 116 ILE B N 1
ATOM 2595 C CA . ILE B 1 116 ? 16.75 14.336 4.992 1 91.06 116 ILE B CA 1
ATOM 2596 C C . ILE B 1 116 ? 15.992 13.242 4.246 1 91.06 116 ILE B C 1
ATOM 2598 O O . ILE B 1 116 ? 14.758 13.258 4.207 1 91.06 116 ILE B O 1
ATOM 2602 N N . THR B 1 117 ? 16.766 12.359 3.686 1 90.94 117 THR B N 1
ATOM 2603 C CA . THR B 1 117 ? 16.156 11.219 3.016 1 90.94 117 THR B CA 1
ATOM 2604 C C . THR B 1 117 ? 15.516 10.266 4.031 1 90.94 117 THR B C 1
ATOM 2606 O O . THR B 1 117 ? 16.078 10.023 5.098 1 90.94 117 THR B O 1
ATOM 2609 N N . HIS B 1 118 ? 14.375 9.812 3.723 1 94.56 118 HIS B N 1
ATOM 2610 C CA . HIS B 1 118 ? 13.695 8.82 4.551 1 94.56 118 HIS B CA 1
ATOM 2611 C C . HIS B 1 118 ? 13.133 7.691 3.699 1 94.56 118 HIS B C 1
ATOM 2613 O O . HIS B 1 118 ? 12.812 7.891 2.525 1 94.56 118 HIS B O 1
ATOM 2619 N N . VAL B 1 119 ? 13.078 6.512 4.27 1 95.56 119 VAL B N 1
ATOM 2620 C CA . VAL B 1 119 ? 12.578 5.344 3.547 1 95.56 119 VAL B CA 1
ATOM 2621 C C . VAL B 1 119 ? 11.586 4.578 4.418 1 95.56 119 VAL B C 1
ATOM 2623 O O . VAL B 1 119 ? 11.672 4.617 5.648 1 95.56 119 VAL B O 1
ATOM 2626 N N . SER B 1 120 ? 10.641 3.965 3.783 1 97.81 120 SER B N 1
ATOM 2627 C CA . SER B 1 120 ? 9.664 3.129 4.473 1 97.81 120 SER B CA 1
ATOM 2628 C C . SER B 1 120 ? 10.281 1.814 4.934 1 97.81 120 SER B C 1
ATOM 2630 O O . SER B 1 120 ? 11.023 1.175 4.184 1 97.81 120 SER B O 1
ATOM 2632 N N . VAL B 1 121 ? 9.953 1.438 6.113 1 98.12 121 VAL B N 1
ATOM 2633 C CA . VAL B 1 121 ? 10.422 0.168 6.656 1 98.12 121 VAL B CA 1
ATOM 2634 C C . VAL B 1 121 ? 9.25 -0.8 6.797 1 98.12 121 VAL B C 1
ATOM 2636 O O . VAL B 1 121 ? 9.375 -1.983 6.473 1 98.12 121 VAL B O 1
ATOM 2639 N N . ASP B 1 122 ? 8.125 -0.276 7.285 1 98.69 122 ASP B N 1
ATOM 2640 C CA . ASP B 1 122 ? 6.938 -1.078 7.539 1 98.69 122 ASP B CA 1
ATOM 2641 C C . ASP B 1 122 ? 5.668 -0.251 7.348 1 98.69 122 ASP B C 1
ATOM 2643 O O . ASP B 1 122 ? 5.598 0.898 7.789 1 98.69 122 ASP B O 1
ATOM 2647 N N . ILE B 1 123 ? 4.727 -0.802 6.625 1 98.88 123 ILE B N 1
ATOM 2648 C CA . ILE B 1 123 ? 3.428 -0.157 6.473 1 98.88 123 ILE B CA 1
ATOM 2649 C C . ILE B 1 123 ? 2.316 -1.194 6.629 1 98.88 123 ILE B C 1
ATOM 2651 O O . ILE B 1 123 ? 2.432 -2.314 6.125 1 98.88 123 ILE B O 1
ATOM 2655 N N . GLN B 1 124 ? 1.344 -0.893 7.391 1 98.94 124 GLN B N 1
ATOM 2656 C CA . GLN B 1 124 ? 0.148 -1.713 7.551 1 98.94 124 GLN B CA 1
ATOM 2657 C C . GLN B 1 124 ? -1.118 -0.888 7.34 1 98.94 124 GLN B C 1
ATOM 2659 O O . GLN B 1 124 ? -1.248 0.211 7.887 1 98.94 124 GLN B O 1
ATOM 2664 N N . VAL B 1 125 ? -2.012 -1.431 6.59 1 98.88 125 VAL B N 1
ATOM 2665 C CA . VAL B 1 125 ? -3.271 -0.741 6.336 1 98.88 125 VAL B CA 1
ATOM 2666 C C . VAL B 1 125 ? -4.438 -1.71 6.516 1 98.88 125 VAL B C 1
ATOM 2668 O O . VAL B 1 125 ? -4.383 -2.85 6.043 1 98.88 125 VAL B O 1
ATOM 2671 N N . ARG B 1 126 ? -5.395 -1.269 7.211 1 98.75 126 ARG B N 1
ATOM 2672 C CA . ARG B 1 126 ? -6.641 -2 7.418 1 98.75 126 ARG B CA 1
ATOM 2673 C C . ARG B 1 126 ? -7.816 -1.278 6.766 1 98.75 126 ARG B C 1
ATOM 2675 O O . ARG B 1 126 ? -8.039 -0.094 7.023 1 98.75 126 ARG B O 1
ATOM 2682 N N . SER B 1 127 ? -8.484 -2.002 5.977 1 98.06 127 SER B N 1
ATOM 2683 C CA . SER B 1 127 ? -9.719 -1.487 5.379 1 98.06 127 SER B CA 1
ATOM 2684 C C . SER B 1 127 ? -10.938 -1.878 6.203 1 98.06 127 SER B C 1
ATOM 2686 O O . SER B 1 127 ? -11.273 -3.059 6.297 1 98.06 127 SER B O 1
ATOM 2688 N N . LEU B 1 128 ? -11.656 -0.901 6.719 1 97.31 128 LEU B N 1
ATOM 2689 C CA . LEU B 1 128 ? -12.766 -1.165 7.625 1 97.31 128 LEU B CA 1
ATOM 2690 C C . LEU B 1 128 ? -14.094 -1.097 6.887 1 97.31 128 LEU B C 1
ATOM 2692 O O . LEU B 1 128 ? -15.031 -1.833 7.211 1 97.31 128 LEU B O 1
ATOM 2696 N N . HIS B 1 129 ? -14.219 -0.187 5.93 1 97.19 129 HIS B N 1
ATOM 2697 C CA . HIS B 1 129 ? -15.406 -0.008 5.09 1 97.19 129 HIS B CA 1
ATOM 2698 C C . HIS B 1 129 ? -15.016 0.267 3.643 1 97.19 129 HIS B C 1
ATOM 2700 O O . HIS B 1 129 ? -13.922 0.764 3.371 1 97.19 129 HIS B O 1
ATOM 2706 N N . PRO B 1 130 ? -15.906 -0.095 2.738 1 96.19 130 PRO B N 1
ATOM 2707 C CA . PRO B 1 130 ? -15.617 0.261 1.348 1 96.19 130 PRO B CA 1
ATOM 2708 C C . PRO B 1 130 ? -15.445 1.766 1.146 1 96.19 130 PRO B C 1
ATOM 2710 O O . PRO B 1 130 ? -16.188 2.557 1.737 1 96.19 130 PRO B O 1
ATOM 2713 N N . ILE B 1 131 ? -14.469 2.137 0.432 1 97.75 131 ILE B N 1
ATOM 2714 C CA . ILE B 1 131 ? -14.227 3.52 0.038 1 97.75 131 ILE B CA 1
ATOM 2715 C C . ILE B 1 131 ? -14.766 3.76 -1.368 1 97.75 131 ILE B C 1
ATOM 2717 O O . ILE B 1 131 ? -14.18 3.312 -2.354 1 97.75 131 ILE B O 1
ATOM 2721 N N . ARG B 1 132 ? -15.805 4.547 -1.483 1 97 132 ARG B N 1
ATOM 2722 C CA . ARG B 1 132 ? -16.578 4.598 -2.719 1 97 132 ARG B CA 1
ATOM 2723 C C . ARG B 1 132 ? -16.344 5.906 -3.463 1 97 132 ARG B C 1
ATOM 2725 O O . ARG B 1 132 ? -16.109 6.945 -2.844 1 97 132 ARG B O 1
ATOM 2732 N N . ALA B 1 133 ? -16.469 5.754 -4.746 1 97.25 133 ALA B N 1
ATOM 2733 C CA . ALA B 1 133 ? -16.438 6.969 -5.555 1 97.25 133 ALA B CA 1
ATOM 2734 C C . ALA B 1 133 ? -17.484 7.965 -5.074 1 97.25 133 ALA B C 1
ATOM 2736 O O . ALA B 1 133 ? -18.625 7.59 -4.785 1 97.25 133 ALA B O 1
ATOM 2737 N N . GLY B 1 134 ? -17.031 9.234 -4.914 1 96.5 134 GLY B N 1
ATOM 2738 C CA . GLY B 1 134 ? -17.938 10.273 -4.469 1 96.5 134 GLY B CA 1
ATOM 2739 C C . GLY B 1 134 ? -17.828 10.57 -2.984 1 96.5 134 GLY B C 1
ATOM 2740 O O . GLY B 1 134 ? -18.297 11.609 -2.516 1 96.5 134 GLY B O 1
ATOM 2741 N N . ASP B 1 135 ? -17.266 9.68 -2.244 1 96.81 135 ASP B N 1
ATOM 2742 C CA . ASP B 1 135 ? -17.094 9.922 -0.817 1 96.81 135 ASP B CA 1
ATOM 2743 C C . ASP B 1 135 ? -16.234 11.164 -0.576 1 96.81 135 ASP B C 1
ATOM 2745 O O . ASP B 1 135 ? -15.172 11.32 -1.18 1 96.81 135 ASP B O 1
ATOM 2749 N N . ARG B 1 136 ? -16.688 12.039 0.251 1 96.75 136 ARG B N 1
ATOM 2750 C CA . ARG B 1 136 ? -15.828 13.086 0.81 1 96.75 136 ARG B CA 1
ATOM 2751 C C . ARG B 1 136 ? -15.086 12.586 2.047 1 96.75 136 ARG B C 1
ATOM 2753 O O . ARG B 1 136 ? -15.711 12.094 2.992 1 96.75 136 ARG B O 1
ATOM 2760 N N . VAL B 1 137 ? -13.781 12.734 1.994 1 97.25 137 VAL B N 1
ATOM 2761 C CA . VAL B 1 137 ? -13.008 12.117 3.064 1 97.25 137 VAL B CA 1
ATOM 2762 C C . VAL B 1 137 ? -11.898 13.062 3.52 1 97.25 137 VAL B C 1
ATOM 2764 O O . VAL B 1 137 ? -11.602 14.055 2.844 1 97.25 137 VAL B O 1
ATOM 2767 N N . VAL B 1 138 ? -11.359 12.773 4.672 1 96.75 138 VAL B N 1
ATOM 2768 C CA . VAL B 1 138 ? -10.141 13.398 5.18 1 96.75 138 VAL B CA 1
ATOM 2769 C C . VAL B 1 138 ? -9.164 12.32 5.637 1 96.75 138 VAL B C 1
ATOM 2771 O O . VAL B 1 138 ? -9.484 11.508 6.512 1 96.75 138 VAL B O 1
ATOM 2774 N N . LEU B 1 139 ? -8.047 12.266 4.984 1 98.19 139 LEU B N 1
ATOM 2775 C CA . LEU B 1 139 ? -6.973 11.398 5.453 1 98.19 139 LEU B CA 1
ATOM 2776 C C . LEU B 1 139 ? -6.09 12.125 6.457 1 98.19 139 LEU B C 1
ATOM 2778 O O . LEU B 1 139 ? -5.504 13.164 6.137 1 98.19 139 LEU B O 1
ATOM 2782 N N . ILE B 1 140 ? -6.004 11.578 7.672 1 97.81 140 ILE B N 1
ATOM 2783 C CA . ILE B 1 140 ? -5.223 12.188 8.742 1 97.81 140 ILE B CA 1
ATOM 2784 C C . ILE B 1 140 ? -3.953 11.367 8.977 1 97.81 140 ILE B C 1
ATOM 2786 O O . ILE B 1 140 ? -4.02 10.164 9.219 1 97.81 140 ILE B O 1
ATOM 2790 N N . SER B 1 141 ? -2.871 12 8.828 1 98.56 141 SER B N 1
ATOM 2791 C CA . SER B 1 141 ? -1.595 11.438 9.266 1 98.56 141 SER B CA 1
ATOM 2792 C C . SER B 1 141 ? -1.194 11.977 10.633 1 98.56 141 SER B C 1
ATOM 2794 O O . SER B 1 141 ? -1.158 13.188 10.844 1 98.56 141 SER B O 1
ATOM 2796 N N . ARG B 1 142 ? -0.864 11.148 11.523 1 97.88 142 ARG B N 1
ATOM 2797 C CA . ARG B 1 142 ? -0.453 11.531 12.875 1 97.88 142 ARG B CA 1
ATOM 2798 C C . ARG B 1 142 ? 0.983 11.094 13.148 1 97.88 142 ARG B C 1
ATOM 2800 O O . ARG B 1 142 ? 1.357 9.953 12.867 1 97.88 142 ARG B O 1
ATOM 2807 N N . MET B 1 143 ? 1.746 12 13.727 1 97.75 143 MET B N 1
ATOM 2808 C CA . MET B 1 143 ? 3.092 11.664 14.18 1 97.75 143 MET B CA 1
ATOM 2809 C C . MET B 1 143 ? 3.062 11.078 15.586 1 97.75 143 MET B C 1
ATOM 2811 O O . MET B 1 143 ? 2.98 11.82 16.562 1 97.75 143 MET B O 1
ATOM 2815 N N . ASP B 1 144 ? 3.17 9.812 15.68 1 97.06 144 ASP B N 1
ATOM 2816 C CA . ASP B 1 144 ? 3.088 9.164 16.984 1 97.06 144 ASP B CA 1
ATOM 2817 C C . ASP B 1 144 ? 4.395 9.312 17.75 1 97.06 144 ASP B C 1
ATOM 2819 O O . ASP B 1 144 ? 4.383 9.484 18.969 1 97.06 144 ASP B O 1
ATOM 2823 N N . LYS B 1 145 ? 5.465 9.148 17.047 1 95.94 145 LYS B N 1
ATOM 2824 C CA . LYS B 1 145 ? 6.801 9.281 17.609 1 95.94 145 LYS B CA 1
ATOM 2825 C C . LYS B 1 145 ? 7.816 9.68 16.547 1 95.94 145 LYS B C 1
ATOM 2827 O O . LYS B 1 145 ? 7.805 9.141 15.438 1 95.94 145 LYS B O 1
ATOM 2832 N N . MET B 1 146 ? 8.641 10.656 16.828 1 94.62 146 MET B N 1
ATOM 2833 C CA . MET B 1 146 ? 9.734 11.078 15.969 1 94.62 146 MET B CA 1
ATOM 2834 C C . MET B 1 146 ? 11.078 10.945 16.688 1 94.62 146 MET B C 1
ATOM 2836 O O . MET B 1 146 ? 11.438 11.797 17.5 1 94.62 146 MET B O 1
ATOM 2840 N N . GLY B 1 147 ? 11.727 9.859 16.328 1 92.88 147 GLY B N 1
ATOM 2841 C CA . GLY B 1 147 ? 13.062 9.688 16.875 1 92.88 147 GLY B CA 1
ATOM 2842 C C . GLY B 1 147 ? 14.156 10.227 15.969 1 92.88 147 GLY B C 1
ATOM 2843 O O . GLY B 1 147 ? 13.875 10.977 15.031 1 92.88 147 GLY B O 1
ATOM 2844 N N . ALA B 1 148 ? 15.398 9.891 16.344 1 92.69 148 ALA B N 1
ATOM 2845 C CA . ALA B 1 148 ? 16.547 10.352 15.57 1 92.69 148 ALA B CA 1
ATOM 2846 C C . ALA B 1 148 ? 16.625 9.633 14.227 1 92.69 148 ALA B C 1
ATOM 2848 O O . ALA B 1 148 ? 17.062 10.219 13.227 1 92.69 148 ALA B O 1
ATOM 2849 N N . ARG B 1 149 ? 16.156 8.359 14.211 1 96.31 149 ARG B N 1
ATOM 2850 C CA . ARG B 1 149 ? 16.344 7.566 13 1 96.31 149 ARG B CA 1
ATOM 2851 C C . ARG B 1 149 ? 15.023 6.973 12.523 1 96.31 149 ARG B C 1
ATOM 2853 O O . ARG B 1 149 ? 14.898 6.574 11.367 1 96.31 149 ARG B O 1
ATOM 2860 N N . LEU B 1 150 ? 14.125 6.902 13.477 1 97.81 150 LEU B N 1
ATOM 2861 C CA . LEU B 1 150 ? 12.859 6.27 13.133 1 97.81 150 LEU B CA 1
ATOM 2862 C C . LEU B 1 150 ? 11.688 7.199 13.422 1 97.81 150 LEU B C 1
ATOM 2864 O O . LEU B 1 150 ? 11.688 7.895 14.445 1 97.81 150 LEU B O 1
ATOM 2868 N N . ALA B 1 151 ? 10.766 7.254 12.523 1 98.38 151 ALA B N 1
ATOM 2869 C CA . ALA B 1 151 ? 9.484 7.93 12.719 1 98.38 151 ALA B CA 1
ATOM 2870 C C . ALA B 1 151 ? 8.328 6.938 12.672 1 98.38 151 ALA B C 1
ATOM 2872 O O . ALA B 1 151 ? 8.273 6.082 11.789 1 98.38 151 ALA B O 1
ATOM 2873 N N . PHE B 1 152 ? 7.48 6.953 13.648 1 98.75 152 PHE B N 1
ATOM 2874 C CA . PHE B 1 152 ? 6.277 6.129 13.719 1 98.75 152 PHE B CA 1
ATOM 2875 C C . PHE B 1 152 ? 5.031 6.969 13.477 1 98.75 152 PHE B C 1
ATOM 2877 O O . PHE B 1 152 ? 4.766 7.922 14.211 1 98.75 152 PHE B O 1
ATOM 2884 N N . LEU B 1 153 ? 4.32 6.648 12.461 1 98.81 153 LEU B N 1
ATOM 2885 C CA . LEU B 1 153 ? 3.115 7.402 12.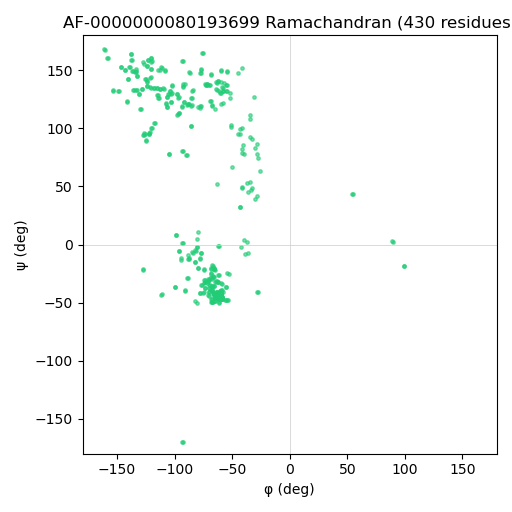133 1 98.81 153 LEU B CA 1
ATOM 2886 C C . LEU B 1 153 ? 1.9 6.48 12.07 1 98.81 153 LEU B C 1
ATOM 2888 O O . LEU B 1 153 ? 2.035 5.285 11.805 1 98.81 153 LEU B O 1
ATOM 2892 N N . SER B 1 154 ? 0.795 7.031 12.312 1 98.62 154 SER B N 1
ATOM 2893 C CA . SER B 1 154 ? -0.492 6.395 12.055 1 98.62 154 SER B CA 1
ATOM 2894 C C . SER B 1 154 ? -1.354 7.242 11.125 1 98.62 154 SER B C 1
ATOM 2896 O O . SER B 1 154 ? -1.084 8.43 10.93 1 98.62 154 SER B O 1
ATOM 2898 N N . ALA B 1 155 ? -2.307 6.637 10.492 1 98.69 155 ALA B N 1
ATOM 2899 C CA . ALA B 1 155 ? -3.195 7.32 9.555 1 98.69 155 ALA B CA 1
ATOM 2900 C C . ALA B 1 155 ? -4.629 6.816 9.695 1 98.69 155 ALA B C 1
ATOM 2902 O O . ALA B 1 155 ? -4.859 5.629 9.945 1 98.69 155 ALA B O 1
ATOM 2903 N N . GLU B 1 156 ? -5.574 7.691 9.578 1 98.19 156 GLU B N 1
ATOM 2904 C CA . GLU B 1 156 ? -7 7.379 9.555 1 98.19 156 GLU B CA 1
ATOM 2905 C C . GLU B 1 156 ? -7.691 8.062 8.375 1 98.19 156 GLU B C 1
ATOM 2907 O O . GLU B 1 156 ? -7.5 9.258 8.148 1 98.19 156 GLU B O 1
ATOM 2912 N N . LEU B 1 157 ? -8.406 7.301 7.664 1 98.5 157 LEU B N 1
ATOM 2913 C CA . LEU B 1 157 ? -9.266 7.863 6.629 1 98.5 157 LEU B CA 1
ATOM 2914 C C . LEU B 1 157 ? -10.695 8.047 7.145 1 98.5 157 LEU B C 1
ATOM 2916 O O . LEU B 1 157 ? -11.398 7.07 7.398 1 98.5 157 LEU B O 1
ATOM 2920 N N . LEU B 1 158 ? -11.094 9.273 7.258 1 97 158 LEU B N 1
ATOM 2921 C CA . LEU B 1 158 ? -12.398 9.609 7.824 1 97 158 LEU B CA 1
ATOM 2922 C C . LEU B 1 158 ? -13.398 9.969 6.727 1 97 158 LEU B C 1
ATOM 2924 O O . LEU B 1 158 ? -13.047 10.656 5.766 1 97 158 LEU B O 1
ATOM 2928 N N . HIS B 1 159 ? -14.586 9.469 6.852 1 96.38 159 HIS B N 1
ATOM 2929 C CA . HIS B 1 159 ? -15.688 9.898 5.988 1 96.38 159 HIS B CA 1
ATOM 2930 C C . HIS B 1 159 ? -16.234 11.258 6.422 1 96.38 159 HIS B C 1
ATOM 2932 O O . HIS B 1 159 ? -16.625 11.43 7.578 1 96.38 159 HIS B O 1
ATOM 2938 N N . ASP B 1 160 ? -16.172 12.18 5.598 1 90.88 160 ASP B N 1
ATOM 2939 C CA . ASP B 1 160 ? -16.688 13.516 5.895 1 90.88 160 ASP B CA 1
ATOM 2940 C C . ASP B 1 160 ? -18.156 13.641 5.496 1 90.88 160 ASP B C 1
ATOM 2942 O O . ASP B 1 160 ? -18.469 14.117 4.402 1 90.88 160 ASP B O 1
ATOM 2946 N N . ASN B 1 161 ? -19.109 13.055 6.336 1 74.88 161 ASN B N 1
ATOM 2947 C CA . ASN B 1 161 ? -20.531 13.117 6.066 1 74.88 161 ASN B CA 1
ATOM 2948 C C . ASN B 1 161 ? -21.125 14.469 6.477 1 74.88 161 ASN B C 1
ATOM 2950 O O . ASN B 1 161 ? -22.344 14.633 6.496 1 74.88 161 ASN B O 1
ATOM 2954 N N . ASN B 1 162 ? -20.562 15.445 6.797 1 59.66 162 ASN B N 1
ATOM 2955 C CA . ASN B 1 162 ? -21.188 16.656 7.312 1 59.66 162 ASN B CA 1
ATOM 2956 C C . ASN B 1 162 ? -22.562 16.891 6.695 1 59.66 162 ASN B C 1
ATOM 2958 O O . ASN B 1 162 ? -22.672 17.422 5.59 1 59.66 162 ASN B O 1
ATOM 2962 N N . SER B 1 163 ? -23.484 15.844 6.656 1 44.81 163 SER B N 1
ATOM 2963 C CA . SER B 1 163 ? -24.812 16.406 6.77 1 44.81 163 SER B CA 1
ATOM 2964 C C . SER B 1 163 ? -24.875 17.469 7.863 1 44.81 163 SER B C 1
ATOM 2966 O O . SER B 1 163 ? -24.047 17.469 8.781 1 44.81 163 SER B O 1
ATOM 2968 N N . GLU B 1 164 ? -25.734 18.547 7.719 1 37.75 164 GLU B N 1
ATOM 2969 C CA . GLU B 1 164 ? -26.109 19.641 8.609 1 37.75 164 GLU B CA 1
ATOM 2970 C C . GLU B 1 164 ? -26.359 19.141 10.031 1 37.75 164 GLU B C 1
ATOM 2972 O O . GLU B 1 164 ? -27.406 18.562 10.312 1 37.75 164 GLU B O 1
ATOM 2977 N N . ILE B 1 165 ? -25.859 18.281 10.594 1 35.69 165 ILE B N 1
ATOM 2978 C CA . ILE B 1 165 ? -26.312 18.344 11.977 1 35.69 165 ILE B CA 1
ATOM 2979 C C . ILE B 1 165 ? -26.344 19.797 12.453 1 35.69 165 ILE B C 1
ATOM 2981 O O . ILE B 1 165 ? -25.344 20.516 12.305 1 35.69 165 ILE B O 1
ATOM 2985 N N . GLY B 1 166 ? -27.484 20.391 12.461 1 31.8 166 GLY B N 1
ATOM 2986 C CA . GLY B 1 166 ? -27.766 21.578 13.258 1 31.8 166 GLY B CA 1
ATOM 2987 C C . GLY B 1 166 ? -26.953 21.625 14.539 1 31.8 166 GLY B C 1
ATOM 2988 O O . GLY B 1 166 ? -27 20.703 15.344 1 31.8 166 GLY B O 1
ATOM 2989 N N . LEU B 1 167 ? -25.812 22.047 14.539 1 32.44 167 LEU B N 1
ATOM 2990 C CA . LEU B 1 167 ? -25.188 22.484 15.773 1 32.44 167 LEU B CA 1
ATOM 2991 C C . LEU B 1 167 ? -26.219 23 16.766 1 32.44 167 LEU B C 1
ATOM 2993 O O . LEU B 1 167 ? -26.938 23.969 16.484 1 32.44 167 LEU B O 1
ATOM 2997 N N . ASP B 1 168 ? -26.984 22.266 17.484 1 30.52 168 ASP B N 1
ATOM 2998 C CA . ASP B 1 168 ? -27.469 22.922 18.672 1 30.52 168 ASP B CA 1
ATOM 2999 C C . ASP B 1 168 ? -26.422 23.875 19.25 1 30.52 168 ASP B C 1
ATOM 3001 O O . ASP B 1 168 ? -25.234 23.547 19.266 1 30.52 168 ASP B O 1
ATOM 3005 N N . THR B 1 169 ? -26.656 25.172 19.203 1 31.36 169 THR B N 1
ATOM 3006 C CA . THR B 1 169 ? -26.141 26.359 19.891 1 31.36 169 THR B CA 1
ATOM 3007 C C . THR B 1 169 ? -25.703 26.016 21.297 1 31.36 169 THR B C 1
ATOM 3009 O O . THR B 1 169 ? -26.531 25.938 22.219 1 31.36 169 THR B O 1
ATOM 3012 N N . ALA B 1 170 ? -25.125 25 21.625 1 28.38 170 ALA B N 1
ATOM 3013 C CA . ALA B 1 170 ? -24.625 25.172 22.984 1 28.38 170 ALA B CA 1
ATOM 3014 C C . ALA B 1 170 ? -24.062 26.578 23.188 1 28.38 170 ALA B C 1
ATOM 3016 O O . ALA B 1 170 ? -23.141 27 22.484 1 28.38 170 ALA B O 1
ATOM 3017 N N . THR B 1 171 ? -24.891 27.516 23.516 1 30.06 171 THR B N 1
ATOM 3018 C CA . THR B 1 171 ? -24.641 28.781 24.219 1 30.06 171 THR B CA 1
ATOM 3019 C C . THR B 1 171 ? -23.578 28.594 25.297 1 30.06 171 THR B C 1
ATOM 3021 O O . THR B 1 171 ? -23.859 28.016 26.344 1 30.06 171 THR B O 1
ATOM 3024 N N . THR B 1 172 ? -22.484 27.938 25.047 1 28.58 172 THR B N 1
ATOM 3025 C CA . THR B 1 172 ? -21.531 28.219 26.125 1 28.58 172 THR B CA 1
ATOM 3026 C C . THR B 1 172 ? -21.547 29.703 26.469 1 28.58 172 THR B C 1
ATOM 3028 O O . THR B 1 172 ? -21.312 30.562 25.609 1 28.58 172 THR B O 1
ATOM 3031 N N . GLU B 1 173 ? -22.297 30.062 27.438 1 29.22 173 GLU B N 1
ATOM 3032 C CA . GLU B 1 173 ? -22.156 31.312 28.188 1 29.22 173 GLU B CA 1
ATOM 3033 C C . GLU B 1 173 ? -20.688 31.703 28.328 1 29.22 173 GLU B C 1
ATOM 3035 O O . GLU B 1 173 ? -19.875 30.922 28.812 1 29.22 173 GLU B O 1
ATOM 3040 N N . THR B 1 174 ? -20.203 32.531 27.375 1 30.8 174 THR B N 1
ATOM 3041 C CA . THR B 1 174 ? -19.016 33.375 27.484 1 30.8 174 THR B CA 1
ATOM 3042 C C . THR B 1 174 ? -18.953 34.031 28.859 1 30.8 174 THR B C 1
ATOM 3044 O O . THR B 1 174 ? -19.719 34.969 29.141 1 30.8 174 THR B O 1
ATOM 3047 N N . THR B 1 175 ? -19.141 33.25 29.984 1 30.02 175 THR B N 1
ATOM 3048 C CA . THR B 1 175 ? -18.781 34.094 31.125 1 30.02 175 THR B CA 1
ATOM 3049 C C . THR B 1 175 ? -17.406 34.719 30.906 1 30.02 175 THR B C 1
ATOM 3051 O O . THR B 1 175 ? -16.453 34.031 30.531 1 30.02 175 THR B O 1
ATOM 3054 N N . SER B 1 176 ? -17.375 36.031 30.531 1 31.28 176 SER B N 1
ATOM 3055 C CA . SER B 1 176 ? -16.391 37.094 30.359 1 31.28 176 SER B CA 1
ATOM 3056 C C . SER B 1 176 ? -15.344 37.062 31.469 1 31.28 176 SER B C 1
ATOM 3058 O O . SER B 1 176 ? -14.719 38.094 31.766 1 31.28 176 SER B O 1
ATOM 3060 N N . GLY B 1 177 ? -15.375 36.031 32.438 1 32.31 177 GLY B N 1
ATOM 3061 C CA . GLY B 1 177 ? -14.367 36.469 33.375 1 32.31 177 GLY B CA 1
ATOM 3062 C C . GLY B 1 177 ? -13 36.656 32.75 1 32.31 177 GLY B C 1
ATOM 3063 O O . GLY B 1 177 ? -12.641 35.938 31.828 1 32.31 177 GLY B O 1
ATOM 3064 N N . LYS B 1 178 ? -12.328 37.844 32.781 1 34.41 178 LYS B N 1
ATOM 3065 C CA . LYS B 1 178 ? -11.047 38.469 32.5 1 34.41 178 LYS B CA 1
ATOM 3066 C C . LYS B 1 178 ? -9.883 37.531 32.844 1 34.41 178 LYS B C 1
ATOM 3068 O O . LYS B 1 178 ? -8.742 38 32.969 1 34.41 178 LYS B O 1
ATOM 3073 N N . GLU B 1 179 ? -10.188 36.344 33.5 1 33.91 179 GLU B N 1
ATOM 3074 C CA . GLU B 1 179 ? -8.844 36.031 33.969 1 33.91 179 GLU B CA 1
ATOM 3075 C C . GLU B 1 179 ? -7.879 35.844 32.812 1 33.91 179 GLU B C 1
ATOM 3077 O O . GLU B 1 179 ? -8.281 35.406 31.734 1 33.91 179 GLU B O 1
ATOM 3082 N N . GLY B 1 180 ? -6.699 36.438 32.812 1 30.31 180 GLY B N 1
ATOM 3083 C CA . GLY B 1 180 ? -5.43 36.531 32.094 1 30.31 180 GLY B CA 1
ATOM 3084 C C . GLY B 1 180 ? -5.047 35.219 31.406 1 30.31 180 GLY B C 1
ATOM 3085 O O . GLY B 1 180 ? -5.461 34.156 31.828 1 30.31 180 GLY B O 1
ATOM 3086 N N . GLU B 1 181 ? -4.734 35.25 30.047 1 33.53 181 GLU B N 1
ATOM 3087 C CA . GLU B 1 181 ? -4.324 34.594 28.797 1 33.53 181 GLU B CA 1
ATOM 3088 C C . GLU B 1 181 ? -3.197 33.594 29.031 1 33.53 181 GLU B C 1
ATOM 3090 O O . GLU B 1 181 ? -2.441 33.281 28.109 1 33.53 181 GLU B O 1
ATOM 3095 N N . ASP B 1 182 ? -2.674 33.406 30.172 1 32.75 182 ASP B N 1
ATOM 3096 C CA . ASP B 1 182 ? -1.46 32.594 30.094 1 32.75 182 ASP B CA 1
ATOM 3097 C C . ASP B 1 182 ? -1.766 31.188 29.562 1 32.75 182 ASP B C 1
ATOM 3099 O O . ASP B 1 182 ? -2.291 30.344 30.297 1 32.75 182 ASP B O 1
ATOM 3103 N N . MET B 1 183 ? -2.465 31.031 28.375 1 36.34 183 MET B N 1
ATOM 3104 C CA . MET B 1 183 ? -2.66 29.703 27.766 1 36.34 183 MET B CA 1
ATOM 3105 C C . MET B 1 183 ? -1.391 28.875 27.859 1 36.34 183 MET B C 1
ATOM 3107 O O . MET B 1 183 ? -0.419 29.125 27.141 1 36.34 183 MET B O 1
ATOM 3111 N N . ASN B 1 184 ? -1.031 28.328 28.781 1 43.66 184 ASN B N 1
ATOM 3112 C CA . ASN B 1 184 ? 0.115 27.469 29.062 1 43.66 184 ASN B CA 1
ATOM 3113 C C . ASN B 1 184 ? 0.226 26.328 28.031 1 43.66 184 ASN B C 1
ATOM 3115 O O . ASN B 1 184 ? -0.788 25.797 27.578 1 43.66 184 ASN B O 1
ATOM 3119 N N . LYS B 1 185 ? 1.508 26.125 27.297 1 47.12 185 LYS B N 1
ATOM 3120 C CA . LYS B 1 185 ? 2.037 25.172 26.328 1 47.12 185 LYS B CA 1
ATOM 3121 C C . LYS B 1 185 ? 1.367 23.812 26.484 1 47.12 185 LYS B C 1
ATOM 3123 O O . LYS B 1 185 ? 1.107 23.125 25.484 1 47.12 185 LYS B O 1
ATOM 3128 N N . ASN B 1 186 ? 1.129 23.344 27.672 1 47.69 186 ASN B N 1
ATOM 3129 C CA . ASN B 1 186 ? 0.487 22.078 27.953 1 47.69 186 ASN B CA 1
ATOM 3130 C C . ASN B 1 186 ? -0.979 22.078 27.531 1 47.69 186 ASN B C 1
ATOM 3132 O O . ASN B 1 186 ? -1.494 21.062 27.062 1 47.69 186 ASN B O 1
ATOM 3136 N N . GLY B 1 187 ? -1.57 23.234 27.578 1 47.44 187 GLY B N 1
ATOM 3137 C CA . GLY B 1 187 ? -2.977 23.344 27.219 1 47.44 187 GLY B CA 1
ATOM 3138 C C . GLY B 1 187 ? -3.234 23.188 25.734 1 47.44 187 GLY B C 1
ATOM 3139 O O . GLY B 1 187 ? -4.207 22.531 25.328 1 47.44 187 GLY B O 1
ATOM 3140 N N . ASN B 1 188 ? -2.248 23.656 24.875 1 57.38 188 ASN B N 1
ATOM 3141 C CA . ASN B 1 188 ? -2.422 23.578 23.422 1 57.38 188 ASN B CA 1
ATOM 3142 C C . ASN B 1 188 ? -2.266 22.156 22.922 1 57.38 188 ASN B C 1
ATOM 3144 O O . ASN B 1 188 ? -3.018 21.719 22.047 1 57.38 188 ASN B O 1
ATOM 3148 N N . GLN B 1 189 ? -1.407 21.391 23.594 1 63.72 189 GLN B N 1
ATOM 3149 C CA . GLN B 1 189 ? -1.224 20 23.203 1 63.72 189 GLN B CA 1
ATOM 3150 C C . GLN B 1 189 ? -2.471 19.172 23.5 1 63.72 189 GLN B C 1
ATOM 3152 O O . GLN B 1 189 ? -2.945 18.422 22.641 1 63.72 189 GLN B O 1
ATOM 3157 N N . VAL B 1 190 ? -2.891 19.359 24.734 1 63.84 190 VAL B N 1
ATOM 3158 C CA . VAL B 1 190 ? -4.082 18.625 25.156 1 63.84 190 VAL B CA 1
ATOM 3159 C C . VAL B 1 190 ? -5.262 19 24.266 1 63.84 190 VAL B C 1
ATOM 3161 O O . VAL B 1 190 ? -6.043 18.141 23.859 1 63.84 190 VAL B O 1
ATOM 3164 N N . GLY B 1 191 ? -5.156 20.234 23.906 1 72.88 191 GLY B N 1
ATOM 3165 C CA . GLY B 1 191 ? -6.242 20.703 23.047 1 72.88 191 GLY B CA 1
ATOM 3166 C C . GLY B 1 191 ? -6.195 20.094 21.656 1 72.88 191 GLY B C 1
ATOM 3167 O O . GLY B 1 191 ? -7.211 19.625 21.141 1 72.88 191 GLY B O 1
ATOM 3168 N N . SER B 1 192 ? -4.996 20.094 21.156 1 78.31 192 SER B N 1
ATOM 3169 C CA . SER B 1 192 ? -4.844 19.531 19.812 1 78.31 192 SER B CA 1
ATOM 3170 C C . SER B 1 192 ? -5.145 18.047 19.797 1 78.31 192 SER B C 1
ATOM 3172 O O . SER B 1 192 ? -5.816 17.547 18.875 1 78.31 192 SER B O 1
ATOM 3174 N N . LEU B 1 193 ? -4.691 17.312 20.781 1 81.5 193 LEU B N 1
ATOM 3175 C CA . LEU B 1 193 ? -4.941 15.883 20.875 1 81.5 193 LEU B CA 1
ATOM 3176 C C . LEU B 1 193 ? -6.43 15.602 21.047 1 81.5 193 LEU B C 1
ATOM 3178 O O . LEU B 1 193 ? -6.969 14.68 20.438 1 81.5 193 LEU B O 1
ATOM 3182 N N . LYS B 1 194 ? -6.961 16.391 21.891 1 80.44 194 LYS B N 1
ATOM 3183 C CA . LYS B 1 194 ? -8.391 16.219 22.125 1 80.44 194 LYS B CA 1
ATOM 3184 C C . LYS B 1 194 ? -9.195 16.469 20.859 1 80.44 194 LYS B C 1
ATOM 3186 O O . LYS B 1 194 ? -10.141 15.742 20.562 1 80.44 194 LYS B O 1
ATOM 3191 N N . VAL B 1 195 ? -8.789 17.469 20.188 1 80.62 195 VAL B N 1
ATOM 3192 C CA . VAL B 1 195 ? -9.469 17.812 18.938 1 80.62 195 VAL B CA 1
ATOM 3193 C C . VAL B 1 195 ? -9.344 16.656 17.938 1 80.62 195 VAL B C 1
ATOM 3195 O O . VAL B 1 195 ? -10.32 16.281 17.297 1 80.62 195 VAL B O 1
ATOM 3198 N N . LEU B 1 196 ? -8.18 16.172 17.828 1 86.31 196 LEU B N 1
ATOM 3199 C CA . LEU B 1 196 ? -7.926 15.062 16.906 1 86.31 196 LEU B CA 1
ATOM 3200 C C . LEU B 1 196 ? -8.758 13.836 17.281 1 86.31 196 LEU B C 1
ATOM 3202 O O . LEU B 1 196 ? -9.406 13.234 16.422 1 86.31 196 LEU B O 1
ATOM 3206 N N . GLU B 1 197 ? -8.781 13.531 18.469 1 84.94 197 GLU B N 1
ATOM 3207 C CA . GLU B 1 197 ? -9.539 12.375 18.953 1 84.94 197 GLU B CA 1
ATOM 3208 C C . GLU B 1 197 ? -11.031 12.562 18.703 1 84.94 197 GLU B C 1
ATOM 3210 O O . GLU B 1 197 ? -11.727 11.625 18.312 1 84.94 197 GLU B O 1
ATOM 3215 N N . GLU B 1 198 ? -11.469 13.727 18.953 1 82.5 198 GLU B N 1
ATOM 3216 C CA . GLU B 1 198 ? -12.875 14.031 18.734 1 82.5 198 GLU B CA 1
ATOM 3217 C C . GLU B 1 198 ? -13.258 13.867 17.266 1 82.5 198 GLU B C 1
ATOM 3219 O O . GLU B 1 198 ? -14.328 13.344 16.953 1 82.5 198 GLU B O 1
ATOM 3224 N N . MET B 1 199 ? -12.43 14.336 16.469 1 82.56 199 MET B N 1
ATOM 3225 C CA . MET B 1 199 ? -12.672 14.219 15.031 1 82.56 199 MET B CA 1
ATOM 3226 C C . MET B 1 199 ? -12.789 12.758 14.625 1 82.56 199 MET B C 1
ATOM 3228 O O . MET B 1 199 ? -13.688 12.391 13.859 1 82.56 199 MET B O 1
ATOM 3232 N N . ILE B 1 200 ? -11.914 11.977 15.18 1 84.12 200 ILE B N 1
ATOM 3233 C CA . ILE B 1 200 ? -11.875 10.562 14.836 1 84.12 200 ILE B CA 1
ATOM 3234 C C . ILE B 1 200 ? -13.109 9.859 15.383 1 84.12 200 ILE B C 1
ATOM 3236 O O . ILE B 1 200 ? -13.711 9.023 14.703 1 84.12 200 ILE B O 1
ATOM 3240 N N . VAL B 1 201 ? -13.508 10.211 16.5 1 81.88 201 VAL B N 1
ATOM 3241 C CA . VAL B 1 201 ? -14.625 9.555 17.156 1 81.88 201 VAL B CA 1
ATOM 3242 C C . VAL B 1 201 ? -15.938 9.953 16.484 1 81.88 201 VAL B C 1
ATOM 3244 O O . VAL B 1 201 ? -16.859 9.141 16.359 1 81.88 201 VAL B O 1
ATOM 3247 N N . ARG B 1 202 ? -16.016 11.086 15.969 1 85.44 202 ARG B N 1
ATOM 3248 C CA . ARG B 1 202 ? -17.266 11.641 15.461 1 85.44 202 ARG B CA 1
ATOM 3249 C C . ARG B 1 202 ? -17.484 11.234 14.008 1 85.44 202 ARG B C 1
ATOM 3251 O O . ARG B 1 202 ? -18.578 11.438 13.461 1 85.44 202 ARG B O 1
ATOM 3258 N N . HIS B 1 203 ? -16.516 10.742 13.445 1 89.81 203 HIS B N 1
ATOM 3259 C CA . HIS B 1 203 ? -16.656 10.398 12.031 1 89.81 203 HIS B CA 1
ATOM 3260 C C . HIS B 1 203 ? -16.406 8.906 11.812 1 89.81 203 HIS B C 1
ATOM 3262 O O . HIS B 1 203 ? -15.711 8.266 12.594 1 89.81 203 HIS B O 1
ATOM 3268 N N . ARG B 1 204 ? -17.047 8.453 10.812 1 93.31 204 ARG B N 1
ATOM 3269 C CA . ARG B 1 204 ? -16.812 7.062 10.438 1 93.31 204 ARG B CA 1
ATOM 3270 C C . ARG B 1 204 ? -15.422 6.879 9.867 1 93.31 204 ARG B C 1
ATOM 3272 O O . ARG B 1 204 ? -15.047 7.555 8.898 1 93.31 204 ARG B O 1
ATOM 3279 N N . VAL B 1 205 ? -14.656 5.977 10.484 1 96.69 205 VAL B N 1
ATOM 3280 C CA . VAL B 1 205 ? -13.328 5.645 10 1 96.69 205 VAL B CA 1
ATOM 3281 C C . VAL B 1 205 ? -13.422 4.57 8.914 1 96.69 205 VAL B C 1
ATOM 3283 O O . VAL B 1 205 ? -13.914 3.469 9.172 1 96.69 205 VAL B O 1
ATOM 3286 N N . LEU B 1 206 ? -12.961 4.895 7.75 1 98.12 206 LEU B N 1
ATOM 3287 C CA . LEU B 1 206 ? -13.055 3.965 6.629 1 98.12 206 LEU B CA 1
ATOM 3288 C C . LEU B 1 206 ? -11.828 3.057 6.574 1 98.12 206 LEU B C 1
ATOM 3290 O O . LEU B 1 206 ? -11.906 1.933 6.074 1 98.12 206 LEU B O 1
ATOM 3294 N N . ALA B 1 207 ? -10.719 3.547 7.039 1 98.69 207 ALA B N 1
ATOM 3295 C CA . ALA B 1 207 ? -9.477 2.783 7.02 1 98.69 207 ALA B CA 1
ATOM 3296 C C . ALA B 1 207 ? -8.492 3.312 8.062 1 98.69 207 ALA B C 1
ATOM 3298 O O . ALA B 1 207 ? -8.617 4.449 8.523 1 98.69 207 ALA B O 1
ATOM 3299 N N . GLN B 1 208 ? -7.512 2.465 8.406 1 98.56 208 GLN B N 1
ATOM 3300 C CA . GLN B 1 208 ? -6.438 2.795 9.344 1 98.56 208 GLN B CA 1
ATOM 3301 C C . GLN B 1 208 ? -5.09 2.295 8.828 1 98.56 208 GLN B C 1
ATOM 3303 O O . GLN B 1 208 ? -5.023 1.289 8.117 1 98.56 208 GLN B O 1
ATOM 3308 N N . GLY B 1 209 ? -4.078 3.023 9.195 1 98.69 209 GLY B N 1
ATOM 3309 C CA . GLY B 1 209 ? -2.746 2.615 8.773 1 98.69 209 GLY B CA 1
ATOM 3310 C C . GLY B 1 209 ? -1.672 2.945 9.797 1 98.69 209 GLY B C 1
ATOM 3311 O O . GLY B 1 209 ? -1.86 3.82 10.641 1 98.69 209 GLY B O 1
ATOM 3312 N N . ASN B 1 210 ? -0.641 2.209 9.789 1 98.88 210 ASN B N 1
ATOM 3313 C CA . ASN B 1 210 ? 0.613 2.475 10.484 1 98.88 210 ASN B CA 1
ATOM 3314 C C . ASN B 1 210 ? 1.8 2.465 9.523 1 98.88 210 ASN B C 1
ATOM 3316 O O . ASN B 1 210 ? 1.843 1.661 8.594 1 98.88 210 ASN B O 1
ATOM 3320 N N . HIS B 1 211 ? 2.635 3.346 9.766 1 98.94 211 HIS B N 1
ATOM 3321 C CA . HIS B 1 211 ? 3.779 3.488 8.867 1 98.94 211 HIS B CA 1
ATOM 3322 C C . HIS B 1 211 ? 5.051 3.811 9.656 1 98.94 211 HIS B C 1
ATOM 3324 O O . HIS B 1 211 ? 5.078 4.766 10.43 1 98.94 211 HIS B O 1
ATOM 3330 N N . VAL B 1 212 ? 6.055 3.02 9.516 1 98.88 212 VAL B N 1
ATOM 3331 C CA . VAL B 1 212 ? 7.359 3.252 10.133 1 98.88 212 VAL B CA 1
ATOM 3332 C C . VAL B 1 212 ? 8.359 3.686 9.062 1 98.88 212 VAL B C 1
ATOM 3334 O O . VAL B 1 212 ? 8.539 3.002 8.055 1 98.88 212 VAL B O 1
ATOM 3337 N N . LYS B 1 213 ? 9 4.762 9.273 1 98.25 213 LYS B N 1
ATOM 3338 C CA . LYS B 1 213 ? 9.984 5.289 8.336 1 98.25 213 LYS B CA 1
ATOM 3339 C C . LYS B 1 213 ? 11.359 5.422 8.992 1 98.25 213 LYS B C 1
ATOM 3341 O O . LYS B 1 213 ? 11.453 5.738 10.18 1 98.25 213 LYS B O 1
ATOM 3346 N N . CYS B 1 214 ? 12.32 5.172 8.258 1 97.88 214 CYS B N 1
ATOM 3347 C CA . CYS B 1 214 ? 13.703 5.359 8.688 1 97.88 214 CYS B CA 1
ATOM 3348 C C . CYS B 1 214 ? 14.297 6.625 8.078 1 97.88 214 CYS B C 1
ATOM 3350 O O . CYS B 1 214 ? 14.211 6.832 6.867 1 97.88 214 CYS B O 1
ATOM 3352 N N . LEU B 1 215 ? 14.859 7.414 8.852 1 96.12 215 LEU B N 1
ATOM 3353 C CA . LEU B 1 215 ? 15.531 8.633 8.414 1 96.12 215 LEU B CA 1
ATOM 3354 C C . LEU B 1 215 ? 17.016 8.367 8.148 1 96.12 215 LEU B C 1
ATOM 3356 O O . LEU B 1 215 ? 17.734 7.922 9.047 1 96.12 215 LEU B O 1
ATOM 3360 N N . LEU B 1 216 ? 17.438 8.641 6.969 1 90.12 216 LEU B N 1
ATOM 3361 C CA . LEU B 1 216 ? 18.812 8.352 6.59 1 90.12 216 LEU B CA 1
ATOM 3362 C C . LEU B 1 216 ? 19.719 9.562 6.828 1 90.12 216 LEU B C 1
ATOM 3364 O O . LEU B 1 216 ? 19.844 10.422 5.953 1 90.12 216 LEU B O 1
ATOM 3368 N N . ARG B 1 217 ? 20.172 9.797 8.086 1 80.38 217 ARG B N 1
ATOM 3369 C CA . ARG B 1 217 ? 21.047 10.891 8.469 1 80.38 217 ARG B CA 1
ATOM 3370 C C . ARG B 1 217 ? 22.516 10.484 8.336 1 80.38 217 ARG B C 1
ATOM 3372 O O . ARG B 1 217 ? 22.844 9.305 8.469 1 80.38 217 ARG B O 1
#

InterPro domains:
  IPR006683 Thioesterase domain [PF03061] (92-162)
  IPR029069 HotDog domain superfamily [SSF54637] (89-161)

Secondary structure (DSSP, 8-state):
-GGG-TTEEEHHHH-TTHHHHHHHHHHT-HHHHHHHHHTT--GGG-EEEEEE-SS-TTSEEEEEEEEEEE--GGGSB--TT--TTS--B--HHHHHHHHHHHHHHHHHHHHTTS--EEEEEEEEEEE-S--BTT-EEEEEEEEEEE-SSEEEEEEEEEE-------------------------HHHHHHHHHHHHHHHHHHS-EEEEEEEEEEEE-/-GGG-TTEEEHHHH-TTHHHHHHHHHHT-HHHHHHHHHTT--GGG-EEEEEE-SS-TTSEEEEEEEEEEE--GGGSB--TT--TTS--B--HHHHHHHHHHHHHHHHHHHHTTS--EEEEEEEEEEE-S--BTT-EEEEEEEEEEE-SSEEEEEEEEEE-------------------------HHHHHHHHHHHHHHHHHHS-EEEEEEEEEEEE-

pLDDT: mean 85.35, std 20.02, range [28.09, 98.94]

Nearest PDB structures (foldseek):
  4xy6-assembly1_A  TM=8.808E-01  e=1.286E-05  Streptococcus pneumoniae TIGR4
  4zrb-assembly2_G  TM=8.590E-01  e=2.500E-05  Streptococcus pneumoniae TIGR4
  4xy5-assembly1_A  TM=8.727E-01  e=3.381E-05  Streptococcus pneumoniae TIGR4
  3lbe-assembly1_B  TM=9.112E-01  e=7.416E-05  Streptococcus mutans UA159
  3ck1-assembly1_A  TM=7.573E-01  e=2.619E-03  Cupriavidus pinatubonensis JMP134